Protein AF-A0A1E3QQV8-F1 (afdb_monomer_lite)

InterPro domains:
  IPR007701 Interferon-related developmental regulator, N-terminal [PF05004] (65-405)
  IPR016024 Armadillo-type fold [SSF48371] (73-330)
  IPR039777 Interferon-related developmental regulator [PTHR12354] (260-535)

pLDDT: mean 77.93, std 20.07, range [27.56, 98.0]

Radius of gyration: 29.54 Å; chains: 1; bounding box: 82×70×106 Å

Structure (mmCIF, N/CA/C/O backbone):
data_AF-A0A1E3QQV8-F1
#
_entry.id   AF-A0A1E3QQV8-F1
#
loop_
_atom_site.group_PDB
_atom_site.id
_atom_site.type_symbol
_atom_site.label_atom_id
_atom_site.label_alt_id
_atom_site.label_comp_id
_atom_site.label_asym_id
_atom_site.label_entity_id
_atom_site.label_seq_id
_atom_site.pdbx_PDB_ins_code
_atom_site.Cartn_x
_atom_site.Cartn_y
_atom_site.Cartn_z
_atom_site.occupancy
_atom_site.B_iso_or_equiv
_atom_site.auth_seq_id
_atom_site.auth_comp_id
_atom_site.auth_asym_id
_atom_site.auth_atom_id
_atom_site.pdbx_PDB_model_num
ATOM 1 N N . MET A 1 1 ? 40.491 -29.090 63.253 1.00 43.38 1 MET A N 1
ATOM 2 C CA . MET A 1 1 ? 41.900 -28.734 63.521 1.00 43.38 1 MET A CA 1
ATOM 3 C C . MET A 1 1 ? 42.532 -29.982 64.106 1.00 43.38 1 MET A C 1
ATOM 5 O O . MET A 1 1 ? 42.013 -30.448 65.101 1.00 43.38 1 MET A O 1
ATOM 9 N N . SER A 1 2 ? 43.496 -30.648 63.496 1.00 38.09 2 SER A N 1
ATOM 10 C CA . SER A 1 2 ? 44.584 -30.135 62.680 1.00 38.09 2 SER A CA 1
ATOM 11 C C . SER A 1 2 ? 45.211 -31.269 61.847 1.00 38.09 2 SER A C 1
ATOM 13 O O . SER A 1 2 ? 44.990 -32.450 62.103 1.00 38.09 2 SER A O 1
ATOM 15 N N . ASP A 1 3 ? 46.006 -30.847 60.866 1.00 36.66 3 ASP A N 1
ATOM 16 C CA . ASP A 1 3 ? 47.198 -31.550 60.370 1.00 36.66 3 ASP A CA 1
ATOM 17 C C . ASP A 1 3 ? 47.081 -32.494 59.172 1.00 36.66 3 ASP A C 1
ATOM 19 O O . ASP A 1 3 ? 47.610 -33.599 59.095 1.00 36.66 3 ASP A O 1
ATOM 23 N N . LEU A 1 4 ? 46.539 -31.887 58.121 1.00 37.53 4 LEU A N 1
ATOM 24 C CA . LEU A 1 4 ? 47.261 -31.565 56.880 1.00 37.53 4 LEU A CA 1
ATOM 25 C C . LEU A 1 4 ? 48.804 -31.421 57.042 1.00 37.53 4 LEU A C 1
ATOM 27 O O . LEU A 1 4 ? 49.329 -30.311 57.035 1.00 37.53 4 LEU A O 1
ATOM 31 N N . ARG A 1 5 ? 49.564 -32.523 57.171 1.00 38.88 5 ARG A N 1
ATOM 32 C CA . ARG A 1 5 ? 51.034 -32.497 56.966 1.00 38.88 5 ARG A CA 1
ATOM 33 C C . ARG A 1 5 ? 51.700 -33.866 56.765 1.00 38.88 5 ARG A C 1
ATOM 35 O O . ARG A 1 5 ? 52.631 -34.231 57.472 1.00 38.88 5 ARG A O 1
ATOM 42 N N . ARG A 1 6 ? 51.303 -34.603 55.727 1.00 38.12 6 ARG A N 1
ATOM 43 C CA . ARG A 1 6 ? 52.206 -35.581 55.087 1.00 38.12 6 ARG A CA 1
ATOM 44 C C . ARG A 1 6 ? 51.999 -35.607 53.579 1.00 38.12 6 ARG A C 1
ATOM 46 O O . ARG A 1 6 ? 51.443 -36.518 52.985 1.00 38.12 6 ARG A O 1
ATOM 53 N N . GLN A 1 7 ? 52.428 -34.495 53.001 1.00 39.28 7 GLN A N 1
ATOM 54 C CA . GLN A 1 7 ? 52.947 -34.417 51.647 1.00 39.28 7 GLN A CA 1
ATOM 55 C C . GLN A 1 7 ? 54.178 -35.333 51.499 1.00 39.28 7 GLN A C 1
ATOM 57 O O . GLN A 1 7 ? 54.950 -35.470 52.447 1.00 39.28 7 GLN A O 1
ATOM 62 N N . LEU A 1 8 ? 54.378 -35.791 50.259 1.00 35.47 8 LEU A N 1
ATOM 63 C CA . LEU A 1 8 ? 55.613 -36.304 49.644 1.00 35.47 8 LEU A CA 1
ATOM 64 C C . LEU A 1 8 ? 55.832 -37.823 49.710 1.00 35.47 8 LEU A C 1
ATOM 66 O O . LEU A 1 8 ? 55.602 -38.455 50.731 1.00 35.47 8 LEU A O 1
ATOM 70 N N . PHE A 1 9 ? 56.330 -38.340 48.578 1.00 39.44 9 PHE A N 1
ATOM 71 C CA . PHE A 1 9 ? 56.553 -39.739 48.169 1.00 39.44 9 PHE A CA 1
ATOM 72 C C . PHE A 1 9 ? 55.308 -40.419 47.559 1.00 39.44 9 PHE A C 1
ATOM 74 O O . PHE A 1 9 ? 54.465 -40.955 48.262 1.00 39.44 9 PHE A O 1
ATOM 81 N N . ALA A 1 10 ? 54.999 -40.172 46.281 1.00 37.22 10 ALA A N 1
ATOM 82 C CA . ALA A 1 10 ? 55.605 -40.760 45.071 1.00 37.22 10 ALA A CA 1
ATOM 83 C C . ALA A 1 10 ? 55.027 -42.145 44.739 1.00 37.22 10 ALA A C 1
ATOM 85 O O . ALA A 1 10 ? 55.268 -43.100 45.458 1.00 37.22 10 ALA A O 1
ATOM 86 N N . GLU A 1 11 ? 54.271 -42.226 43.640 1.00 34.00 11 GLU A N 1
ATOM 87 C CA . GLU A 1 11 ? 54.556 -43.074 42.470 1.00 34.00 11 GLU A CA 1
ATOM 88 C C . GLU A 1 11 ? 53.367 -43.031 41.499 1.00 34.00 11 GLU A C 1
ATOM 90 O O . GLU A 1 11 ? 52.203 -43.148 41.874 1.00 34.00 11 GLU A O 1
ATOM 95 N N . SER A 1 12 ? 53.672 -42.792 40.225 1.00 43.78 12 SER A N 1
ATOM 96 C CA . SER A 1 12 ? 52.705 -42.701 39.135 1.00 43.78 12 SER A CA 1
ATOM 97 C C . SER A 1 12 ? 52.626 -44.044 38.409 1.00 43.78 12 SER A C 1
ATOM 99 O O . SER A 1 12 ? 53.673 -44.584 38.044 1.00 43.78 12 SER A O 1
ATOM 101 N N . PRO A 1 13 ? 51.419 -44.549 38.101 1.00 38.38 13 PRO A N 1
ATOM 102 C CA . PRO A 1 13 ? 51.284 -45.381 36.914 1.00 38.38 13 PRO A CA 1
ATOM 103 C C . PRO A 1 13 ? 50.077 -45.002 36.039 1.00 38.38 13 PRO A C 1
ATOM 105 O O . PRO A 1 13 ? 48.921 -45.098 36.432 1.00 38.38 13 PRO A O 1
ATOM 108 N N . LYS A 1 14 ? 50.416 -44.623 34.800 1.00 38.66 14 LYS A N 1
ATOM 109 C CA . LYS A 1 14 ? 49.781 -44.984 33.517 1.00 38.66 14 LYS A CA 1
ATOM 110 C C . LYS A 1 14 ? 48.246 -45.071 33.500 1.00 38.66 14 LYS A C 1
ATOM 112 O O . LYS A 1 14 ? 47.652 -46.109 33.772 1.00 38.66 14 LYS A O 1
ATOM 117 N N . THR A 1 15 ? 47.628 -43.997 33.015 1.00 35.94 15 THR A N 1
ATOM 118 C CA . THR A 1 15 ? 46.217 -43.941 32.628 1.00 35.94 15 THR A CA 1
ATOM 119 C C . THR A 1 15 ? 45.980 -44.694 31.313 1.00 35.94 15 THR A C 1
ATOM 121 O O . THR A 1 15 ? 46.404 -44.282 30.233 1.00 35.94 15 THR A O 1
ATOM 124 N N . SER A 1 16 ? 45.278 -45.822 31.396 1.00 39.16 16 SER A N 1
ATOM 125 C CA . SER A 1 16 ? 44.629 -46.467 30.257 1.00 39.16 16 SER A CA 1
ATOM 126 C C . SER A 1 16 ? 43.339 -45.709 29.922 1.00 39.16 16 SER A C 1
ATOM 128 O O . SER A 1 16 ? 42.495 -45.459 30.778 1.00 39.16 16 SER A O 1
ATOM 130 N N . LYS A 1 17 ? 43.197 -45.299 28.658 1.00 44.59 17 LYS A N 1
ATOM 131 C CA . LYS A 1 17 ? 41.981 -44.674 28.120 1.00 44.59 17 LYS A CA 1
ATOM 132 C C . LYS A 1 17 ? 40.879 -45.733 27.958 1.00 44.59 17 LYS A C 1
ATOM 134 O O . LYS A 1 17 ? 41.122 -46.701 27.237 1.00 44.59 17 LYS A O 1
ATOM 139 N N . PRO A 1 18 ? 39.662 -45.546 28.497 1.00 38.88 18 PRO A N 1
ATOM 140 C CA . PRO A 1 18 ? 38.495 -46.263 28.009 1.00 38.88 18 PRO A CA 1
ATOM 141 C C . PRO A 1 18 ? 37.821 -45.478 26.875 1.00 38.88 18 PRO A C 1
ATOM 143 O O . PRO A 1 18 ? 37.609 -44.268 26.954 1.00 38.88 18 PRO A O 1
ATOM 146 N N . LEU A 1 19 ? 37.508 -46.206 25.802 1.00 39.03 19 LEU A N 1
ATOM 147 C CA . LEU A 1 19 ? 36.802 -45.744 24.614 1.00 39.03 19 LEU A CA 1
ATOM 148 C C . LEU A 1 19 ? 35.412 -45.187 24.963 1.00 39.03 19 LEU A C 1
ATOM 150 O O . LEU A 1 19 ? 34.517 -45.946 25.335 1.00 39.03 19 LEU A O 1
ATOM 154 N N . SER A 1 20 ? 35.191 -43.890 24.739 1.00 36.88 20 SER A N 1
ATOM 155 C CA . SER A 1 20 ? 33.845 -43.342 24.573 1.00 36.88 20 SER A CA 1
ATOM 156 C C . SER A 1 20 ? 33.437 -43.466 23.104 1.00 36.88 20 SER A C 1
ATOM 158 O O . SER A 1 20 ? 33.925 -42.788 22.202 1.00 36.88 20 SER A O 1
ATOM 160 N N . ARG A 1 21 ? 32.533 -44.411 22.861 1.00 35.09 21 ARG A N 1
ATOM 161 C CA . ARG A 1 21 ? 31.854 -44.640 21.588 1.00 35.09 21 ARG A CA 1
ATOM 162 C C . ARG A 1 21 ? 30.852 -43.493 21.392 1.00 35.09 21 ARG A C 1
ATOM 164 O O . ARG A 1 21 ? 29.715 -43.595 21.844 1.00 35.09 21 ARG A O 1
ATOM 171 N N . SER A 1 22 ? 31.271 -42.380 20.784 1.00 33.66 22 SER A N 1
ATOM 172 C CA . SER A 1 22 ? 30.330 -41.334 20.376 1.00 33.66 22 SER A CA 1
ATOM 173 C C . SER A 1 22 ? 29.509 -41.857 19.195 1.00 33.66 22 SER A C 1
ATOM 175 O O . SER A 1 22 ? 30.016 -42.171 18.119 1.00 33.66 22 SER A O 1
ATOM 177 N N . GLN A 1 23 ? 28.207 -42.023 19.417 1.00 32.22 23 GLN A N 1
ATOM 178 C CA . GLN A 1 23 ? 27.255 -42.187 18.332 1.00 32.22 23 GLN A CA 1
ATOM 179 C C . GLN A 1 23 ? 27.157 -40.848 17.601 1.00 32.22 23 GLN A C 1
ATOM 181 O O . GLN A 1 23 ? 26.418 -39.953 18.009 1.00 32.22 23 GLN A O 1
ATOM 186 N N . SER A 1 24 ? 27.905 -40.714 16.509 1.00 31.95 24 SER A N 1
ATOM 187 C CA . SER A 1 24 ? 27.689 -39.681 15.501 1.00 31.95 24 SER A CA 1
ATOM 188 C C . SER A 1 24 ? 26.331 -39.915 14.840 1.00 31.95 24 SER A C 1
ATOM 190 O O . SER A 1 24 ? 26.231 -40.540 13.788 1.00 31.95 24 SER A O 1
ATOM 192 N N . ARG A 1 25 ? 25.256 -39.424 15.464 1.00 29.81 25 ARG A N 1
ATOM 193 C CA . ARG A 1 25 ? 24.015 -39.145 14.742 1.00 29.81 25 ARG A CA 1
ATOM 194 C C . ARG A 1 25 ? 24.301 -37.955 13.835 1.00 29.81 25 ARG A C 1
ATOM 196 O O . ARG A 1 25 ? 24.270 -36.807 14.274 1.00 29.81 25 ARG A O 1
ATOM 203 N N . SER A 1 26 ? 24.593 -38.247 12.571 1.00 31.38 26 SER A N 1
ATOM 204 C CA . SER A 1 26 ? 24.489 -37.307 11.462 1.00 31.38 26 SER A CA 1
ATOM 205 C C . SER A 1 26 ? 23.040 -36.831 11.378 1.00 31.38 26 SER A C 1
ATOM 207 O O . SER A 1 26 ? 22.200 -37.372 10.664 1.00 31.38 26 SER A O 1
ATOM 209 N N . ARG A 1 27 ? 22.716 -35.805 12.167 1.00 28.05 27 ARG A N 1
ATOM 210 C CA . ARG A 1 27 ? 21.506 -35.018 11.974 1.00 28.05 27 ARG A CA 1
ATOM 211 C C . ARG A 1 27 ? 21.741 -34.237 10.685 1.00 28.05 27 ARG A C 1
ATOM 213 O O . ARG A 1 27 ? 22.320 -33.155 10.699 1.00 28.05 27 ARG A O 1
ATOM 220 N N . VAL A 1 28 ? 21.369 -34.851 9.563 1.00 28.08 28 VAL A N 1
ATOM 221 C CA . VAL A 1 28 ? 21.143 -34.151 8.303 1.00 28.08 28 VAL A CA 1
ATOM 222 C C . VAL A 1 28 ? 20.183 -33.024 8.651 1.00 28.08 28 VAL A C 1
ATOM 224 O O . VAL A 1 28 ? 19.017 -33.263 8.961 1.00 28.08 28 VAL A O 1
ATOM 227 N N . LYS A 1 29 ? 20.714 -31.801 8.717 1.00 29.77 29 LYS A N 1
ATOM 228 C CA . LYS A 1 29 ? 19.901 -30.596 8.735 1.00 29.77 29 LYS A CA 1
ATOM 229 C C . LYS A 1 29 ? 19.121 -30.631 7.428 1.00 29.77 29 LYS A C 1
ATOM 231 O O . LYS A 1 29 ? 19.676 -30.363 6.366 1.00 29.77 29 LYS A O 1
ATOM 236 N N . THR A 1 30 ? 17.852 -31.011 7.505 1.00 30.55 30 THR A N 1
ATOM 237 C CA . THR A 1 30 ? 16.861 -30.545 6.542 1.00 30.55 30 THR A CA 1
ATOM 238 C C . THR A 1 30 ? 17.060 -29.036 6.399 1.00 30.55 30 THR A C 1
ATOM 240 O O . THR A 1 30 ? 17.217 -28.371 7.431 1.00 30.55 30 THR A O 1
ATOM 243 N N . PRO A 1 31 ? 17.128 -28.489 5.174 1.00 27.56 31 PRO A N 1
ATOM 244 C CA . PRO A 1 31 ? 17.205 -27.050 4.995 1.00 27.56 31 PRO A CA 1
ATOM 245 C C . PRO A 1 31 ? 16.037 -26.441 5.762 1.00 27.56 31 PRO A C 1
ATOM 247 O O . PRO A 1 31 ? 14.897 -26.870 5.575 1.00 27.56 31 PRO A O 1
ATOM 250 N N . ALA A 1 32 ? 16.333 -25.511 6.668 1.00 27.73 32 ALA A N 1
ATOM 251 C CA . ALA A 1 32 ? 15.309 -24.623 7.177 1.00 27.73 32 ALA A CA 1
ATOM 252 C C . ALA A 1 32 ? 14.627 -24.022 5.943 1.00 27.73 32 ALA A C 1
ATOM 254 O O . ALA A 1 32 ? 15.310 -23.495 5.060 1.00 27.73 32 ALA A O 1
ATOM 255 N N . LEU A 1 33 ? 13.313 -24.223 5.841 1.00 29.34 33 LEU A N 1
ATOM 256 C CA . LEU A 1 33 ? 12.471 -23.418 4.973 1.00 29.34 33 LEU A CA 1
ATOM 257 C C . LEU A 1 33 ? 12.851 -21.972 5.269 1.00 29.34 33 LEU A C 1
ATOM 259 O O . LEU A 1 33 ? 12.761 -21.540 6.413 1.00 29.34 33 LEU A O 1
ATOM 263 N N . VAL A 1 34 ? 13.407 -21.311 4.260 1.00 33.44 34 VAL A N 1
ATOM 264 C CA . VAL A 1 34 ? 13.652 -19.874 4.262 1.00 33.44 34 VAL A CA 1
ATOM 265 C C . VAL A 1 34 ? 12.335 -19.231 4.684 1.00 33.44 34 VAL A C 1
ATOM 267 O O . VAL A 1 34 ? 11.312 -19.538 4.069 1.00 33.44 34 VAL A O 1
ATOM 270 N N . ASP A 1 35 ? 12.353 -18.448 5.764 1.00 35.31 35 ASP A N 1
ATOM 271 C CA . ASP A 1 35 ? 11.215 -17.633 6.187 1.00 35.31 35 ASP A CA 1
ATOM 272 C C . ASP A 1 35 ? 10.765 -16.828 4.962 1.00 35.31 35 ASP A C 1
ATOM 274 O O . ASP A 1 35 ? 11.515 -16.023 4.420 1.00 35.31 35 ASP A O 1
ATOM 278 N N . ALA A 1 36 ? 9.606 -17.198 4.419 1.00 42.03 36 ALA A N 1
ATOM 279 C CA . ALA A 1 36 ? 9.254 -16.979 3.017 1.00 42.03 36 ALA A CA 1
ATOM 280 C C . ALA A 1 36 ? 8.673 -15.586 2.736 1.00 42.03 36 ALA A C 1
ATOM 282 O O . ALA A 1 36 ? 7.959 -15.419 1.749 1.00 42.03 36 ALA A O 1
ATOM 283 N N . ASP A 1 37 ? 8.947 -14.611 3.597 1.00 51.03 37 ASP A N 1
ATOM 284 C CA . ASP A 1 37 ? 8.365 -13.281 3.490 1.00 51.03 37 ASP A CA 1
ATOM 285 C C . ASP A 1 37 ? 9.443 -12.200 3.638 1.00 51.03 37 ASP A C 1
ATOM 287 O O . ASP A 1 37 ? 9.521 -11.468 4.620 1.00 51.03 37 ASP A O 1
ATOM 291 N N . ASP A 1 38 ? 10.296 -12.095 2.613 1.00 54.38 38 ASP A N 1
ATOM 292 C CA . ASP A 1 38 ? 11.324 -11.048 2.491 1.00 54.38 38 ASP A CA 1
ATOM 293 C C . ASP A 1 38 ? 10.721 -9.617 2.432 1.00 54.38 38 ASP A C 1
ATOM 295 O O . ASP A 1 38 ? 11.465 -8.643 2.422 1.00 54.38 38 ASP A O 1
ATOM 299 N N . THR A 1 39 ? 9.386 -9.466 2.449 1.00 55.56 39 THR A N 1
ATOM 300 C CA . THR A 1 39 ? 8.684 -8.165 2.440 1.00 55.56 39 THR A CA 1
ATOM 301 C C . THR A 1 39 ? 8.337 -7.623 3.836 1.00 55.56 39 THR A C 1
ATOM 303 O O . THR A 1 39 ? 7.737 -6.556 3.958 1.00 55.56 39 THR A O 1
ATOM 306 N N . GLU A 1 40 ? 8.709 -8.319 4.920 1.00 51.41 40 GLU A N 1
ATOM 307 C CA . GLU A 1 40 ? 8.405 -7.909 6.306 1.00 51.41 40 GLU A CA 1
ATOM 308 C C . GLU A 1 40 ? 9.021 -6.560 6.735 1.00 51.41 40 GLU A C 1
ATOM 310 O O . GLU A 1 40 ? 8.603 -6.015 7.754 1.00 51.41 40 GLU A O 1
ATOM 315 N N . GLY A 1 41 ? 9.985 -6.007 5.989 1.00 49.84 41 GLY A N 1
ATOM 316 C CA . GLY A 1 41 ? 10.617 -4.715 6.291 1.00 49.84 41 GLY A CA 1
ATOM 317 C C . GLY A 1 41 ? 10.049 -3.498 5.546 1.00 49.84 41 GLY A C 1
ATOM 318 O O . GLY A 1 41 ? 10.487 -2.383 5.806 1.00 49.84 41 GLY A O 1
ATOM 319 N N . GLU A 1 42 ? 9.120 -3.672 4.601 1.00 62.09 42 GLU A N 1
ATOM 320 C CA . GLU A 1 42 ? 8.871 -2.646 3.566 1.00 62.09 42 GLU A CA 1
ATOM 321 C C . GLU A 1 42 ? 7.845 -1.574 3.940 1.00 62.09 42 GLU A C 1
ATOM 323 O O . GLU A 1 42 ? 7.937 -0.433 3.498 1.00 62.09 42 GLU A O 1
ATOM 328 N N . LEU A 1 43 ? 6.879 -1.925 4.776 1.00 62.12 43 LEU A N 1
ATOM 329 C CA . LEU A 1 43 ? 6.030 -0.994 5.507 1.00 62.12 43 LEU A CA 1
ATOM 330 C C . LEU A 1 43 ? 6.106 -1.447 6.959 1.00 62.12 43 LEU A C 1
ATOM 332 O O . LEU A 1 43 ? 6.057 -2.657 7.200 1.00 62.12 43 LEU A O 1
ATOM 336 N N . ASN A 1 44 ? 6.169 -0.524 7.924 1.00 63.19 44 ASN A N 1
ATOM 337 C CA . ASN A 1 44 ? 6.052 -0.841 9.355 1.00 63.19 44 ASN A CA 1
ATOM 338 C C . ASN A 1 44 ? 4.622 -1.304 9.730 1.00 63.19 44 ASN A C 1
ATOM 340 O O . ASN A 1 44 ? 3.966 -0.779 10.628 1.00 63.19 44 ASN A O 1
ATOM 344 N N . THR A 1 45 ? 4.130 -2.301 8.996 1.00 65.69 45 THR A N 1
ATOM 345 C CA . THR A 1 45 ? 3.013 -3.176 9.330 1.00 65.69 45 THR A CA 1
ATOM 346 C C . THR A 1 45 ? 3.295 -3.888 10.640 1.00 65.69 45 THR A C 1
ATOM 348 O O . THR A 1 45 ? 2.371 -4.024 11.427 1.00 65.69 45 THR A O 1
ATOM 351 N N . GLN A 1 46 ? 4.563 -4.216 10.931 1.00 70.25 46 GLN A N 1
ATOM 352 C CA . GLN A 1 46 ? 4.986 -4.872 12.170 1.00 70.25 46 GLN A CA 1
ATOM 353 C C . GLN A 1 46 ? 4.457 -4.165 13.416 1.00 70.25 46 GLN A C 1
ATOM 355 O O . GLN A 1 46 ? 3.807 -4.813 14.220 1.00 70.25 46 GLN A O 1
ATOM 360 N N . MET A 1 47 ? 4.635 -2.846 13.562 1.00 77.19 47 MET A N 1
ATOM 361 C CA . MET A 1 47 ? 4.149 -2.144 14.758 1.00 77.19 47 MET A CA 1
ATOM 362 C C . MET A 1 47 ? 2.628 -2.262 14.927 1.00 77.19 47 MET A C 1
ATOM 364 O O . MET A 1 47 ? 2.136 -2.502 16.029 1.00 77.19 47 MET A O 1
ATOM 368 N N . LEU A 1 48 ? 1.867 -2.083 13.845 1.00 79.56 48 LEU A N 1
ATOM 369 C CA . LEU A 1 48 ? 0.408 -2.130 13.917 1.00 79.56 48 LEU A CA 1
ATOM 370 C C . LEU A 1 48 ? -0.110 -3.569 14.033 1.00 79.56 48 LEU A C 1
ATOM 372 O O . LEU A 1 48 ? -1.104 -3.796 14.712 1.00 79.56 48 LEU A O 1
ATOM 376 N N . ASP A 1 49 ? 0.568 -4.535 13.422 1.00 83.31 49 ASP A N 1
ATOM 377 C CA . ASP A 1 49 ? 0.281 -5.965 13.534 1.00 83.31 49 ASP A CA 1
ATOM 378 C C . ASP A 1 49 ? 0.617 -6.482 14.937 1.00 83.31 49 ASP A C 1
ATOM 380 O O . ASP A 1 49 ? -0.172 -7.227 15.509 1.00 83.31 49 ASP A O 1
ATOM 384 N N . GLU A 1 50 ? 1.725 -6.042 15.534 1.00 85.06 50 GLU A N 1
ATOM 385 C CA . GLU A 1 50 ? 2.086 -6.306 16.929 1.00 85.06 50 GLU A CA 1
ATOM 386 C C . GLU A 1 50 ? 1.061 -5.699 17.882 1.00 85.06 50 GLU A C 1
ATOM 388 O O . GLU A 1 50 ? 0.611 -6.378 18.804 1.00 85.06 50 GLU A O 1
ATOM 393 N N . LEU A 1 51 ? 0.638 -4.453 17.642 1.00 83.12 51 LEU A N 1
ATOM 394 C CA . LEU A 1 51 ? -0.409 -3.799 18.425 1.00 83.12 51 LEU A CA 1
ATOM 395 C C . LEU A 1 51 ? -1.733 -4.564 18.306 1.00 83.12 51 LEU A C 1
ATOM 397 O O . LEU A 1 51 ? -2.350 -4.883 19.323 1.00 83.12 51 LEU A O 1
ATOM 401 N N . LEU A 1 52 ? -2.153 -4.918 17.090 1.00 84.19 52 LEU A N 1
ATOM 402 C CA . LEU A 1 52 ? -3.352 -5.723 16.846 1.00 84.19 52 LEU A CA 1
ATOM 403 C C . LEU A 1 52 ? -3.263 -7.081 17.546 1.00 84.19 52 LEU A C 1
ATOM 405 O O . LEU A 1 52 ? -4.193 -7.469 18.250 1.00 84.19 52 LEU A O 1
ATOM 409 N N . LEU A 1 53 ? -2.140 -7.787 17.407 1.00 86.12 53 LEU A N 1
ATOM 410 C CA . LEU A 1 53 ? -1.914 -9.094 18.017 1.00 86.12 53 LEU A CA 1
ATOM 411 C C . LEU A 1 53 ? -1.924 -9.003 19.547 1.00 86.12 53 LEU A C 1
ATOM 413 O O . LEU A 1 53 ? -2.585 -9.804 20.207 1.00 86.12 53 LEU A O 1
ATOM 417 N N . ALA A 1 54 ? -1.238 -8.013 20.121 1.00 85.38 54 ALA A N 1
ATOM 418 C CA . ALA A 1 54 ? -1.208 -7.774 21.559 1.00 85.38 54 ALA A CA 1
ATOM 419 C C . ALA A 1 54 ? -2.613 -7.490 22.105 1.00 85.38 54 ALA A C 1
ATOM 421 O O . ALA A 1 54 ? -3.005 -8.064 23.123 1.00 85.38 54 ALA A O 1
ATOM 422 N N . ARG A 1 55 ? -3.405 -6.665 21.407 1.00 85.00 55 ARG A N 1
ATOM 423 C CA . ARG A 1 55 ? -4.782 -6.342 21.807 1.00 85.00 55 ARG A CA 1
ATOM 424 C C . ARG A 1 55 ? -5.725 -7.534 21.660 1.00 85.00 55 ARG A C 1
ATOM 426 O O . ARG A 1 55 ? -6.492 -7.795 22.582 1.00 85.00 55 ARG A O 1
ATOM 433 N N . VAL A 1 56 ? -5.629 -8.303 20.576 1.00 82.50 56 VAL A N 1
ATOM 434 C CA . VAL A 1 56 ? -6.418 -9.533 20.382 1.00 82.50 56 VAL A CA 1
ATOM 435 C C . VAL A 1 56 ? -6.085 -10.581 21.448 1.00 82.50 56 VAL A C 1
ATOM 437 O O . VAL A 1 56 ? -6.992 -11.194 22.007 1.00 82.50 56 VAL A O 1
ATOM 440 N N . ASN A 1 57 ? -4.808 -10.766 21.785 1.00 84.88 57 ASN A N 1
ATOM 441 C CA . ASN A 1 57 ? -4.399 -11.708 22.830 1.00 84.88 57 ASN A CA 1
ATOM 442 C C . ASN A 1 57 ? -4.860 -11.246 24.218 1.00 84.88 57 ASN A C 1
ATOM 444 O O . ASN A 1 57 ? -5.364 -12.050 25.001 1.00 84.88 57 ASN A O 1
ATOM 448 N N . SER A 1 58 ? -4.736 -9.945 24.507 1.00 82.81 58 SER A N 1
ATOM 449 C CA . SER A 1 58 ? -5.275 -9.343 25.731 1.00 82.81 58 SER A CA 1
ATOM 450 C C . SER A 1 58 ? -6.784 -9.552 25.831 1.00 82.81 58 SER A C 1
ATOM 452 O O . SER A 1 58 ? -7.285 -9.836 26.916 1.00 82.81 58 SER A O 1
ATOM 454 N N . PHE A 1 59 ? -7.506 -9.444 24.715 1.00 76.88 59 PHE A N 1
ATOM 455 C CA . PHE A 1 59 ? -8.941 -9.692 24.689 1.00 76.88 59 PHE A CA 1
ATOM 456 C C . PHE A 1 59 ? -9.294 -11.129 25.004 1.00 76.88 59 PHE A C 1
ATOM 458 O O . PHE A 1 59 ? -10.172 -11.376 25.822 1.00 76.88 59 PHE A O 1
ATOM 465 N N . GLN A 1 60 ? -8.596 -12.076 24.386 1.00 78.75 60 GLN A N 1
ATOM 466 C CA . GLN A 1 60 ? -8.861 -13.486 24.615 1.00 78.75 60 GLN A CA 1
ATOM 467 C C . GLN A 1 60 ? -8.611 -13.864 26.082 1.00 78.75 60 GLN A C 1
ATOM 469 O O . GLN A 1 60 ? -9.442 -14.533 26.689 1.00 78.75 60 GLN A O 1
ATOM 474 N N . ALA A 1 61 ? -7.548 -13.326 26.688 1.00 81.31 61 ALA A N 1
ATOM 475 C CA . ALA A 1 61 ? -7.277 -13.498 28.113 1.00 81.31 61 ALA A CA 1
ATOM 476 C C . ALA A 1 61 ? -8.349 -12.853 29.015 1.00 81.31 61 ALA A C 1
ATOM 478 O O . ALA A 1 61 ? -8.730 -13.436 30.029 1.00 81.31 61 ALA A O 1
ATOM 479 N N . GLN A 1 62 ? -8.849 -11.663 28.661 1.00 76.06 62 GLN A N 1
ATOM 480 C CA . GLN A 1 62 ? -9.938 -11.007 29.396 1.00 76.06 62 GLN A CA 1
ATOM 481 C C . GLN A 1 62 ? -11.251 -11.782 29.280 1.00 76.06 62 GLN A C 1
ATOM 483 O O . GLN A 1 62 ? -11.928 -11.968 30.283 1.00 76.06 62 GLN A O 1
ATOM 488 N N . PHE A 1 63 ? -11.585 -12.284 28.092 1.00 71.00 63 PHE A N 1
ATOM 489 C CA . PHE A 1 63 ? -12.791 -13.074 27.863 1.00 71.00 63 PHE A CA 1
ATOM 490 C C . PHE A 1 63 ? -12.778 -14.378 28.674 1.00 71.00 63 PHE A C 1
ATOM 492 O O . PHE A 1 63 ? -13.759 -14.701 29.340 1.00 71.00 63 PHE A O 1
ATOM 499 N 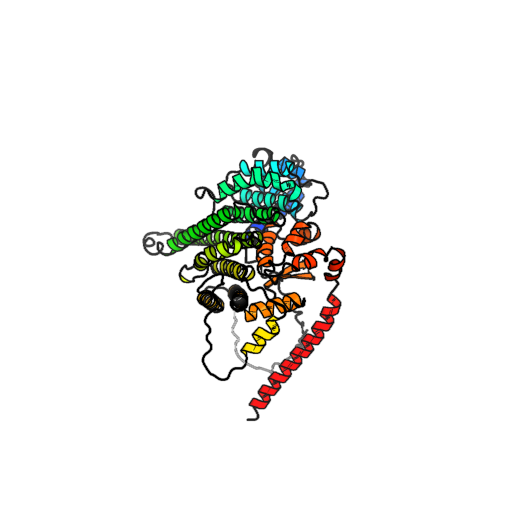N . GLU A 1 64 ? -11.644 -15.085 28.690 1.00 75.31 64 GLU A N 1
ATOM 500 C CA . GLU A 1 64 ? -11.449 -16.290 29.509 1.00 75.31 64 GLU A CA 1
ATOM 501 C C . GLU A 1 64 ? -11.543 -15.997 31.020 1.00 75.31 64 GLU A C 1
ATOM 503 O O . GLU A 1 64 ? -12.018 -16.832 31.790 1.00 75.31 64 GLU A O 1
ATOM 508 N N . ALA A 1 65 ? -11.127 -14.806 31.463 1.00 71.88 65 ALA A N 1
ATOM 509 C CA . ALA A 1 65 ? -11.240 -14.391 32.861 1.00 71.88 65 ALA A CA 1
ATOM 510 C C . ALA A 1 65 ? -12.672 -13.961 33.246 1.00 71.88 65 ALA A C 1
ATOM 512 O O . ALA A 1 65 ? -13.149 -14.304 34.334 1.00 71.88 65 ALA A O 1
ATOM 513 N N . ASP A 1 66 ? -13.369 -13.239 32.366 1.00 63.56 66 ASP A N 1
ATOM 514 C CA . ASP A 1 66 ? -14.686 -12.640 32.618 1.00 63.56 66 ASP A CA 1
ATOM 515 C C . ASP A 1 66 ? -15.872 -13.583 32.374 1.00 63.56 66 ASP A C 1
ATOM 517 O O . ASP A 1 66 ? -16.966 -13.292 32.859 1.00 63.56 66 ASP A O 1
ATOM 521 N N . GLU A 1 67 ? -15.686 -14.773 31.784 1.00 59.25 67 GLU A N 1
ATOM 522 C CA . GLU A 1 67 ? -16.700 -15.850 31.855 1.00 59.25 67 GLU A CA 1
ATOM 523 C C . GLU A 1 67 ? -17.153 -16.135 33.306 1.00 59.25 67 GLU A C 1
ATOM 525 O O . GLU A 1 67 ? -18.243 -16.662 33.540 1.00 59.25 67 GLU A O 1
ATOM 530 N N . THR A 1 68 ? -16.356 -15.729 34.301 1.00 54.78 68 THR A N 1
ATOM 531 C CA . THR A 1 68 ? -16.656 -15.886 35.727 1.00 54.78 68 THR A CA 1
ATOM 532 C C . THR A 1 68 ? -17.420 -14.714 36.365 1.00 54.78 68 THR A C 1
ATOM 534 O O . THR A 1 68 ? -17.910 -14.866 37.489 1.00 54.78 68 THR A O 1
ATOM 537 N N . LYS A 1 69 ? -17.568 -13.553 35.701 1.00 50.91 69 LYS A N 1
ATOM 538 C CA . LYS A 1 69 ? -18.205 -12.351 36.276 1.00 50.91 69 LYS A CA 1
ATOM 539 C C . LYS A 1 69 ? -19.165 -11.682 35.291 1.00 50.91 69 LYS A C 1
ATOM 541 O O . LYS A 1 69 ? -18.807 -11.245 34.210 1.00 50.91 69 LYS A O 1
ATOM 546 N N . ASN A 1 70 ? -20.421 -11.582 35.714 1.00 43.94 70 ASN A N 1
ATOM 547 C CA . ASN A 1 70 ? -21.573 -11.143 34.925 1.00 43.94 70 ASN A CA 1
ATOM 548 C C . ASN A 1 70 ? -21.628 -9.605 34.749 1.00 43.94 70 ASN A C 1
ATOM 550 O O . ASN A 1 70 ? -22.613 -8.967 35.117 1.00 43.94 70 ASN A O 1
ATOM 554 N N . THR A 1 71 ? -20.548 -8.993 34.262 1.00 49.88 71 THR A N 1
ATOM 555 C CA . THR A 1 71 ? -20.485 -7.565 33.914 1.00 49.88 71 THR A CA 1
ATOM 556 C C . THR A 1 71 ? -21.151 -7.340 32.555 1.00 49.88 71 THR A C 1
ATOM 558 O O . THR A 1 71 ? -21.046 -8.189 31.671 1.00 49.88 71 THR A O 1
ATOM 561 N N . GLU A 1 72 ? -21.903 -6.242 32.412 1.00 55.72 72 GLU A N 1
ATOM 562 C CA . GLU A 1 72 ? -22.714 -5.907 31.231 1.00 55.72 72 GLU A CA 1
ATOM 563 C C . GLU A 1 72 ? -21.963 -6.208 29.923 1.00 55.72 72 GLU A C 1
ATOM 565 O O . GLU A 1 72 ? -20.935 -5.608 29.617 1.00 55.72 72 GLU A O 1
ATOM 570 N N . ARG A 1 73 ? -22.452 -7.222 29.195 1.00 59.97 73 ARG A N 1
ATOM 571 C CA . ARG A 1 73 ? -21.730 -7.878 28.100 1.00 59.97 73 ARG A CA 1
ATOM 572 C C . ARG A 1 73 ? -21.501 -6.913 26.942 1.00 59.97 73 ARG A C 1
ATOM 574 O O . ARG A 1 73 ? -22.405 -6.698 26.134 1.00 59.97 73 ARG A O 1
ATOM 581 N N . ILE A 1 74 ? -20.275 -6.413 26.814 1.00 66.56 74 ILE A N 1
ATOM 582 C CA . ILE A 1 74 ? -19.758 -5.944 25.529 1.00 66.56 74 ILE A CA 1
ATOM 583 C C . ILE A 1 74 ? -19.842 -7.140 24.576 1.00 66.56 74 ILE A C 1
ATOM 585 O O . ILE A 1 74 ? -19.203 -8.169 24.795 1.00 66.56 74 ILE A O 1
ATOM 589 N N . LYS A 1 75 ? -20.704 -7.043 23.565 1.00 72.69 75 LYS A N 1
ATOM 590 C CA . LYS A 1 75 ? -20.913 -8.123 22.603 1.00 72.69 75 LYS A CA 1
ATOM 591 C C . LYS A 1 75 ? -19.873 -8.023 21.494 1.00 72.69 75 LYS A C 1
ATOM 593 O O . LYS A 1 75 ? -19.708 -6.967 20.892 1.00 72.69 75 LYS A O 1
ATOM 598 N N . THR A 1 76 ? -19.181 -9.126 21.234 1.00 78.50 76 THR A N 1
ATOM 599 C CA . THR A 1 76 ? -18.016 -9.175 20.332 1.00 78.50 76 THR A CA 1
ATOM 600 C C . THR A 1 76 ? -18.120 -10.264 19.267 1.00 78.50 76 THR A C 1
ATOM 602 O O . THR A 1 76 ? -17.140 -10.577 18.591 1.00 78.50 76 THR A O 1
ATOM 605 N N . SER A 1 77 ? -19.303 -10.866 19.138 1.00 83.69 77 SER A N 1
ATOM 606 C CA . SER A 1 77 ? -19.560 -12.025 18.282 1.00 83.69 77 SER A CA 1
ATOM 607 C C . SER A 1 77 ? -19.754 -11.684 16.809 1.00 83.69 77 SER A C 1
ATOM 609 O O . SER A 1 77 ? -19.434 -12.516 15.967 1.00 83.69 77 SER A O 1
ATOM 611 N N . SER A 1 78 ? -20.274 -10.495 16.501 1.00 91.50 78 SER A N 1
ATOM 612 C CA . SER A 1 78 ? -20.581 -10.053 15.135 1.00 91.50 78 SER A CA 1
ATOM 613 C C . SER A 1 78 ? -20.037 -8.654 14.872 1.00 91.50 78 SER A C 1
ATOM 615 O O . SER A 1 78 ? -19.837 -7.867 15.806 1.00 91.50 78 SER A O 1
ATOM 617 N N . VAL A 1 79 ? -19.826 -8.323 13.598 1.00 93.50 79 VAL A N 1
ATOM 618 C CA . VAL A 1 79 ? -19.314 -7.012 13.188 1.00 93.50 79 VAL A CA 1
ATOM 619 C C . VAL A 1 79 ? -20.286 -5.907 13.603 1.00 93.50 79 VAL A C 1
ATOM 621 O O . VAL A 1 79 ? -19.880 -4.915 14.209 1.00 93.50 79 VAL A O 1
ATOM 624 N N . SER A 1 80 ? -21.586 -6.117 13.389 1.00 94.00 80 SER A N 1
ATOM 625 C CA . SER A 1 80 ? -22.624 -5.130 13.723 1.00 94.00 80 SER A CA 1
ATOM 626 C C . SER A 1 80 ? -22.728 -4.855 15.230 1.00 94.00 80 SER A C 1
ATOM 628 O O . SER A 1 80 ? -22.897 -3.706 15.650 1.00 94.00 80 SER A O 1
ATOM 630 N N . GLU A 1 81 ? -22.589 -5.882 16.076 1.00 93.19 81 GLU A N 1
ATOM 631 C CA . GLU A 1 81 ? -22.596 -5.708 17.536 1.00 93.19 81 GLU A CA 1
ATOM 632 C C . GLU A 1 81 ? -21.380 -4.916 18.030 1.00 93.19 81 GLU A C 1
ATOM 634 O O . GLU A 1 81 ? -21.519 -4.054 18.907 1.00 93.19 81 GLU A O 1
ATOM 639 N N . ILE A 1 82 ? -20.205 -5.164 17.444 1.00 95.19 82 ILE A N 1
ATOM 640 C CA . ILE A 1 82 ? -18.983 -4.422 17.764 1.00 95.19 82 ILE A CA 1
ATOM 641 C C . ILE A 1 82 ? -19.134 -2.951 17.372 1.00 95.19 82 ILE A C 1
ATOM 643 O O . ILE A 1 82 ? -18.878 -2.072 18.197 1.00 95.19 82 ILE A O 1
ATOM 647 N N . ILE A 1 83 ? -19.602 -2.672 16.152 1.00 95.94 83 ILE A N 1
ATOM 648 C CA . ILE A 1 83 ? -19.809 -1.303 15.658 1.00 95.94 83 ILE A CA 1
ATOM 649 C C . ILE A 1 83 ? -20.807 -0.557 16.545 1.00 95.94 83 ILE A C 1
ATOM 651 O O . ILE A 1 83 ? -20.534 0.566 16.967 1.00 95.94 83 ILE A O 1
ATOM 655 N N . THR A 1 84 ? -21.914 -1.205 16.915 1.00 94.50 84 THR A N 1
ATOM 656 C CA . THR A 1 84 ? -22.902 -0.636 17.844 1.00 94.50 84 THR A CA 1
ATOM 657 C C . THR A 1 84 ? -22.285 -0.337 19.214 1.00 94.50 84 THR A C 1
ATOM 659 O O . THR A 1 84 ? -22.538 0.719 19.792 1.00 94.50 84 THR A O 1
ATOM 662 N N . SER A 1 85 ? -21.432 -1.228 19.726 1.00 93.88 85 SER A N 1
ATOM 663 C CA . SER A 1 85 ? -20.732 -1.029 21.002 1.00 93.88 85 SER A CA 1
ATOM 664 C C . SER A 1 85 ? -19.752 0.149 20.949 1.00 93.88 85 SER A C 1
ATOM 666 O O . SER A 1 85 ? -19.626 0.884 21.927 1.00 93.88 85 SER A O 1
ATOM 668 N N . LEU A 1 86 ? -19.102 0.389 19.804 1.00 94.69 86 LEU A N 1
ATOM 669 C CA . LEU A 1 86 ? -18.203 1.533 19.608 1.00 94.69 86 LEU A CA 1
ATOM 670 C C . LEU A 1 86 ? -18.930 2.888 19.642 1.00 94.69 86 LEU A C 1
ATOM 672 O O . LEU A 1 86 ? -18.301 3.894 19.978 1.00 94.69 86 LEU A O 1
ATOM 676 N N . GLN A 1 87 ? -20.239 2.917 19.357 1.00 94.88 87 GLN A N 1
ATOM 677 C CA . GLN A 1 87 ? -21.063 4.131 19.450 1.00 94.88 87 GLN A CA 1
ATOM 678 C C . GLN A 1 87 ? -21.396 4.530 20.894 1.00 94.88 87 GLN A C 1
ATOM 680 O O . GLN A 1 87 ? -21.890 5.635 21.137 1.00 94.88 87 GLN A O 1
ATOM 685 N N . LEU A 1 88 ? -21.164 3.647 21.870 1.00 92.69 88 LEU A N 1
ATOM 686 C CA . LEU A 1 88 ? -21.458 3.947 23.264 1.00 92.69 88 LEU A CA 1
ATOM 687 C C . LEU A 1 88 ? -20.489 5.014 23.815 1.00 92.69 88 LEU A C 1
ATOM 689 O O . LEU A 1 88 ? -19.316 5.067 23.426 1.00 92.69 88 LEU A O 1
ATOM 693 N N . PRO A 1 89 ? -20.942 5.870 24.752 1.00 91.25 89 PRO A N 1
ATOM 694 C CA . PRO A 1 89 ? -20.090 6.894 25.347 1.00 91.25 89 PRO A CA 1
ATOM 695 C C . PRO A 1 89 ? -18.862 6.301 26.049 1.00 91.25 89 PRO A C 1
ATOM 697 O O . PRO A 1 89 ? -18.929 5.215 26.621 1.00 91.25 89 PRO A O 1
ATOM 700 N N . LEU A 1 90 ? -17.779 7.083 26.144 1.00 88.19 90 LEU A N 1
ATOM 701 C CA . LEU A 1 90 ? -16.540 6.692 26.844 1.00 88.19 90 LEU A CA 1
ATOM 702 C C . LEU A 1 90 ? -16.739 6.297 28.319 1.00 88.19 90 LEU A C 1
ATOM 704 O O . LEU A 1 90 ? -15.914 5.595 28.895 1.00 88.19 90 LEU A O 1
ATOM 708 N N . LYS A 1 91 ? -17.834 6.756 28.942 1.00 89.50 91 LYS A N 1
ATOM 709 C CA . LYS A 1 91 ? -18.219 6.371 30.310 1.00 89.50 91 LYS A CA 1
ATOM 710 C C . LYS A 1 91 ? -18.680 4.914 30.405 1.00 89.50 91 LYS A C 1
ATOM 712 O O . LYS A 1 91 ? -18.590 4.331 31.477 1.00 89.50 91 LYS A O 1
ATOM 717 N N . THR A 1 92 ? -19.209 4.376 29.311 1.00 90.62 92 THR A N 1
ATOM 718 C CA . THR A 1 92 ? -19.730 3.011 29.210 1.00 90.62 92 THR A CA 1
ATOM 719 C C . THR A 1 92 ? -18.678 2.078 28.627 1.00 90.62 92 THR A C 1
ATOM 721 O O . THR A 1 92 ? -18.487 0.983 29.139 1.00 90.62 92 THR A O 1
ATOM 724 N N . VAL A 1 93 ? -17.965 2.522 27.588 1.00 89.62 93 VAL A N 1
ATOM 725 C CA . VAL A 1 93 ? -16.910 1.738 26.937 1.00 89.62 93 VAL A CA 1
ATOM 726 C C . VAL A 1 93 ? -15.609 2.525 27.008 1.00 89.62 93 VAL A C 1
ATOM 728 O O . VAL A 1 93 ? -15.459 3.557 26.353 1.00 89.62 93 VAL A O 1
ATOM 731 N N . SER A 1 94 ? -14.672 2.046 27.830 1.00 91.06 94 SER A N 1
ATOM 732 C CA . SER A 1 94 ? -13.369 2.691 28.019 1.00 91.06 94 SER A CA 1
ATOM 733 C C . SER A 1 94 ? -12.563 2.736 26.717 1.00 91.06 94 SER A C 1
ATOM 735 O O . SER A 1 94 ? -12.780 1.930 25.815 1.00 91.06 94 SER A O 1
ATOM 737 N N . VAL A 1 95 ? -11.585 3.643 26.631 1.00 91.44 95 VAL A N 1
ATOM 738 C CA . VAL A 1 95 ? -10.669 3.738 25.476 1.00 91.44 95 VAL A CA 1
ATOM 739 C C . VAL A 1 95 ? -9.986 2.397 25.186 1.00 91.44 95 VAL A C 1
ATOM 741 O O . VAL A 1 95 ? -9.950 1.958 24.043 1.00 91.44 95 VAL A O 1
ATOM 744 N N . GLU A 1 96 ? -9.519 1.703 26.223 1.00 90.56 96 GLU A N 1
ATOM 745 C CA . GLU A 1 96 ? -8.890 0.379 26.107 1.00 90.56 96 GLU A CA 1
ATOM 746 C C . GLU A 1 96 ? -9.855 -0.665 25.530 1.00 90.56 96 GLU A C 1
ATOM 748 O O . GLU A 1 96 ? -9.485 -1.442 24.651 1.00 90.56 96 GLU A O 1
ATOM 753 N N . SER A 1 97 ? -11.119 -0.645 25.970 1.00 90.94 97 SER A N 1
ATOM 754 C CA . SER A 1 97 ? -12.160 -1.532 25.439 1.00 90.94 97 SER A CA 1
ATOM 755 C C . SER A 1 97 ? -12.477 -1.210 23.976 1.00 90.94 97 SER A C 1
ATOM 757 O O . SER A 1 97 ? -12.705 -2.115 23.181 1.00 90.94 97 SER A O 1
ATOM 759 N N . ARG A 1 98 ? -12.452 0.071 23.584 1.00 93.00 98 ARG A N 1
ATOM 760 C CA . ARG A 1 98 ? -12.668 0.507 22.192 1.00 93.00 98 ARG A CA 1
ATOM 761 C C . ARG A 1 98 ? -11.529 0.066 21.281 1.00 93.00 98 ARG A C 1
ATOM 763 O O . ARG A 1 98 ? -11.792 -0.481 20.217 1.00 93.00 98 ARG A O 1
ATOM 770 N N . GLN A 1 99 ? -10.278 0.229 21.712 1.00 93.44 99 GLN A N 1
ATOM 771 C CA . GLN A 1 99 ? -9.103 -0.283 20.994 1.00 93.44 99 GLN A CA 1
ATOM 772 C C . GLN A 1 99 ? -9.222 -1.789 20.743 1.00 93.44 99 GLN A C 1
ATOM 774 O O . GLN A 1 99 ? -8.989 -2.288 19.645 1.00 93.44 99 GLN A O 1
ATOM 779 N N . LEU A 1 100 ? -9.637 -2.516 21.769 1.00 91.50 100 LEU A N 1
ATOM 780 C CA . LEU A 1 100 ? -9.826 -3.950 21.713 1.00 91.50 100 LEU A CA 1
ATOM 781 C C . LEU A 1 100 ? -10.967 -4.361 20.769 1.00 91.50 100 LEU A C 1
ATOM 783 O O . LEU A 1 100 ? -10.801 -5.278 19.964 1.00 91.50 100 LEU A O 1
ATOM 787 N N . LEU A 1 101 ? -12.086 -3.637 20.808 1.00 94.38 101 LEU A N 1
ATOM 788 C CA . LEU A 1 101 ? -13.203 -3.813 19.884 1.00 94.38 101 LEU A CA 1
ATOM 789 C C . LEU A 1 101 ? -12.783 -3.549 18.436 1.00 94.38 101 LEU A C 1
ATOM 791 O O . LEU A 1 101 ? -13.122 -4.336 17.560 1.00 94.38 101 LEU A O 1
ATOM 795 N N . LEU A 1 102 ? -12.003 -2.498 18.179 1.00 96.38 102 LEU A N 1
ATOM 796 C CA . LEU A 1 102 ? -11.484 -2.183 16.846 1.00 96.38 102 LEU A CA 1
ATOM 797 C C . LEU A 1 102 ? -10.518 -3.258 16.330 1.00 96.38 102 LEU A C 1
ATOM 799 O O . LEU A 1 102 ? -10.590 -3.637 15.163 1.00 96.38 102 LEU A O 1
ATOM 803 N N . ALA A 1 103 ? -9.647 -3.790 17.190 1.00 94.12 103 ALA A N 1
ATOM 804 C CA . ALA A 1 103 ? -8.750 -4.885 16.826 1.00 94.12 103 ALA A CA 1
ATOM 805 C C . ALA A 1 103 ? -9.524 -6.174 16.495 1.00 94.12 103 ALA A C 1
ATOM 807 O O . ALA A 1 103 ? -9.208 -6.866 15.525 1.00 94.12 103 ALA A O 1
ATOM 808 N N . GLN A 1 104 ? -10.567 -6.478 17.271 1.00 93.94 104 GLN A N 1
ATOM 809 C CA . GLN A 1 104 ? -11.446 -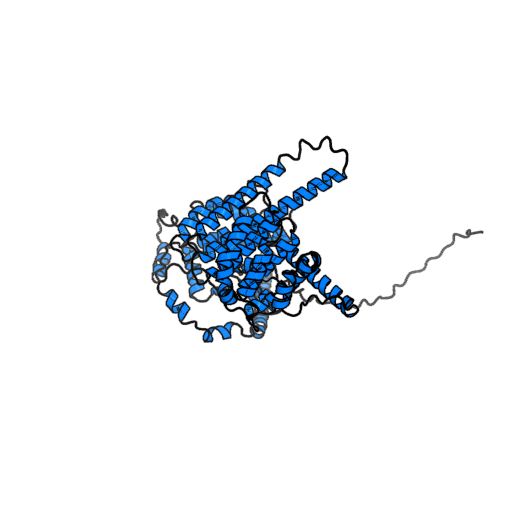7.615 17.012 1.00 93.94 104 GLN A CA 1
ATOM 810 C C . GLN A 1 104 ? -12.282 -7.418 15.740 1.00 93.94 104 GLN A C 1
ATOM 812 O O . GLN A 1 104 ? -12.417 -8.362 14.965 1.00 93.94 104 GLN A O 1
ATOM 817 N N . LEU A 1 105 ? -12.791 -6.207 15.494 1.00 95.88 105 LEU A N 1
ATOM 818 C CA . LEU A 1 105 ? -13.488 -5.844 14.260 1.00 95.88 105 LEU A CA 1
ATOM 819 C C . LEU A 1 105 ? -12.593 -6.091 13.046 1.00 95.88 105 LEU A C 1
ATOM 821 O O . LEU A 1 105 ? -12.973 -6.845 12.160 1.00 95.88 105 LEU A O 1
ATOM 825 N N . TYR A 1 106 ? -11.380 -5.529 13.056 1.00 96.00 106 TYR A N 1
ATOM 826 C CA . TYR A 1 106 ? -10.385 -5.752 12.009 1.00 96.00 106 TYR A CA 1
ATOM 827 C C . TYR A 1 106 ? -10.166 -7.248 11.758 1.00 96.00 106 TYR A C 1
ATOM 829 O O . TYR A 1 106 ? -10.257 -7.710 10.624 1.00 96.00 106 TYR A O 1
ATOM 837 N N . LYS A 1 107 ? -9.941 -8.031 12.821 1.00 94.31 107 LYS A N 1
ATOM 838 C CA . LYS A 1 107 ? -9.747 -9.481 12.720 1.00 94.31 107 LYS A CA 1
ATOM 839 C C . LYS A 1 107 ? -10.943 -10.174 12.059 1.00 94.31 107 LYS A C 1
ATOM 841 O O . LYS A 1 107 ? -10.738 -10.988 11.164 1.00 94.31 107 LYS A O 1
ATOM 846 N N . LEU A 1 108 ? -12.171 -9.889 12.490 1.00 93.50 108 LEU A N 1
ATOM 847 C CA . LEU A 1 108 ? -13.362 -10.512 11.904 1.00 93.50 108 LEU A CA 1
ATOM 848 C C . LEU A 1 108 ? -13.475 -10.180 10.416 1.00 93.50 108 LEU A C 1
ATOM 850 O O . LEU A 1 108 ? -13.596 -11.098 9.611 1.00 93.50 108 LEU A O 1
ATOM 854 N N . THR A 1 109 ? -13.313 -8.908 10.059 1.00 94.50 109 THR A N 1
ATOM 855 C CA . THR A 1 109 ? -13.349 -8.434 8.675 1.00 94.50 109 THR A CA 1
ATOM 856 C C . THR A 1 109 ? -12.326 -9.153 7.795 1.00 94.50 109 THR A C 1
ATOM 858 O O . THR A 1 109 ? -12.685 -9.749 6.783 1.00 94.50 109 THR A O 1
ATOM 861 N N . VAL A 1 110 ? -11.044 -9.167 8.180 1.00 94.44 110 VAL A N 1
ATOM 862 C CA . VAL A 1 110 ? -9.992 -9.710 7.304 1.00 94.44 110 VAL A CA 1
ATOM 863 C C . VAL A 1 110 ? -10.012 -11.240 7.210 1.00 94.44 110 VAL A C 1
ATOM 865 O O . VAL A 1 110 ? -9.538 -11.786 6.217 1.00 94.44 110 VAL A O 1
ATOM 868 N N . PHE A 1 111 ? -10.576 -11.949 8.193 1.00 93.12 111 PHE A N 1
ATOM 869 C CA . PHE A 1 111 ? -10.657 -13.417 8.187 1.00 93.12 111 PHE A CA 1
ATOM 870 C C . PHE A 1 111 ? -12.015 -13.983 7.735 1.00 93.12 111 PHE A C 1
ATOM 872 O O . PHE A 1 111 ? -12.129 -15.202 7.605 1.00 93.12 111 PHE A O 1
ATOM 879 N N . GLN A 1 112 ? -13.021 -13.147 7.465 1.00 89.50 112 GLN A N 1
ATOM 880 C CA . GLN A 1 112 ? -14.337 -13.565 6.962 1.00 89.50 112 GLN A CA 1
ATOM 881 C C . GLN A 1 112 ? -14.640 -12.900 5.608 1.00 89.50 112 GLN A C 1
ATOM 883 O O . GLN A 1 112 ? -15.389 -11.927 5.546 1.00 89.50 112 GLN A O 1
ATOM 888 N N . PRO A 1 113 ? -14.046 -13.392 4.509 1.00 82.25 113 PRO A N 1
ATOM 889 C CA . PRO A 1 113 ? -14.207 -12.772 3.201 1.00 82.25 113 PRO A CA 1
ATOM 890 C C . PRO A 1 113 ? -15.613 -13.010 2.626 1.00 82.25 113 PRO A C 1
ATOM 892 O O . PRO A 1 113 ? -16.259 -14.012 2.944 1.00 82.25 113 PRO A O 1
ATOM 895 N N . GLY A 1 114 ? -16.052 -12.120 1.732 1.00 73.31 114 GLY A N 1
ATOM 896 C CA . GLY A 1 114 ? -17.270 -12.300 0.931 1.00 73.31 114 GLY A CA 1
ATOM 897 C C . GLY A 1 114 ? -18.582 -11.955 1.638 1.00 73.31 114 GLY A C 1
ATOM 898 O O . GLY A 1 114 ? -19.627 -12.450 1.227 1.00 73.31 114 GLY A O 1
ATOM 899 N N . ASN A 1 115 ? -18.524 -11.159 2.713 1.00 82.81 115 ASN A N 1
ATOM 900 C CA . ASN A 1 115 ? -19.687 -10.572 3.387 1.00 82.81 115 ASN A CA 1
ATOM 901 C C . ASN A 1 115 ? -20.894 -11.534 3.566 1.00 82.81 115 ASN A C 1
ATOM 903 O O . ASN A 1 115 ? -22.028 -11.205 3.212 1.00 82.81 115 ASN A O 1
ATOM 907 N N . PRO A 1 116 ? -20.701 -12.747 4.123 1.00 73.25 116 PRO A N 1
ATOM 908 C CA . PRO A 1 116 ? -21.701 -13.823 4.059 1.00 73.25 116 PRO A CA 1
ATOM 909 C C . PRO A 1 116 ? -23.018 -13.514 4.790 1.00 73.25 116 PRO A C 1
ATOM 911 O O . PRO A 1 116 ? -24.020 -14.203 4.593 1.00 73.25 116 PRO A O 1
ATOM 914 N N . HIS A 1 117 ? -23.018 -12.502 5.657 1.00 81.94 117 HIS A N 1
ATOM 915 C CA . HIS A 1 117 ? -24.166 -12.081 6.456 1.00 81.94 117 HIS A CA 1
ATOM 916 C C . HIS A 1 117 ? -24.657 -10.668 6.111 1.00 81.94 117 HIS A C 1
ATOM 918 O O . HIS A 1 117 ? -25.549 -10.168 6.793 1.00 81.94 117 HIS A O 1
ATOM 924 N N . GLY A 1 118 ? -24.097 -10.023 5.078 1.00 87.12 118 GLY A N 1
ATOM 925 C CA . GLY A 1 118 ? -24.417 -8.630 4.746 1.00 87.12 118 GLY A CA 1
ATOM 926 C C . GLY A 1 118 ? -24.044 -7.649 5.863 1.00 87.12 118 GLY A C 1
ATOM 927 O O . GLY A 1 118 ? -24.667 -6.599 6.000 1.00 87.12 118 GLY A O 1
ATOM 928 N N . GLU A 1 119 ? -23.085 -8.010 6.720 1.00 90.62 119 GLU A N 1
ATOM 929 C CA . GLU A 1 119 ? -22.634 -7.172 7.835 1.00 90.62 119 GLU A CA 1
ATOM 930 C C . GLU A 1 119 ? -21.711 -6.039 7.370 1.00 90.62 119 GLU A C 1
ATOM 932 O O . GLU A 1 119 ? -21.602 -5.024 8.060 1.00 90.62 119 GLU A O 1
ATOM 937 N N . ILE A 1 120 ? -21.073 -6.194 6.209 1.00 93.50 120 ILE A N 1
ATOM 938 C CA . ILE A 1 120 ? -20.323 -5.133 5.542 1.00 93.50 120 ILE A CA 1
ATOM 939 C C . ILE A 1 120 ? -21.304 -4.376 4.654 1.00 93.50 120 ILE A C 1
ATOM 941 O O . ILE A 1 120 ? -21.809 -4.917 3.680 1.00 93.50 120 ILE A O 1
ATOM 945 N N . ASN A 1 121 ? -21.677 -3.171 5.063 1.00 95.12 121 ASN A N 1
ATOM 946 C CA . ASN A 1 121 ? -22.664 -2.353 4.368 1.00 95.12 121 ASN A CA 1
ATOM 947 C C . ASN A 1 121 ? -22.461 -0.875 4.718 1.00 95.12 121 ASN A C 1
ATOM 949 O O . ASN A 1 121 ? -21.807 -0.550 5.718 1.00 95.12 121 ASN A O 1
ATOM 953 N N . ASP A 1 122 ? -23.069 -0.001 3.921 1.00 95.44 122 ASP A N 1
ATOM 954 C CA . ASP A 1 122 ? -22.943 1.453 4.047 1.00 95.44 122 ASP A CA 1
ATOM 955 C C . ASP A 1 122 ? -23.405 1.985 5.418 1.00 95.44 122 ASP A C 1
ATOM 957 O O . ASP A 1 122 ? -22.762 2.846 6.008 1.00 95.44 122 ASP A O 1
ATOM 961 N N . VAL A 1 123 ? -24.453 1.401 6.015 1.00 96.25 123 VAL A N 1
ATOM 962 C CA . VAL A 1 123 ? -24.961 1.818 7.341 1.00 96.25 123 VAL A CA 1
ATOM 963 C C . VAL A 1 123 ? -23.918 1.585 8.437 1.00 96.25 123 VAL A C 1
ATOM 965 O O . VAL A 1 123 ? -23.669 2.440 9.289 1.00 96.25 123 VAL A O 1
ATOM 968 N N . ASN A 1 124 ? -23.293 0.410 8.436 1.00 96.81 124 ASN A N 1
ATOM 969 C CA . ASN A 1 124 ? -22.245 0.073 9.391 1.00 96.81 124 ASN A CA 1
ATOM 970 C C . ASN A 1 124 ? -20.970 0.889 9.139 1.00 96.81 124 ASN A C 1
ATOM 972 O O . ASN A 1 124 ? -20.305 1.294 10.100 1.00 96.81 124 ASN A O 1
ATOM 976 N N . LEU A 1 125 ? -20.659 1.180 7.872 1.00 97.38 125 LEU A N 1
ATOM 977 C CA . LEU A 1 125 ? -19.581 2.091 7.507 1.00 97.38 125 LEU A CA 1
ATOM 978 C C . LEU A 1 125 ? -19.836 3.503 8.052 1.00 97.38 125 LEU A C 1
ATOM 980 O O . LEU A 1 125 ? -18.951 4.059 8.702 1.00 97.38 125 LEU A O 1
ATOM 984 N N . GLU A 1 126 ? -21.033 4.059 7.860 1.00 97.00 126 GLU A N 1
ATOM 985 C CA . GLU A 1 126 ? -21.416 5.393 8.337 1.00 97.00 126 GLU A CA 1
ATOM 986 C C . GLU A 1 126 ? -21.190 5.514 9.853 1.00 97.00 126 GLU A C 1
ATOM 988 O O . GLU A 1 126 ? -20.590 6.478 10.338 1.00 97.00 126 GLU A O 1
ATOM 993 N N . LEU A 1 127 ? -21.586 4.494 10.623 1.00 97.31 127 LEU A N 1
ATOM 994 C CA . LEU A 1 127 ? -21.354 4.447 12.068 1.00 97.31 127 LEU A CA 1
ATOM 995 C C . LEU A 1 127 ? -19.856 4.444 12.421 1.00 97.31 127 LEU A C 1
ATOM 997 O O . LEU A 1 127 ? -19.438 5.138 13.358 1.00 97.31 127 LEU A O 1
ATOM 1001 N N . LEU A 1 128 ? -19.027 3.699 11.686 1.00 97.12 128 LEU A N 1
ATOM 1002 C CA . LEU A 1 128 ? -17.574 3.694 11.882 1.00 97.12 128 LEU A CA 1
ATOM 1003 C C . LEU A 1 128 ? -16.937 5.041 11.526 1.00 97.12 128 LEU A C 1
ATOM 1005 O O . LEU A 1 128 ? -16.122 5.560 12.293 1.00 97.12 128 LEU A O 1
ATOM 1009 N N . VAL A 1 129 ? -17.332 5.640 10.404 1.00 96.88 129 VAL A N 1
ATOM 1010 C CA . VAL A 1 129 ? -16.837 6.948 9.959 1.00 96.88 129 VAL A CA 1
ATOM 1011 C C . VAL A 1 129 ? -17.248 8.036 10.946 1.00 96.88 129 VAL A C 1
ATOM 1013 O O . VAL A 1 129 ? -16.414 8.847 11.357 1.00 96.88 129 VAL A O 1
ATOM 1016 N N . ARG A 1 130 ? -18.491 8.013 11.434 1.00 96.06 130 ARG A N 1
ATOM 1017 C CA . ARG A 1 130 ? -18.952 8.901 12.506 1.00 96.06 130 ARG A CA 1
ATOM 1018 C C . ARG A 1 130 ? -18.064 8.781 13.738 1.00 96.06 130 ARG A C 1
ATOM 1020 O O . ARG A 1 130 ? -17.662 9.795 14.313 1.00 96.06 130 ARG A O 1
ATOM 1027 N N . GLN A 1 131 ? -17.715 7.558 14.127 1.00 95.00 131 GLN A N 1
ATOM 1028 C CA . GLN A 1 131 ? -16.827 7.346 15.259 1.00 95.00 131 GLN A CA 1
ATOM 1029 C C . GLN A 1 131 ? -15.431 7.933 15.007 1.00 95.00 131 GLN A C 1
ATOM 1031 O O . GLN A 1 131 ? -14.900 8.632 15.874 1.00 95.00 131 GLN A O 1
ATOM 1036 N N . PHE A 1 132 ? -14.867 7.724 13.819 1.00 95.12 132 PHE A N 1
ATOM 1037 C CA . PHE A 1 132 ? -13.595 8.320 13.411 1.00 95.12 132 PHE A CA 1
ATOM 1038 C C . PHE A 1 132 ? -13.621 9.853 13.465 1.00 95.12 132 PHE A C 1
ATOM 1040 O O . PHE A 1 132 ? -12.691 10.473 13.976 1.00 95.12 132 PHE A O 1
ATOM 1047 N N . VAL A 1 133 ? -14.710 10.483 13.018 1.00 92.50 133 VAL A N 1
ATOM 1048 C CA . VAL A 1 133 ? -14.868 11.946 13.046 1.00 92.50 133 VAL A CA 1
ATOM 1049 C C . VAL A 1 133 ? -14.877 12.496 14.475 1.00 92.50 133 VAL A C 1
ATOM 1051 O O . VAL A 1 133 ? -14.311 13.565 14.720 1.00 92.50 133 VAL A O 1
ATOM 1054 N N . THR A 1 134 ? -15.504 11.784 15.418 1.00 91.31 134 THR A N 1
ATOM 1055 C CA . THR A 1 134 ? -15.567 12.199 16.833 1.00 91.31 134 THR A CA 1
ATOM 1056 C C . THR A 1 134 ? -14.266 11.975 17.600 1.00 91.31 134 THR A C 1
ATOM 1058 O O . THR A 1 134 ? -14.107 12.495 18.707 1.00 91.31 134 THR A O 1
ATOM 1061 N N . LEU A 1 135 ? -13.340 11.204 17.033 1.00 88.69 135 LEU A N 1
ATOM 1062 C CA . LEU A 1 135 ? -12.104 10.830 17.692 1.00 88.69 135 LEU A CA 1
ATOM 1063 C C . LEU A 1 135 ? -11.121 12.007 17.742 1.00 88.69 135 LEU A C 1
ATOM 1065 O O . LEU A 1 135 ? -10.928 12.734 16.764 1.00 88.69 135 LEU A O 1
ATOM 1069 N N . SER A 1 136 ? -10.483 12.190 18.899 1.00 85.25 136 SER A N 1
ATOM 1070 C CA . SER A 1 136 ? -9.401 13.165 19.037 1.00 85.25 136 SER A CA 1
ATOM 1071 C C . SER A 1 136 ? -8.144 12.624 18.352 1.00 85.25 136 SER A C 1
ATOM 1073 O O . SER A 1 136 ? -7.717 11.529 18.723 1.00 85.25 136 SER A O 1
ATOM 1075 N N . PRO A 1 137 ? -7.490 13.379 17.448 1.00 76.88 137 PRO A N 1
ATOM 1076 C CA . PRO A 1 137 ? -6.243 12.948 16.808 1.00 76.88 137 PRO A CA 1
ATOM 1077 C C . PRO A 1 137 ? -5.105 12.647 17.793 1.00 76.88 137 PRO A C 1
ATOM 1079 O O . PRO A 1 137 ? -4.152 11.962 17.442 1.00 76.88 137 PRO A O 1
ATOM 1082 N N . SER A 1 138 ? -5.205 13.143 19.032 1.00 81.12 138 SER A N 1
ATOM 1083 C CA . SER A 1 138 ? -4.250 12.850 20.103 1.00 81.12 138 SER A CA 1
ATOM 1084 C C . SER A 1 138 ? -4.349 11.423 20.652 1.00 81.12 138 SER A C 1
ATOM 1086 O O . SER A 1 138 ? -3.432 10.978 21.337 1.00 81.12 138 SER A O 1
ATOM 1088 N N . ASN A 1 139 ? -5.434 10.688 20.377 1.00 90.31 139 ASN A N 1
ATOM 1089 C CA . ASN A 1 139 ? -5.517 9.268 20.709 1.00 90.31 139 ASN A CA 1
ATOM 1090 C C . ASN A 1 139 ? -4.929 8.430 19.571 1.00 90.31 139 ASN A C 1
ATOM 1092 O O . ASN A 1 139 ? -5.658 7.885 18.739 1.00 90.31 139 ASN A O 1
ATOM 1096 N N . VAL A 1 140 ? -3.599 8.364 19.537 1.00 90.94 140 VAL A N 1
ATOM 1097 C CA . VAL A 1 140 ? -2.819 7.725 18.471 1.00 90.94 140 VAL A CA 1
ATOM 1098 C C . VAL A 1 140 ? -3.301 6.299 18.219 1.00 90.94 140 VAL A C 1
ATOM 1100 O O . VAL A 1 140 ? -3.810 6.027 17.139 1.00 90.94 140 VAL A O 1
ATOM 1103 N N . GLU A 1 141 ? -3.238 5.408 19.212 1.00 92.62 141 GLU A N 1
ATOM 1104 C CA . GLU A 1 141 ? -3.565 3.984 19.029 1.00 92.62 141 GLU A CA 1
ATOM 1105 C C . GLU A 1 141 ? -4.991 3.753 18.518 1.00 92.62 141 GLU A C 1
ATOM 1107 O O . GLU A 1 141 ? -5.196 2.963 17.596 1.00 92.62 141 GLU A O 1
ATOM 1112 N N . GLU A 1 142 ? -5.982 4.449 19.086 1.00 93.38 142 GLU A N 1
ATOM 1113 C CA . GLU A 1 142 ? -7.370 4.300 18.641 1.00 93.38 142 GLU A CA 1
ATOM 1114 C C . GLU A 1 142 ? -7.545 4.836 17.212 1.00 93.38 142 GLU A C 1
ATOM 1116 O O . GLU A 1 142 ? -8.240 4.205 16.417 1.00 93.38 142 GLU A O 1
ATOM 1121 N N . THR A 1 143 ? -6.849 5.926 16.850 1.00 93.50 143 THR A N 1
ATOM 1122 C CA . THR A 1 143 ? -6.824 6.462 15.477 1.00 93.50 143 THR A CA 1
ATOM 1123 C C . THR A 1 143 ? -6.214 5.466 14.493 1.00 93.50 143 THR A C 1
ATOM 1125 O O . THR A 1 143 ? -6.777 5.252 13.419 1.00 93.50 143 THR A O 1
ATOM 1128 N N . LEU A 1 144 ? -5.082 4.840 14.841 1.00 93.75 144 LEU A N 1
ATOM 1129 C CA . LEU A 1 144 ? -4.425 3.845 13.984 1.00 93.75 144 LEU A CA 1
ATOM 1130 C C . LEU A 1 144 ? -5.359 2.648 13.742 1.00 93.75 144 LEU A C 1
ATOM 1132 O O . LEU A 1 144 ? -5.558 2.227 12.602 1.00 93.75 144 LEU A O 1
ATOM 1136 N N . LEU A 1 145 ? -5.975 2.136 14.812 1.00 95.50 145 LEU A N 1
ATOM 1137 C CA . LEU A 1 145 ? -6.861 0.976 14.763 1.00 95.50 145 LEU A CA 1
ATOM 1138 C C . LEU A 1 145 ? -8.141 1.245 13.971 1.00 95.50 145 LEU A C 1
ATOM 1140 O O . LEU A 1 145 ? -8.499 0.436 13.118 1.00 95.50 145 LEU A O 1
ATOM 1144 N N . ILE A 1 146 ? -8.821 2.370 14.213 1.00 96.94 146 ILE A N 1
ATOM 1145 C CA . ILE A 1 146 ? -10.061 2.687 13.493 1.00 96.94 146 ILE A CA 1
ATOM 1146 C C . ILE A 1 146 ? -9.803 2.971 12.015 1.00 96.94 146 ILE A C 1
ATOM 1148 O O . ILE A 1 146 ? -10.587 2.552 11.171 1.00 96.94 146 ILE A O 1
ATOM 1152 N N . THR A 1 147 ? -8.678 3.610 11.689 1.00 96.62 147 THR A N 1
ATOM 1153 C CA . THR A 1 147 ? -8.273 3.870 10.303 1.00 96.62 147 THR A CA 1
ATOM 1154 C C . THR A 1 147 ? -8.088 2.555 9.547 1.00 96.62 147 THR A C 1
ATOM 1156 O O . THR A 1 147 ? -8.639 2.385 8.457 1.00 96.62 147 THR A O 1
ATOM 1159 N N . ARG A 1 148 ? -7.385 1.584 10.146 1.00 95.69 148 ARG A N 1
ATOM 1160 C CA . ARG A 1 148 ? -7.192 0.263 9.533 1.00 95.69 148 ARG A CA 1
ATOM 1161 C C . ARG A 1 148 ? -8.484 -0.556 9.484 1.00 95.69 148 ARG A C 1
ATOM 1163 O O . ARG A 1 148 ? -8.738 -1.236 8.491 1.00 95.69 148 ARG A O 1
ATOM 1170 N N . ALA A 1 149 ? -9.315 -0.478 10.524 1.00 97.06 149 ALA A N 1
ATOM 1171 C CA . ALA A 1 149 ? -10.608 -1.155 10.564 1.00 97.06 149 ALA A CA 1
ATOM 1172 C C . ALA A 1 149 ? -11.546 -0.643 9.460 1.00 97.06 149 ALA A C 1
ATOM 1174 O O . ALA A 1 149 ? -12.085 -1.460 8.728 1.00 97.06 149 ALA A O 1
ATOM 1175 N N . ILE A 1 150 ? -11.671 0.678 9.271 1.00 98.00 150 ILE A N 1
ATOM 1176 C CA . ILE A 1 150 ? -12.462 1.268 8.175 1.00 98.00 150 ILE A CA 1
ATOM 1177 C C . ILE A 1 150 ? -11.911 0.834 6.814 1.00 98.00 150 ILE A C 1
ATOM 1179 O O . ILE A 1 150 ? -12.674 0.379 5.967 1.00 98.00 150 ILE A O 1
ATOM 1183 N N . SER A 1 151 ? -10.588 0.921 6.624 1.00 97.75 151 SER A N 1
ATOM 1184 C CA . SER A 1 151 ? -9.944 0.568 5.349 1.00 97.75 151 SER A CA 1
ATOM 1185 C C . SER A 1 151 ? -10.217 -0.881 4.956 1.00 97.75 151 SER A C 1
ATOM 1187 O O . SER A 1 151 ? -10.658 -1.150 3.846 1.00 97.75 151 SER A O 1
ATOM 1189 N N . SER A 1 152 ? -9.974 -1.815 5.879 1.00 97.00 152 SER A N 1
ATOM 1190 C CA . SER A 1 152 ? -10.195 -3.246 5.642 1.00 97.00 152 SER A CA 1
ATOM 1191 C C . SER A 1 152 ? -11.675 -3.604 5.526 1.00 97.00 152 SER A C 1
ATOM 1193 O O . SER A 1 152 ? -12.010 -4.489 4.745 1.00 97.00 152 SER A O 1
ATOM 1195 N N . PHE A 1 153 ? -12.558 -2.921 6.264 1.00 97.25 153 PHE A N 1
ATOM 1196 C CA . PHE A 1 153 ? -14.008 -3.104 6.180 1.00 97.25 153 PHE A CA 1
ATOM 1197 C C . PHE A 1 153 ? -14.517 -2.734 4.792 1.00 97.25 153 PHE A C 1
ATOM 1199 O O . PHE A 1 153 ? -15.080 -3.588 4.118 1.00 97.25 153 PHE A O 1
ATOM 1206 N N . ALA A 1 154 ? -14.219 -1.521 4.326 1.00 97.00 154 ALA A N 1
ATOM 1207 C CA . ALA A 1 154 ? -14.638 -1.078 3.003 1.00 97.00 154 ALA A CA 1
ATOM 1208 C C . ALA A 1 154 ? -13.951 -1.866 1.878 1.00 97.00 154 ALA A C 1
ATOM 1210 O O . ALA A 1 154 ? -14.610 -2.271 0.933 1.00 97.00 154 ALA A O 1
ATOM 1211 N N . ALA A 1 155 ? -12.653 -2.168 1.983 1.00 96.50 155 ALA A N 1
ATOM 1212 C CA . ALA A 1 155 ? -11.954 -2.949 0.956 1.00 96.50 155 ALA A CA 1
ATOM 1213 C C . ALA A 1 155 ? -12.425 -4.416 0.864 1.00 96.50 155 ALA A C 1
ATOM 1215 O O . ALA A 1 155 ? -12.146 -5.091 -0.126 1.00 96.50 155 ALA A O 1
ATOM 1216 N N . SER A 1 156 ? -13.111 -4.934 1.888 1.00 95.44 156 SER A N 1
ATOM 1217 C CA . SER A 1 156 ? -13.671 -6.292 1.857 1.00 95.44 156 SER A CA 1
ATOM 1218 C C . SER A 1 156 ? -14.936 -6.399 1.002 1.00 95.44 156 SER A C 1
ATOM 1220 O O . SER A 1 156 ? -15.231 -7.496 0.533 1.00 95.44 156 SER A O 1
ATOM 1222 N N . ASP A 1 157 ? -15.656 -5.291 0.813 1.00 94.69 157 ASP A N 1
ATOM 1223 C CA . ASP A 1 157 ? -16.855 -5.190 -0.024 1.00 94.69 157 ASP A CA 1
ATOM 1224 C C . ASP A 1 157 ? -17.000 -3.734 -0.503 1.00 94.69 157 ASP A C 1
ATOM 1226 O O . ASP A 1 157 ? -17.711 -2.918 0.095 1.00 94.69 157 ASP A O 1
ATOM 1230 N N . ILE A 1 158 ? -16.197 -3.367 -1.511 1.00 94.62 158 ILE A N 1
ATOM 1231 C CA . ILE A 1 158 ? -16.052 -1.958 -1.895 1.00 94.62 158 ILE A CA 1
ATOM 1232 C C . ILE A 1 158 ? -17.302 -1.419 -2.582 1.00 94.62 158 ILE A C 1
ATOM 1234 O O . ILE A 1 158 ? -17.623 -0.249 -2.394 1.00 94.62 158 ILE A O 1
ATOM 1238 N N . ASP A 1 159 ? -18.035 -2.264 -3.301 1.00 93.19 159 ASP A N 1
ATOM 1239 C CA . ASP A 1 159 ? -19.251 -1.876 -4.016 1.00 93.19 159 ASP A CA 1
ATOM 1240 C C . ASP A 1 159 ? -20.323 -1.341 -3.055 1.00 93.19 159 ASP A C 1
ATOM 1242 O O . ASP A 1 159 ? -20.960 -0.326 -3.336 1.00 93.19 159 ASP A O 1
ATOM 1246 N N . GLU A 1 160 ? -20.459 -1.958 -1.878 1.00 94.38 160 GLU A N 1
ATOM 1247 C CA . GLU A 1 160 ? -21.400 -1.533 -0.832 1.00 94.38 160 GLU A CA 1
ATOM 1248 C C . GLU A 1 160 ? -20.918 -0.309 -0.034 1.00 94.38 160 GLU A C 1
ATOM 1250 O O . GLU A 1 160 ? -21.705 0.329 0.662 1.00 94.38 160 GLU A O 1
ATOM 1255 N N . CYS A 1 161 ? -19.623 0.014 -0.090 1.00 96.06 161 CYS A N 1
ATOM 1256 C CA . CYS A 1 161 ? -18.992 1.015 0.777 1.00 96.06 161 CYS A CA 1
ATOM 1257 C C . CYS A 1 161 ? -18.477 2.258 0.031 1.00 96.06 161 CYS A C 1
ATOM 1259 O O . CYS A 1 161 ? -18.159 3.266 0.667 1.00 96.06 161 CYS A O 1
ATOM 1261 N N . ALA A 1 162 ? -18.347 2.213 -1.297 1.00 95.44 162 ALA A N 1
ATOM 1262 C CA . ALA A 1 162 ? -17.651 3.239 -2.074 1.00 95.44 162 ALA A CA 1
ATOM 1263 C C . ALA A 1 162 ? -18.251 4.639 -1.880 1.00 95.44 162 ALA A C 1
ATOM 1265 O O . ALA A 1 162 ? -17.503 5.602 -1.696 1.00 95.44 162 ALA A O 1
ATOM 1266 N N . THR A 1 163 ? -19.582 4.757 -1.867 1.00 95.50 163 THR A N 1
ATOM 1267 C CA . THR A 1 163 ? -20.272 6.043 -1.692 1.00 95.50 163 THR A CA 1
ATOM 1268 C C . THR A 1 163 ? -19.964 6.669 -0.333 1.00 95.50 163 THR A C 1
ATOM 1270 O O . THR A 1 163 ? -19.442 7.784 -0.303 1.00 95.50 163 THR A O 1
ATOM 1273 N N . GLY A 1 164 ? -20.169 5.950 0.777 1.00 95.75 164 GLY A N 1
ATOM 1274 C CA . GLY A 1 164 ? -19.841 6.457 2.113 1.00 95.75 164 GLY A CA 1
ATOM 1275 C C . GLY A 1 164 ? -18.351 6.783 2.285 1.00 95.75 164 GLY A C 1
ATOM 1276 O O . GLY A 1 164 ? -17.982 7.764 2.940 1.00 95.75 164 GLY A O 1
ATOM 1277 N N . ILE A 1 165 ? -17.455 6.030 1.634 1.00 97.25 165 ILE A N 1
ATOM 1278 C CA . ILE A 1 165 ? -16.025 6.365 1.629 1.00 97.25 165 ILE A CA 1
ATOM 1279 C C . ILE A 1 165 ? -15.761 7.702 0.924 1.00 97.25 165 ILE A C 1
ATOM 1281 O O . ILE A 1 165 ? -15.035 8.541 1.467 1.00 97.25 165 ILE A O 1
ATOM 1285 N N . LEU A 1 166 ? -16.325 7.908 -0.266 1.00 95.38 166 LEU A N 1
ATOM 1286 C CA . LEU A 1 166 ? -16.098 9.111 -1.067 1.00 95.38 166 LEU A CA 1
ATOM 1287 C C . LEU A 1 166 ? -16.739 10.359 -0.447 1.00 95.38 166 LEU A C 1
ATOM 1289 O O . LEU A 1 166 ? -16.121 11.427 -0.466 1.00 95.38 166 LEU A O 1
ATOM 1293 N N . GLU A 1 167 ? -17.951 10.234 0.093 1.00 95.56 167 GLU A N 1
ATOM 1294 C CA . GLU A 1 167 ? -18.740 11.363 0.595 1.00 95.56 167 GLU A CA 1
ATOM 1295 C C . GLU A 1 167 ? -18.375 11.752 2.033 1.00 95.56 167 GLU A C 1
ATOM 1297 O O . GLU A 1 167 ? -18.255 12.944 2.324 1.00 95.56 167 GLU A O 1
ATOM 1302 N N . ASP A 1 168 ? -18.104 10.779 2.910 1.00 95.56 168 ASP A N 1
ATOM 1303 C CA . ASP A 1 168 ? -17.921 11.045 4.341 1.00 95.56 168 ASP A CA 1
ATOM 1304 C C . ASP A 1 168 ? -16.482 10.834 4.815 1.00 95.56 168 ASP A C 1
ATOM 1306 O O . ASP A 1 168 ? -15.906 11.679 5.518 1.00 95.56 168 ASP A O 1
ATOM 1310 N N . TYR A 1 169 ? -15.862 9.712 4.439 1.00 96.44 169 TYR A N 1
ATOM 1311 C CA . TYR A 1 169 ? -14.556 9.342 4.984 1.00 96.44 169 TYR A CA 1
ATOM 1312 C C . TYR A 1 169 ? -13.406 10.138 4.356 1.00 96.44 169 TYR A C 1
ATOM 1314 O O . TYR A 1 169 ? -12.589 10.723 5.076 1.00 96.44 169 TYR A O 1
ATOM 1322 N N . PHE A 1 170 ? -13.346 10.214 3.025 1.00 95.81 170 PHE A N 1
ATOM 1323 C CA . PHE A 1 170 ? -12.272 10.890 2.293 1.00 95.81 170 PHE A CA 1
ATOM 1324 C C . PHE A 1 170 ? -12.141 12.375 2.629 1.00 95.81 170 PHE A C 1
ATOM 1326 O O . PHE A 1 170 ? -11.017 12.798 2.915 1.00 95.81 170 PHE A O 1
ATOM 1333 N N . PRO A 1 171 ? -13.213 13.190 2.682 1.00 94.75 171 PRO A N 1
ATOM 1334 C CA . PRO A 1 171 ? -13.078 14.597 3.050 1.00 94.75 171 PRO A CA 1
ATOM 1335 C C . PRO A 1 171 ? -12.459 14.782 4.437 1.00 94.75 171 PRO A C 1
ATOM 1337 O O . PRO A 1 171 ? -11.626 15.672 4.639 1.00 94.75 171 PRO A O 1
ATOM 1340 N N . ARG A 1 172 ? -12.814 13.917 5.398 1.00 92.62 172 ARG A N 1
ATOM 1341 C CA . ARG A 1 172 ? -12.228 13.957 6.740 1.00 92.62 172 ARG A CA 1
ATOM 1342 C C . ARG A 1 172 ? -10.778 13.493 6.740 1.00 92.62 172 ARG A C 1
ATOM 1344 O O . ARG A 1 172 ? -9.947 14.140 7.379 1.00 92.62 172 ARG A O 1
ATOM 1351 N N . LEU A 1 173 ? -10.485 12.395 6.052 1.00 93.81 173 LEU A N 1
ATOM 1352 C CA . LEU A 1 173 ? -9.142 11.842 5.958 1.00 93.81 173 LEU A CA 1
ATOM 1353 C C . LEU A 1 173 ? -8.194 12.855 5.317 1.00 93.81 173 LEU A C 1
ATOM 1355 O O . LEU A 1 173 ? -7.167 13.172 5.908 1.00 93.81 173 LEU A O 1
ATOM 1359 N N . LEU A 1 174 ? -8.557 13.418 4.163 1.00 93.38 174 LEU A N 1
ATOM 1360 C CA . LEU A 1 174 ? -7.742 14.397 3.439 1.00 93.38 174 LEU A CA 1
ATOM 1361 C C . LEU A 1 174 ? -7.514 15.664 4.263 1.00 93.38 174 LEU A C 1
ATOM 1363 O O . LEU A 1 174 ? -6.413 16.213 4.261 1.00 93.38 174 LEU A O 1
ATOM 1367 N N . LYS A 1 175 ? -8.526 16.106 5.021 1.00 91.88 175 LYS A N 1
ATOM 1368 C CA . LYS A 1 175 ? -8.363 17.216 5.963 1.00 91.88 175 LYS A CA 1
ATOM 1369 C C . LYS A 1 175 ? -7.309 16.899 7.024 1.00 91.88 175 LYS A C 1
ATOM 1371 O O . LYS A 1 175 ? -6.472 17.745 7.293 1.00 91.88 175 LYS A O 1
ATOM 1376 N N . LEU A 1 176 ? -7.338 15.709 7.625 1.00 90.44 176 LEU A N 1
ATOM 1377 C CA . LEU A 1 176 ? -6.345 15.310 8.630 1.00 90.44 176 LEU A CA 1
ATOM 1378 C C . LEU A 1 176 ? -4.954 15.095 8.025 1.00 90.44 176 LEU A C 1
ATOM 1380 O O . LEU A 1 176 ? -3.954 15.419 8.658 1.00 90.44 176 LEU A O 1
ATOM 1384 N N . LEU A 1 177 ? -4.893 14.559 6.807 1.00 90.44 177 LEU A N 1
ATOM 1385 C CA . LEU A 1 177 ? -3.648 14.281 6.106 1.00 90.44 177 LEU A CA 1
ATOM 1386 C C . LEU A 1 177 ? -2.887 15.568 5.763 1.00 90.44 177 LEU A C 1
ATOM 1388 O O . LEU A 1 177 ? -1.675 15.628 5.956 1.00 90.44 177 LEU A O 1
ATOM 1392 N N . PHE A 1 178 ? -3.602 16.595 5.297 1.00 88.62 178 PHE A N 1
ATOM 1393 C CA . PHE A 1 178 ? -3.007 17.840 4.808 1.00 88.62 178 PHE A CA 1
ATOM 1394 C C . PHE A 1 178 ? -3.123 19.036 5.775 1.00 88.62 178 PHE A C 1
ATOM 1396 O O . PHE A 1 178 ? -2.692 20.134 5.434 1.00 88.62 178 PHE A O 1
ATOM 1403 N N . ASP A 1 179 ? -3.684 18.871 6.977 1.00 84.62 179 ASP A N 1
ATOM 1404 C CA . ASP A 1 179 ? -3.652 19.884 8.049 1.00 84.62 179 ASP A CA 1
ATOM 1405 C C . ASP A 1 179 ? -2.534 19.541 9.057 1.00 84.62 179 ASP A C 1
ATOM 1407 O O . ASP A 1 179 ? -2.739 18.921 10.103 1.00 84.62 179 ASP A O 1
ATOM 1411 N N . TYR A 1 180 ? -1.302 19.908 8.684 1.00 64.12 180 TYR A N 1
ATOM 1412 C CA . TYR A 1 180 ? -0.023 19.425 9.233 1.00 64.12 180 TYR A CA 1
ATOM 1413 C C . TYR A 1 180 ? 0.205 19.647 10.736 1.00 64.12 180 TYR A C 1
ATOM 1415 O O . TYR A 1 180 ? 1.093 19.028 11.322 1.00 64.12 180 TYR A O 1
ATOM 1423 N N . ARG A 1 181 ? -0.537 20.552 11.381 1.00 69.56 181 ARG A N 1
ATOM 1424 C CA . ARG A 1 181 ? -0.128 21.097 12.688 1.00 69.56 181 ARG A CA 1
ATOM 1425 C C . ARG A 1 181 ? -0.483 20.220 13.887 1.00 69.56 181 ARG A C 1
ATOM 1427 O O . ARG A 1 181 ? 0.086 20.428 14.952 1.00 69.56 181 ARG A O 1
ATOM 1434 N N . ASN A 1 182 ? -1.401 19.264 13.731 1.00 73.06 182 ASN A N 1
ATOM 1435 C CA . ASN A 1 182 ? -2.032 18.595 14.878 1.00 73.06 182 ASN A CA 1
ATOM 1436 C C . ASN A 1 182 ? -2.045 17.060 14.813 1.00 73.06 182 ASN A C 1
ATOM 1438 O O . ASN A 1 182 ? -2.634 16.428 15.688 1.00 73.06 182 ASN A O 1
ATOM 1442 N N . VAL A 1 183 ? -1.439 16.454 13.790 1.00 84.56 183 VAL A N 1
ATOM 1443 C CA . VAL A 1 183 ? -1.453 14.996 13.595 1.00 84.56 183 VAL A CA 1
ATOM 1444 C C . VAL A 1 183 ? -0.038 14.453 13.718 1.00 84.56 183 VAL A C 1
ATOM 1446 O O . VAL A 1 183 ? 0.862 14.909 13.008 1.00 84.56 183 VAL A O 1
ATOM 1449 N N . GLU A 1 184 ? 0.150 13.476 14.606 1.00 87.75 184 GLU A N 1
ATOM 1450 C CA . GLU A 1 184 ? 1.429 12.784 14.753 1.00 87.75 184 GLU A CA 1
ATOM 1451 C C . GLU A 1 184 ? 1.844 12.082 13.455 1.00 87.75 184 GLU A C 1
ATOM 1453 O O . GLU A 1 184 ? 1.014 11.568 12.702 1.00 87.75 184 GLU A O 1
ATOM 1458 N N . VAL A 1 185 ? 3.151 12.033 13.199 1.00 87.06 185 VAL A N 1
ATOM 1459 C CA . VAL A 1 185 ? 3.718 11.497 11.951 1.00 87.06 185 VAL A CA 1
ATOM 1460 C C . VAL A 1 185 ? 3.317 10.034 11.725 1.00 87.06 185 VAL A C 1
ATOM 1462 O O . VAL A 1 185 ? 2.953 9.654 10.611 1.00 87.06 185 VAL A O 1
ATOM 1465 N N . VAL A 1 186 ? 3.287 9.232 12.793 1.00 86.81 186 VAL A N 1
ATOM 1466 C CA . VAL A 1 186 ? 2.868 7.826 12.735 1.00 86.81 186 VAL A CA 1
ATOM 1467 C C . VAL A 1 186 ? 1.412 7.668 12.287 1.00 86.81 186 VAL A C 1
ATOM 1469 O O . VAL A 1 186 ? 1.109 6.819 11.448 1.00 86.81 186 VAL A O 1
ATOM 1472 N N . VAL A 1 187 ? 0.513 8.529 12.778 1.00 89.94 187 VAL A N 1
ATOM 1473 C CA . VAL A 1 187 ? -0.897 8.557 12.364 1.00 89.94 187 VAL A CA 1
ATOM 1474 C C . VAL A 1 187 ? -0.993 8.960 10.901 1.00 89.94 187 VAL A C 1
ATOM 1476 O O . VAL A 1 187 ? -1.717 8.329 10.136 1.00 89.94 187 VAL A O 1
ATOM 1479 N N . ARG A 1 188 ? -0.214 9.962 10.488 1.00 88.38 188 ARG A N 1
ATOM 1480 C CA . ARG A 1 188 ? -0.187 10.443 9.105 1.00 88.38 188 ARG A CA 1
ATOM 1481 C C . ARG A 1 188 ? 0.174 9.336 8.117 1.00 88.38 188 ARG A C 1
ATOM 1483 O O . ARG A 1 188 ? -0.527 9.182 7.124 1.00 88.38 188 ARG A O 1
ATOM 1490 N N . SER A 1 189 ? 1.197 8.534 8.418 1.00 88.44 189 SER A N 1
ATOM 1491 C CA . SER A 1 189 ? 1.573 7.377 7.591 1.00 88.44 189 SER A CA 1
ATOM 1492 C C . SER A 1 189 ? 0.389 6.417 7.385 1.00 88.44 189 SER A C 1
ATOM 1494 O O . SER A 1 189 ? 0.101 6.022 6.257 1.00 88.44 189 SER A O 1
ATOM 1496 N N . GLN A 1 190 ? -0.378 6.113 8.441 1.00 90.94 190 GLN A N 1
ATOM 1497 C CA . GLN A 1 190 ? -1.558 5.244 8.326 1.00 90.94 190 GLN A CA 1
ATOM 1498 C C . GLN A 1 190 ? -2.717 5.888 7.560 1.00 90.94 190 GLN A C 1
ATOM 1500 O O . GLN A 1 190 ? -3.428 5.194 6.838 1.00 90.94 190 GLN A O 1
ATOM 1505 N N . LEU A 1 191 ? -2.916 7.203 7.696 1.00 93.50 191 LEU A N 1
ATOM 1506 C CA . LEU A 1 191 ? -3.926 7.927 6.920 1.00 93.50 191 LEU A CA 1
ATOM 1507 C C . LEU A 1 191 ? -3.598 7.893 5.423 1.00 93.50 191 LEU A C 1
ATOM 1509 O O . LEU A 1 191 ? -4.499 7.665 4.622 1.00 93.50 191 LEU A O 1
ATOM 1513 N N . VAL A 1 192 ? -2.321 8.050 5.050 1.00 94.12 192 VAL A N 1
ATOM 1514 C CA . VAL A 1 192 ? -1.872 7.875 3.658 1.00 94.12 192 VAL A CA 1
ATOM 1515 C C . VAL A 1 192 ? -2.202 6.469 3.174 1.00 94.12 192 VAL A C 1
ATOM 1517 O O . VAL A 1 192 ? -2.863 6.323 2.154 1.00 94.12 192 VAL A O 1
ATOM 1520 N N . GLN A 1 193 ? -1.808 5.431 3.913 1.00 94.56 193 GLN A N 1
ATOM 1521 C CA . GLN A 1 193 ? -2.068 4.047 3.503 1.00 94.56 193 GLN A CA 1
ATOM 1522 C C . GLN A 1 193 ? -3.566 3.743 3.346 1.00 94.56 193 GLN A C 1
ATOM 1524 O O . GLN A 1 193 ? -3.967 3.128 2.360 1.00 94.56 193 GLN A O 1
ATOM 1529 N N . SER A 1 194 ? -4.393 4.231 4.275 1.00 96.56 194 SER A N 1
ATOM 1530 C CA . SER A 1 194 ? -5.856 4.128 4.213 1.00 96.56 194 SER A CA 1
ATOM 1531 C C . SER A 1 194 ? -6.421 4.784 2.956 1.00 96.56 194 SER A C 1
ATOM 1533 O O . SER A 1 194 ? -7.167 4.158 2.204 1.00 96.56 194 SER A O 1
ATOM 1535 N N . PHE A 1 195 ? -6.006 6.021 2.677 1.00 96.94 195 PHE A N 1
ATOM 1536 C CA . PHE A 1 195 ? -6.415 6.728 1.470 1.00 96.94 195 PHE A CA 1
ATOM 1537 C C . PHE A 1 195 ? -6.044 5.957 0.209 1.00 96.94 195 PHE A C 1
ATOM 1539 O O . PHE A 1 195 ? -6.893 5.724 -0.641 1.00 96.94 195 PHE A O 1
ATOM 1546 N N . ILE A 1 196 ? -4.786 5.536 0.109 1.00 96.56 196 ILE A N 1
ATOM 1547 C CA . ILE A 1 196 ? -4.247 4.879 -1.077 1.00 96.56 196 ILE A CA 1
ATOM 1548 C C . ILE A 1 196 ? -4.921 3.537 -1.330 1.00 96.56 196 ILE A C 1
ATOM 1550 O O . ILE A 1 196 ? -5.277 3.253 -2.472 1.00 96.56 196 ILE A O 1
ATOM 1554 N N . VAL A 1 197 ? -5.106 2.701 -0.302 1.00 96.81 197 VAL A N 1
ATOM 1555 C CA . VAL A 1 197 ? -5.737 1.400 -0.530 1.00 96.81 197 VAL A CA 1
ATOM 1556 C C . VAL A 1 197 ? -7.187 1.572 -0.966 1.00 96.81 197 VAL A C 1
ATOM 1558 O O . VAL A 1 197 ? -7.622 0.901 -1.892 1.00 96.81 197 VAL A O 1
ATOM 1561 N N . LEU A 1 198 ? -7.923 2.513 -0.378 1.00 97.19 198 LEU A N 1
ATOM 1562 C CA . LEU A 1 198 ? -9.304 2.762 -0.778 1.00 97.19 198 LEU A CA 1
ATOM 1563 C C . LEU A 1 198 ? -9.384 3.371 -2.181 1.00 97.19 198 LEU A C 1
ATOM 1565 O O . LEU A 1 198 ? -10.250 2.978 -2.953 1.00 97.19 198 LEU A O 1
ATOM 1569 N N . GLN A 1 199 ? -8.453 4.255 -2.550 1.00 95.88 199 GLN A N 1
ATOM 1570 C CA . GLN A 1 199 ? -8.322 4.737 -3.929 1.00 95.88 199 GLN A CA 1
ATOM 1571 C C . GLN A 1 199 ? -8.092 3.574 -4.900 1.00 95.88 199 GLN A C 1
ATOM 1573 O O . GLN A 1 199 ? -8.777 3.492 -5.914 1.00 95.88 199 GLN A O 1
ATOM 1578 N N . LEU A 1 200 ? -7.195 2.639 -4.569 1.00 96.12 200 LEU A N 1
ATOM 1579 C CA . LEU A 1 200 ? -6.951 1.452 -5.387 1.00 96.12 200 LEU A CA 1
ATOM 1580 C C . LEU A 1 200 ? -8.219 0.618 -5.571 1.00 96.12 200 LEU A C 1
ATOM 1582 O O . LEU A 1 200 ? -8.538 0.264 -6.695 1.00 96.12 200 LEU A O 1
ATOM 1586 N N . PHE A 1 201 ? -8.949 0.317 -4.498 1.00 95.88 201 PHE A N 1
ATOM 1587 C CA . PHE A 1 201 ? -10.159 -0.501 -4.596 1.00 95.88 201 PHE A CA 1
ATOM 1588 C C . PHE A 1 201 ? -11.292 0.194 -5.359 1.00 95.88 201 PHE A C 1
ATOM 1590 O O . PHE A 1 201 ? -11.941 -0.447 -6.176 1.00 95.88 201 PHE A O 1
ATOM 1597 N N . ILE A 1 202 ? -11.507 1.493 -5.133 1.00 95.06 202 ILE A N 1
ATOM 1598 C CA . ILE A 1 202 ? -12.595 2.249 -5.775 1.00 95.06 202 ILE A CA 1
ATOM 1599 C C . ILE A 1 202 ? -12.323 2.457 -7.268 1.00 95.06 202 ILE A C 1
ATOM 1601 O O . ILE A 1 202 ? -13.233 2.348 -8.086 1.00 95.06 202 ILE A O 1
ATOM 1605 N N . TYR A 1 203 ? -11.079 2.773 -7.630 1.00 93.06 203 TYR A N 1
ATOM 1606 C CA . TYR A 1 203 ? -10.735 3.230 -8.978 1.00 93.06 203 TYR A CA 1
ATOM 1607 C C . TYR A 1 203 ? -10.040 2.176 -9.842 1.00 93.06 203 TYR A C 1
ATOM 1609 O O . TYR A 1 203 ? -9.709 2.465 -10.987 1.00 93.06 203 TYR A O 1
ATOM 1617 N N . TYR A 1 204 ? -9.851 0.947 -9.346 1.00 86.38 204 TYR A N 1
ATOM 1618 C CA . TYR A 1 204 ? -9.218 -0.116 -10.132 1.00 86.38 204 TYR A CA 1
ATOM 1619 C C . TYR A 1 204 ? -9.957 -0.411 -11.451 1.00 86.38 204 TYR A C 1
ATOM 1621 O O . TYR A 1 204 ? -9.299 -0.472 -12.485 1.00 86.38 204 TYR A O 1
ATOM 1629 N N . ASP A 1 205 ? -11.291 -0.539 -11.422 1.00 80.56 205 ASP A N 1
ATOM 1630 C CA . ASP A 1 205 ? -12.119 -0.792 -12.620 1.00 80.56 205 ASP A CA 1
ATOM 1631 C C . ASP A 1 205 ? -12.861 0.472 -13.115 1.00 80.56 205 ASP A C 1
ATOM 1633 O O . ASP A 1 205 ? -13.350 0.508 -14.244 1.00 80.56 205 ASP A O 1
ATOM 1637 N N . ALA A 1 206 ? -12.955 1.523 -12.290 1.00 80.69 206 ALA A N 1
ATOM 1638 C CA . ALA A 1 206 ? -13.685 2.753 -12.622 1.00 80.69 206 ALA A CA 1
ATOM 1639 C C . ALA A 1 206 ? -12.847 3.792 -13.397 1.00 80.69 206 ALA A C 1
ATOM 1641 O O . ALA A 1 206 ? -13.395 4.797 -13.856 1.00 80.69 206 ALA A O 1
ATOM 1642 N N . GLY A 1 207 ? -11.539 3.561 -13.550 1.00 73.00 207 GLY A N 1
ATOM 1643 C CA . GLY A 1 207 ? -10.609 4.508 -14.165 1.00 73.00 207 GLY A CA 1
ATOM 1644 C C . GLY A 1 207 ? -10.202 5.637 -13.216 1.00 73.00 207 GLY A C 1
ATOM 1645 O O . GLY A 1 207 ? -10.325 5.528 -11.999 1.00 73.00 207 GLY A O 1
ATOM 1646 N N . THR A 1 208 ? -9.677 6.736 -13.753 1.00 71.75 208 THR A N 1
ATOM 1647 C CA . THR A 1 208 ? -9.057 7.791 -12.941 1.00 71.75 208 THR A CA 1
ATOM 1648 C C . THR A 1 208 ? -10.084 8.784 -12.388 1.00 71.75 208 THR A C 1
ATOM 1650 O O . THR A 1 208 ? -11.055 9.168 -13.041 1.00 71.75 208 THR A O 1
ATOM 1653 N N . ASN A 1 209 ? -9.870 9.254 -11.155 1.00 74.06 209 ASN A N 1
ATOM 1654 C CA . ASN A 1 209 ? -10.547 10.450 -10.666 1.00 74.06 209 ASN A CA 1
ATOM 1655 C C . ASN A 1 209 ? -9.859 11.686 -11.263 1.00 74.06 209 ASN A C 1
ATOM 1657 O O . ASN A 1 209 ? -8.637 11.798 -11.224 1.00 74.06 209 ASN A O 1
ATOM 1661 N N . THR A 1 210 ? -10.641 12.681 -11.687 1.00 77.62 210 THR A N 1
ATOM 1662 C CA . THR A 1 210 ? -10.157 14.019 -12.090 1.00 77.62 210 THR A CA 1
ATOM 1663 C C . THR A 1 210 ? -9.172 14.680 -11.109 1.00 77.62 210 THR A C 1
ATOM 1665 O O . THR A 1 210 ? -8.412 15.560 -11.499 1.00 77.62 210 THR A O 1
ATOM 1668 N N . LYS A 1 211 ? -9.170 14.270 -9.833 1.00 89.12 211 LYS A N 1
ATOM 1669 C CA . LYS A 1 211 ? -8.287 14.787 -8.777 1.00 89.12 211 LYS A CA 1
ATOM 1670 C C . LYS A 1 211 ? -7.056 13.924 -8.498 1.00 89.12 211 LYS A C 1
ATOM 1672 O O . LYS A 1 211 ? -6.256 14.305 -7.647 1.00 89.12 211 LYS A O 1
ATOM 1677 N N . THR A 1 212 ? -6.872 12.784 -9.169 1.00 90.88 212 THR A N 1
ATOM 1678 C CA . THR A 1 212 ? -5.751 11.875 -8.876 1.00 90.88 212 THR A CA 1
ATOM 1679 C C . THR A 1 212 ? -4.404 12.582 -9.016 1.00 90.88 212 THR A C 1
ATOM 1681 O O . THR A 1 212 ? -3.604 12.519 -8.085 1.00 90.88 212 THR A O 1
ATOM 1684 N N . LYS A 1 213 ? -4.195 13.359 -10.092 1.00 93.12 213 LYS A N 1
ATOM 1685 C CA . LYS A 1 213 ? -2.977 14.170 -10.267 1.00 93.12 213 LYS A CA 1
ATOM 1686 C C . LYS A 1 213 ? -2.767 15.161 -9.114 1.00 93.12 213 LYS A C 1
ATOM 1688 O O . LYS A 1 213 ? -1.674 15.226 -8.566 1.00 93.12 213 LYS A O 1
ATOM 1693 N N . GLU A 1 214 ? -3.814 15.880 -8.693 1.00 94.75 214 GLU A N 1
ATOM 1694 C CA . GLU A 1 214 ? -3.738 16.815 -7.555 1.00 94.75 214 GLU A CA 1
ATOM 1695 C C . GLU A 1 214 ? -3.287 16.096 -6.275 1.00 94.75 214 GLU A C 1
ATOM 1697 O O . GLU A 1 214 ? -2.408 16.577 -5.559 1.00 94.75 214 GLU A O 1
ATOM 1702 N N . TYR A 1 215 ? -3.855 14.920 -5.991 1.00 94.75 215 TYR A N 1
ATOM 1703 C CA . TYR A 1 215 ? -3.466 14.131 -4.825 1.00 94.75 215 TYR A CA 1
ATOM 1704 C C . TYR A 1 215 ? -2.021 13.645 -4.910 1.00 94.75 215 TYR A C 1
ATOM 1706 O O . TYR A 1 215 ? -1.315 13.717 -3.907 1.00 94.75 215 TYR A O 1
ATOM 1714 N N . MET A 1 216 ? -1.565 13.204 -6.084 1.00 96.31 216 MET A N 1
ATOM 1715 C CA . MET A 1 216 ? -0.174 12.800 -6.298 1.00 96.31 216 MET A CA 1
ATOM 1716 C C . MET A 1 216 ? 0.787 13.962 -6.038 1.00 96.31 216 MET A C 1
ATOM 1718 O O . MET A 1 216 ? 1.741 13.801 -5.281 1.00 96.31 216 MET A O 1
ATOM 1722 N N . THR A 1 217 ? 0.505 15.148 -6.584 1.00 96.62 217 THR A N 1
ATOM 1723 C CA . THR A 1 217 ? 1.340 16.339 -6.375 1.00 96.62 217 THR A CA 1
ATOM 1724 C C . THR A 1 217 ? 1.415 16.707 -4.894 1.00 96.62 217 THR A C 1
ATOM 1726 O O . THR A 1 217 ? 2.509 16.854 -4.359 1.00 96.62 217 THR A O 1
ATOM 1729 N N . ARG A 1 218 ? 0.273 16.766 -4.197 1.00 95.94 218 ARG A N 1
ATOM 1730 C CA . ARG A 1 218 ? 0.222 17.117 -2.766 1.00 95.94 218 ARG A CA 1
ATOM 1731 C C . ARG A 1 218 ? 0.891 16.084 -1.863 1.00 95.94 218 ARG A C 1
ATOM 1733 O O . ARG A 1 218 ? 1.441 16.431 -0.821 1.00 95.94 218 ARG A O 1
ATOM 1740 N N . LEU A 1 219 ? 0.805 14.805 -2.224 1.00 96.19 219 LEU A N 1
ATOM 1741 C CA . LEU A 1 219 ? 1.500 13.732 -1.519 1.00 96.19 219 LEU A CA 1
ATOM 1742 C C . LEU A 1 219 ? 3.014 13.856 -1.701 1.00 96.19 219 LEU A C 1
ATOM 1744 O O . LEU A 1 219 ? 3.743 13.767 -0.718 1.00 96.19 219 LEU A O 1
ATOM 1748 N N . LEU A 1 220 ? 3.482 14.110 -2.924 1.00 96.44 220 LEU A N 1
ATOM 1749 C CA . LEU A 1 220 ? 4.902 14.306 -3.200 1.00 96.44 220 LEU A CA 1
ATOM 1750 C C . LEU A 1 220 ? 5.461 15.538 -2.473 1.00 96.44 220 LEU A C 1
ATOM 1752 O O . LEU A 1 220 ? 6.488 15.421 -1.815 1.00 96.44 220 LEU A O 1
ATOM 1756 N N . GLU A 1 221 ? 4.741 16.664 -2.487 1.00 95.00 221 GLU A N 1
ATOM 1757 C CA . GLU A 1 221 ? 5.081 17.862 -1.699 1.00 95.00 221 GLU A CA 1
ATOM 1758 C C . GLU A 1 221 ? 5.183 17.543 -0.199 1.00 95.00 221 GLU A C 1
ATOM 1760 O O . GLU A 1 221 ? 6.150 17.914 0.460 1.00 95.00 221 GLU A O 1
ATOM 1765 N N . LEU A 1 222 ? 4.228 16.777 0.346 1.00 92.81 222 LEU A N 1
ATOM 1766 C CA . LEU A 1 222 ? 4.281 16.325 1.738 1.00 92.81 222 LEU A CA 1
ATOM 1767 C C . LEU A 1 222 ? 5.521 15.453 2.018 1.00 92.81 222 LEU A C 1
ATOM 1769 O O . LEU A 1 222 ? 6.089 15.547 3.105 1.00 92.81 222 LEU A O 1
ATOM 1773 N N . ALA A 1 223 ? 5.939 14.593 1.086 1.00 93.62 223 ALA A N 1
ATOM 1774 C CA . ALA A 1 223 ? 7.153 13.794 1.250 1.00 93.62 223 ALA A CA 1
ATOM 1775 C C . ALA A 1 223 ? 8.424 14.658 1.191 1.00 93.62 223 ALA A C 1
ATOM 1777 O O . ALA A 1 223 ? 9.318 14.465 2.014 1.00 93.62 223 ALA A O 1
ATOM 1778 N N . GLU A 1 224 ? 8.488 15.622 0.272 1.00 92.25 224 GLU A N 1
ATOM 1779 C CA . GLU A 1 224 ? 9.596 16.578 0.146 1.00 92.25 224 GLU A CA 1
ATOM 1780 C C . GLU A 1 224 ? 9.738 17.433 1.421 1.00 92.25 224 GLU A C 1
ATOM 1782 O O . GLU A 1 224 ? 10.835 17.548 1.973 1.00 92.25 224 GLU A O 1
ATOM 1787 N N . ASP A 1 225 ? 8.626 17.939 1.965 1.00 89.06 225 ASP A N 1
ATOM 1788 C CA . ASP A 1 225 ? 8.599 18.695 3.225 1.00 89.06 225 ASP A CA 1
ATOM 1789 C C . ASP A 1 225 ? 9.146 17.875 4.407 1.00 89.06 225 ASP A C 1
ATOM 1791 O O . ASP A 1 225 ? 9.890 18.387 5.253 1.00 89.06 225 ASP A O 1
ATOM 1795 N N . LEU A 1 226 ? 8.804 16.582 4.469 1.00 88.19 226 LEU A N 1
ATOM 1796 C CA . LEU A 1 226 ? 9.308 15.673 5.502 1.00 88.19 226 LEU A CA 1
ATOM 1797 C C . LEU A 1 226 ? 10.819 15.436 5.366 1.00 88.19 226 LEU A C 1
ATOM 1799 O O . LEU A 1 226 ? 11.510 15.372 6.382 1.00 88.19 226 LEU A O 1
ATOM 1803 N N . VAL A 1 227 ? 11.352 15.372 4.141 1.00 87.25 227 VAL A N 1
ATOM 1804 C CA . VAL A 1 227 ? 12.802 15.257 3.904 1.00 87.25 227 VAL A CA 1
ATOM 1805 C C . VAL A 1 227 ? 13.539 16.495 4.411 1.00 87.25 227 VAL A C 1
ATOM 1807 O O . VAL A 1 227 ? 14.508 16.361 5.162 1.00 87.25 227 VAL A O 1
ATOM 1810 N N . VAL A 1 228 ? 13.063 17.700 4.081 1.00 80.88 228 VAL A N 1
ATOM 1811 C CA . VAL A 1 228 ? 13.690 18.953 4.543 1.00 80.88 228 VAL A CA 1
ATOM 1812 C C . VAL A 1 228 ? 13.740 19.009 6.071 1.00 80.88 228 VAL A C 1
ATOM 1814 O O . VAL A 1 228 ? 14.758 19.400 6.654 1.00 80.88 228 VAL A O 1
ATOM 1817 N N . TYR A 1 229 ? 12.669 18.571 6.736 1.00 69.75 229 TYR A N 1
ATOM 1818 C CA . TYR A 1 229 ? 12.621 18.520 8.193 1.00 69.75 229 TYR A CA 1
ATOM 1819 C C . TYR A 1 229 ? 13.629 17.515 8.773 1.00 69.75 229 TYR A C 1
ATOM 1821 O O . TYR A 1 229 ? 14.369 17.872 9.693 1.00 69.75 229 TYR A O 1
ATOM 1829 N N . THR A 1 230 ? 13.739 16.310 8.192 1.00 67.69 230 THR A N 1
ATOM 1830 C CA . THR A 1 230 ? 14.716 15.296 8.635 1.00 67.69 230 THR A CA 1
ATOM 1831 C C . THR A 1 230 ? 16.161 15.803 8.532 1.00 67.69 230 THR A C 1
ATOM 1833 O O . THR A 1 230 ? 16.892 15.757 9.524 1.00 67.69 230 THR A O 1
ATOM 1836 N N . GLY A 1 231 ? 16.557 16.386 7.392 1.00 59.44 231 GLY A N 1
ATOM 1837 C CA . GLY A 1 231 ? 17.930 16.852 7.148 1.00 59.44 231 GLY A CA 1
ATOM 1838 C C . GLY A 1 231 ? 18.353 18.070 7.982 1.00 59.44 231 GLY A C 1
ATOM 1839 O O . GLY A 1 231 ? 19.527 18.227 8.312 1.00 59.44 231 GLY A O 1
ATOM 1840 N N . SER A 1 232 ? 17.400 18.913 8.393 1.00 55.94 232 SER A N 1
ATOM 1841 C CA . SER A 1 232 ? 17.674 20.101 9.219 1.00 55.94 232 SER A CA 1
ATOM 1842 C C . SER A 1 232 ? 18.083 19.757 10.658 1.00 55.94 232 SER A C 1
ATOM 1844 O O . SER A 1 232 ? 18.750 20.549 11.326 1.00 55.94 232 SER A O 1
ATOM 1846 N N . THR A 1 233 ? 17.684 18.584 11.162 1.00 51.00 233 THR A N 1
ATOM 1847 C CA . THR A 1 233 ? 17.914 18.198 12.566 1.00 51.00 233 THR A CA 1
ATOM 1848 C C . THR A 1 233 ? 19.300 17.607 12.839 1.00 51.00 233 THR A C 1
ATOM 1850 O O . THR A 1 233 ? 19.742 17.623 13.990 1.00 51.00 233 THR A O 1
ATOM 1853 N N . ASP A 1 234 ? 20.027 17.169 11.807 1.00 47.09 234 ASP A N 1
ATOM 1854 C CA . ASP A 1 234 ? 21.370 16.586 11.951 1.00 47.09 234 ASP A CA 1
ATOM 1855 C C . ASP A 1 234 ? 22.485 17.640 12.108 1.00 47.09 234 ASP A C 1
ATOM 1857 O O . ASP A 1 234 ? 23.572 17.325 12.594 1.00 47.09 234 ASP A O 1
ATOM 1861 N N . ILE A 1 235 ? 22.227 18.907 11.763 1.00 46.06 235 ILE A N 1
ATOM 1862 C CA . ILE A 1 235 ? 23.252 19.970 11.755 1.00 46.06 235 ILE A CA 1
ATOM 1863 C C . ILE A 1 235 ? 23.292 20.759 13.082 1.00 46.06 235 ILE A C 1
ATOM 1865 O O . ILE A 1 235 ? 24.338 21.277 13.463 1.00 46.06 235 ILE A O 1
ATOM 1869 N N . GLY A 1 236 ? 22.192 20.813 13.843 1.00 38.53 236 GLY A N 1
ATOM 1870 C CA . GLY A 1 236 ? 22.087 21.639 15.062 1.00 38.53 236 GLY A CA 1
ATOM 1871 C C . GLY A 1 236 ? 22.504 20.968 16.379 1.00 38.53 236 GLY A C 1
ATOM 1872 O O . GLY A 1 236 ? 22.568 21.629 17.412 1.00 38.53 236 GLY A O 1
ATOM 1873 N N . GLY A 1 237 ? 22.775 19.660 16.382 1.00 39.09 237 GLY A N 1
ATOM 1874 C CA . GLY A 1 237 ? 22.973 18.887 17.617 1.00 39.09 237 GLY A CA 1
ATOM 1875 C C . GLY A 1 237 ? 24.374 18.948 18.235 1.00 39.09 237 GLY A C 1
ATOM 1876 O O . GLY A 1 237 ? 24.572 18.397 19.315 1.00 39.09 237 GLY A O 1
ATOM 1877 N N . ALA A 1 238 ? 25.353 19.569 17.572 1.00 40.75 238 ALA A N 1
ATOM 1878 C CA . ALA A 1 238 ? 26.748 19.539 18.018 1.00 40.75 238 ALA A CA 1
ATOM 1879 C C . ALA A 1 238 ? 27.168 20.742 18.884 1.00 40.75 238 ALA A C 1
ATOM 1881 O O . ALA A 1 238 ? 28.108 20.604 19.662 1.00 40.75 238 ALA A O 1
ATOM 1882 N N . GLU A 1 239 ? 26.488 21.891 18.799 1.00 41.97 239 GLU A N 1
ATOM 1883 C CA . GLU A 1 239 ? 26.964 23.133 19.442 1.00 41.97 239 GLU A CA 1
ATOM 1884 C C . GLU A 1 239 ? 26.269 23.489 20.772 1.00 41.97 239 GLU A C 1
ATOM 1886 O O . GLU A 1 239 ? 26.835 24.240 21.560 1.00 41.97 239 GLU A O 1
ATOM 1891 N N . GLU A 1 240 ? 25.106 22.913 21.108 1.00 42.56 240 GLU A N 1
ATOM 1892 C CA . GLU A 1 240 ? 24.399 23.223 22.375 1.00 42.56 240 GLU A CA 1
ATOM 1893 C C . GLU A 1 240 ? 24.587 22.180 23.501 1.00 42.56 240 GLU A C 1
ATOM 1895 O O . GLU A 1 240 ? 24.003 22.296 24.582 1.00 42.56 240 GLU A O 1
ATOM 1900 N N . VAL A 1 241 ? 25.416 21.151 23.298 1.00 47.97 241 VAL A N 1
ATOM 1901 C CA . VAL A 1 241 ? 25.547 20.017 24.243 1.00 47.97 241 VAL A CA 1
ATOM 1902 C C . VAL A 1 241 ? 26.486 20.309 25.429 1.00 47.97 241 VAL A C 1
ATOM 1904 O O . VAL A 1 241 ? 26.571 19.514 26.363 1.00 47.97 241 VAL A O 1
ATOM 1907 N N . GLU A 1 242 ? 27.140 21.471 25.492 1.00 48.44 242 GLU A N 1
ATOM 1908 C CA . GLU A 1 242 ? 28.144 21.744 26.537 1.00 48.44 242 GLU A CA 1
ATOM 1909 C C . GLU A 1 242 ? 27.577 22.023 27.948 1.00 48.44 242 GLU A C 1
ATOM 1911 O O . GLU A 1 242 ? 28.347 22.148 28.905 1.00 48.44 242 GLU A O 1
ATOM 1916 N N . HIS A 1 243 ? 26.250 22.078 28.138 1.00 45.78 243 HIS A N 1
ATOM 1917 C CA . HIS A 1 243 ? 25.648 22.443 29.436 1.00 45.78 243 HIS A CA 1
ATOM 1918 C C . HIS A 1 243 ? 24.588 21.482 30.006 1.00 45.78 243 HIS A C 1
ATOM 1920 O O . HIS A 1 243 ? 23.974 21.798 31.027 1.00 45.78 243 HIS A O 1
ATOM 1926 N N . SER A 1 244 ? 24.386 20.286 29.438 1.00 45.06 244 SER A N 1
ATOM 1927 C CA . SER A 1 244 ? 23.481 19.289 30.041 1.00 45.06 244 SER A CA 1
ATOM 1928 C C . SER A 1 244 ? 24.238 18.370 31.009 1.00 45.06 244 SER A C 1
ATOM 1930 O O . SER A 1 244 ? 24.911 17.425 30.615 1.00 45.06 244 SER A O 1
ATOM 1932 N N . THR A 1 245 ? 24.150 18.658 32.308 1.00 47.62 245 THR A N 1
ATOM 1933 C CA . THR A 1 245 ? 24.858 17.955 33.397 1.00 47.62 245 THR A CA 1
ATOM 1934 C C . THR A 1 245 ? 24.254 16.602 33.806 1.00 47.62 245 THR A C 1
ATOM 1936 O O . THR A 1 245 ? 24.681 16.027 34.807 1.00 47.62 245 THR A O 1
ATOM 1939 N N . PHE A 1 246 ? 23.314 16.045 33.037 1.00 49.62 246 PHE A N 1
ATOM 1940 C CA . PHE A 1 246 ? 22.749 14.715 33.282 1.00 49.62 246 PHE A CA 1
ATOM 1941 C C . PHE A 1 246 ? 22.884 13.829 32.041 1.00 49.62 246 PHE A C 1
ATOM 1943 O O . PHE A 1 246 ? 22.200 14.021 31.040 1.00 49.62 246 PHE A O 1
ATOM 1950 N N . ILE A 1 247 ? 23.745 12.811 32.141 1.00 55.88 247 ILE A N 1
ATOM 1951 C CA . ILE A 1 247 ? 23.990 11.790 31.103 1.00 55.88 247 ILE A CA 1
ATOM 1952 C C . ILE A 1 247 ? 22.673 11.131 30.636 1.00 55.88 247 ILE A C 1
ATOM 1954 O O . ILE A 1 247 ? 22.528 10.795 29.469 1.00 55.88 247 ILE A O 1
ATOM 1958 N N . THR A 1 248 ? 21.664 11.038 31.507 1.00 57.72 248 THR A N 1
ATOM 1959 C CA . THR A 1 248 ? 20.348 10.455 31.197 1.00 57.72 248 THR A CA 1
ATOM 1960 C C . THR A 1 248 ? 19.455 11.322 30.302 1.00 57.72 248 THR A C 1
ATOM 1962 O O . THR A 1 248 ? 18.575 10.788 29.630 1.00 57.72 248 THR A O 1
ATOM 1965 N N . ASP A 1 249 ? 19.645 12.643 30.280 1.00 60.19 249 ASP A N 1
ATOM 1966 C CA . ASP A 1 249 ? 18.778 13.553 29.516 1.00 60.19 249 ASP A CA 1
ATOM 1967 C C . ASP A 1 249 ? 19.231 13.684 28.058 1.00 60.19 249 ASP A C 1
ATOM 1969 O O . ASP A 1 249 ? 18.400 13.847 27.162 1.00 60.19 249 ASP A O 1
ATOM 1973 N N . VAL A 1 250 ? 20.537 13.557 27.807 1.00 64.19 250 VAL A N 1
ATOM 1974 C CA . VAL A 1 250 ? 21.111 13.525 26.453 1.00 64.19 250 VAL A CA 1
ATOM 1975 C C . VAL A 1 250 ? 20.696 12.242 25.731 1.00 64.19 250 VAL A C 1
ATOM 1977 O O . VAL A 1 250 ? 20.190 12.315 24.611 1.00 64.19 250 VAL A O 1
ATOM 1980 N N . ASP A 1 251 ? 20.804 11.091 26.400 1.00 68.56 251 ASP A N 1
ATOM 1981 C CA . ASP A 1 251 ? 20.425 9.791 25.832 1.00 68.56 251 ASP A CA 1
ATOM 1982 C C . ASP A 1 251 ? 18.924 9.731 25.490 1.00 68.56 251 ASP A C 1
ATOM 1984 O O . ASP A 1 251 ? 18.537 9.250 24.423 1.00 68.56 251 ASP A O 1
ATOM 1988 N N . ASN A 1 252 ? 18.061 10.290 26.349 1.00 70.94 252 ASN A N 1
ATOM 1989 C CA . ASN A 1 252 ? 16.617 10.350 26.096 1.00 70.94 252 ASN A CA 1
ATOM 1990 C C . ASN A 1 252 ? 16.254 11.269 24.921 1.00 70.94 252 ASN A C 1
ATOM 1992 O O . ASN A 1 252 ? 15.383 10.920 24.123 1.00 70.94 252 ASN A O 1
ATOM 1996 N N . LYS A 1 253 ? 16.912 12.428 24.783 1.00 74.88 253 LYS A N 1
ATOM 1997 C CA . LYS A 1 253 ? 16.688 13.333 23.643 1.00 74.88 253 LYS A CA 1
ATOM 1998 C C . LYS A 1 253 ? 17.144 12.706 22.327 1.00 74.88 253 LYS A C 1
ATOM 2000 O O . LYS A 1 253 ? 16.408 12.774 21.345 1.00 74.88 253 LYS A O 1
ATOM 2005 N N . GLN A 1 254 ? 18.304 12.045 22.319 1.00 73.56 254 GLN A N 1
ATOM 2006 C CA . GLN A 1 254 ? 18.798 11.322 21.145 1.00 73.56 254 GLN A CA 1
ATOM 2007 C C . GLN A 1 254 ? 17.857 10.181 20.746 1.00 73.56 254 GLN A C 1
ATOM 2009 O O . GLN A 1 254 ? 17.540 10.036 19.567 1.00 73.56 254 GLN A O 1
ATOM 2014 N N . LEU A 1 255 ? 17.348 9.412 21.714 1.00 74.06 255 LEU A N 1
ATOM 2015 C CA . LEU A 1 255 ? 16.379 8.349 21.446 1.00 74.06 255 LEU A CA 1
ATOM 2016 C C . LEU A 1 255 ? 15.069 8.902 20.864 1.00 74.06 255 LEU A C 1
ATOM 2018 O O . LEU A 1 255 ? 14.549 8.361 19.892 1.00 74.06 255 LEU A O 1
ATOM 2022 N N . GLN A 1 256 ? 14.541 9.997 21.418 1.00 74.44 256 GLN A N 1
ATOM 2023 C CA . GLN A 1 256 ? 13.335 10.645 20.892 1.00 74.44 256 GLN A CA 1
ATOM 2024 C C . GLN A 1 256 ? 13.537 11.185 19.472 1.00 74.44 256 GLN A C 1
ATOM 2026 O O . GLN A 1 256 ? 12.637 11.058 18.643 1.00 74.44 256 GLN A O 1
ATOM 2031 N N . GLN A 1 257 ? 14.709 11.747 19.174 1.00 77.81 257 GLN A N 1
ATOM 2032 C CA . GLN A 1 257 ? 15.052 12.204 17.828 1.00 77.81 257 GLN A CA 1
ATOM 2033 C C . GLN A 1 257 ? 15.140 11.032 16.840 1.00 77.81 257 GLN A C 1
ATOM 2035 O O . GLN A 1 257 ? 14.571 11.113 15.756 1.00 77.81 257 GLN A O 1
ATOM 2040 N N . GLN A 1 258 ? 15.766 9.918 17.234 1.00 76.69 258 GLN A N 1
ATOM 2041 C CA . GLN A 1 258 ? 15.832 8.701 16.415 1.00 76.69 258 GLN A CA 1
ATOM 2042 C C . GLN A 1 258 ? 14.452 8.084 16.154 1.00 76.69 258 GLN A C 1
ATOM 2044 O O . GLN A 1 258 ? 14.193 7.586 15.061 1.00 76.69 258 GLN A O 1
ATOM 2049 N N . LEU A 1 259 ? 13.554 8.106 17.142 1.00 76.88 259 LEU A N 1
ATOM 2050 C CA . LEU A 1 259 ? 12.182 7.624 16.962 1.00 76.88 259 LEU A CA 1
ATOM 2051 C C . LEU A 1 259 ? 11.403 8.512 15.986 1.00 76.88 259 LEU A C 1
ATOM 2053 O O . LEU A 1 259 ? 10.741 7.990 15.094 1.00 76.88 259 LEU A O 1
ATOM 2057 N N . ARG A 1 260 ? 11.538 9.838 16.101 1.00 81.12 260 ARG A N 1
ATOM 2058 C CA . ARG A 1 260 ? 10.897 10.784 15.178 1.00 81.12 260 ARG A CA 1
ATOM 2059 C C . ARG A 1 260 ? 11.395 10.627 13.746 1.00 81.12 260 ARG A C 1
ATOM 2061 O O . ARG A 1 260 ? 10.569 10.493 12.851 1.00 81.12 260 ARG A O 1
ATOM 2068 N N . SER A 1 261 ? 12.710 10.560 13.533 1.00 82.62 261 SER A N 1
ATOM 2069 C CA . SER A 1 261 ? 13.273 10.386 12.187 1.00 82.62 261 SER A CA 1
ATOM 2070 C C . SER A 1 261 ? 12.870 9.047 11.561 1.00 82.62 261 SER A C 1
ATOM 2072 O O . SER A 1 261 ? 12.635 8.956 10.352 1.00 82.62 261 SER A O 1
ATOM 2074 N N . ARG A 1 262 ? 12.718 7.999 12.384 1.00 84.38 262 ARG A N 1
ATOM 2075 C CA . ARG A 1 262 ? 12.162 6.715 11.948 1.00 84.38 262 ARG A CA 1
ATOM 2076 C C . ARG A 1 262 ? 10.709 6.860 11.501 1.00 84.38 262 ARG A C 1
ATOM 2078 O O . ARG A 1 262 ? 10.372 6.372 10.427 1.00 84.38 262 ARG A O 1
ATOM 2085 N N . ASP A 1 263 ? 9.863 7.512 12.291 1.00 86.00 263 ASP A N 1
ATOM 2086 C CA . ASP A 1 263 ? 8.446 7.684 11.959 1.00 86.00 263 ASP A CA 1
ATOM 2087 C C . ASP A 1 263 ? 8.261 8.569 10.713 1.00 86.00 263 ASP A C 1
ATOM 2089 O O . ASP A 1 263 ? 7.420 8.271 9.865 1.00 86.00 263 ASP A O 1
ATOM 2093 N N . GLU A 1 264 ? 9.097 9.597 10.541 1.00 88.31 264 GLU A N 1
ATOM 2094 C CA . GLU A 1 264 ? 9.163 10.435 9.333 1.00 88.31 264 GLU A CA 1
ATOM 2095 C C . GLU A 1 264 ? 9.564 9.620 8.105 1.00 88.31 264 GLU A C 1
ATOM 2097 O O . GLU A 1 264 ? 8.873 9.669 7.087 1.00 88.31 264 GLU A O 1
ATOM 2102 N N . SER A 1 265 ? 10.595 8.779 8.226 1.00 89.81 265 SER A N 1
ATOM 2103 C CA . SER A 1 265 ? 10.982 7.848 7.160 1.00 89.81 265 SER A CA 1
ATOM 2104 C C . SER A 1 265 ? 9.822 6.922 6.776 1.00 89.81 265 SER A C 1
ATOM 2106 O O . SER A 1 265 ? 9.574 6.701 5.596 1.00 89.81 265 SER A O 1
ATOM 2108 N N . GLN A 1 266 ? 9.066 6.411 7.753 1.00 88.25 266 GLN A N 1
ATOM 2109 C CA . GLN A 1 266 ? 7.903 5.550 7.500 1.00 88.25 266 GLN A CA 1
ATOM 2110 C C . GLN A 1 266 ? 6.732 6.295 6.850 1.00 88.25 266 GLN A C 1
ATOM 2112 O O . GLN A 1 266 ? 6.001 5.717 6.043 1.00 88.25 266 GLN A O 1
ATOM 2117 N N . ALA A 1 267 ? 6.536 7.574 7.173 1.00 91.06 267 ALA A N 1
ATOM 2118 C CA . ALA A 1 267 ? 5.571 8.409 6.469 1.00 91.06 267 ALA A CA 1
ATOM 2119 C C . ALA A 1 267 ? 5.985 8.612 5.005 1.00 91.06 267 ALA A C 1
ATOM 2121 O O . ALA A 1 267 ? 5.160 8.391 4.121 1.00 91.06 267 ALA A O 1
ATOM 2122 N N . ILE A 1 268 ? 7.258 8.929 4.743 1.00 93.94 268 ILE A N 1
ATOM 2123 C CA . ILE A 1 268 ? 7.793 9.095 3.383 1.00 93.94 268 ILE A CA 1
ATOM 2124 C C . ILE A 1 268 ? 7.660 7.795 2.580 1.00 93.94 268 ILE A C 1
ATOM 2126 O O . ILE A 1 268 ? 7.107 7.813 1.486 1.00 93.94 268 ILE A O 1
ATOM 2130 N N . ILE A 1 269 ? 8.086 6.652 3.128 1.00 93.50 269 ILE A N 1
ATOM 2131 C CA . ILE A 1 269 ? 7.946 5.337 2.475 1.00 93.50 269 ILE A CA 1
ATOM 2132 C C . ILE A 1 269 ? 6.483 5.066 2.121 1.00 93.50 269 ILE A C 1
ATOM 2134 O O . ILE A 1 269 ? 6.174 4.631 1.011 1.00 93.50 269 ILE A O 1
ATOM 2138 N N . GLY A 1 270 ? 5.575 5.346 3.059 1.00 92.94 270 GLY A N 1
ATOM 2139 C CA . GLY A 1 270 ? 4.156 5.139 2.837 1.00 92.94 270 GLY A CA 1
ATOM 2140 C C . GLY A 1 270 ? 3.593 6.009 1.714 1.00 92.94 270 GLY A C 1
ATOM 2141 O O . GLY A 1 270 ? 2.800 5.524 0.909 1.00 92.94 270 GLY A O 1
ATOM 2142 N N . ILE A 1 271 ? 4.047 7.260 1.627 1.00 96.00 271 ILE A N 1
ATOM 2143 C CA . ILE A 1 271 ? 3.710 8.178 0.540 1.00 96.00 271 ILE A CA 1
ATOM 2144 C C . ILE A 1 271 ? 4.268 7.686 -0.793 1.00 96.00 271 ILE A C 1
ATOM 2146 O O . ILE A 1 271 ? 3.520 7.638 -1.761 1.00 96.00 271 ILE A O 1
ATOM 2150 N N . LEU A 1 272 ? 5.537 7.279 -0.850 1.00 97.06 272 LEU A N 1
ATOM 2151 C CA . LEU A 1 272 ? 6.177 6.810 -2.081 1.00 97.06 272 LEU A CA 1
ATOM 2152 C C . LEU A 1 272 ? 5.476 5.565 -2.636 1.00 97.06 272 LEU A C 1
ATOM 2154 O O . LEU A 1 272 ? 5.078 5.549 -3.798 1.00 97.06 272 LEU A O 1
ATOM 2158 N N . HIS A 1 273 ? 5.229 4.551 -1.803 1.00 94.94 273 HIS A N 1
ATOM 2159 C CA . HIS A 1 273 ? 4.426 3.396 -2.219 1.00 94.94 273 HIS A CA 1
ATOM 2160 C C . HIS A 1 273 ? 3.009 3.810 -2.640 1.00 94.94 273 HIS A C 1
ATOM 2162 O O . HIS A 1 273 ? 2.469 3.266 -3.602 1.00 94.94 273 HIS A O 1
ATOM 2168 N N . GLY A 1 274 ? 2.438 4.811 -1.964 1.00 95.44 274 GLY A N 1
ATOM 2169 C CA . GLY A 1 274 ? 1.178 5.438 -2.337 1.00 95.44 274 GLY A CA 1
ATOM 2170 C C . GLY A 1 274 ? 1.172 6.023 -3.742 1.00 95.44 274 GLY A C 1
ATOM 2171 O O . GLY A 1 274 ? 0.295 5.694 -4.535 1.00 95.44 274 GLY A O 1
ATOM 2172 N N . LEU A 1 275 ? 2.180 6.830 -4.070 1.00 97.62 275 LEU A N 1
ATOM 2173 C CA . LEU A 1 275 ? 2.374 7.380 -5.408 1.00 97.62 275 LEU A CA 1
ATOM 2174 C C . LEU A 1 275 ? 2.480 6.262 -6.440 1.00 97.62 275 LEU A C 1
ATOM 2176 O O . LEU A 1 275 ? 1.767 6.307 -7.436 1.00 97.62 275 LEU A O 1
ATOM 2180 N N . GLY A 1 276 ? 3.285 5.229 -6.170 1.00 97.19 276 GLY A N 1
ATOM 2181 C CA . GLY A 1 276 ? 3.391 4.065 -7.050 1.00 97.19 276 GLY A CA 1
ATOM 2182 C C . GLY A 1 276 ? 2.030 3.425 -7.337 1.00 97.19 276 GLY A C 1
ATOM 2183 O O . GLY A 1 276 ? 1.692 3.174 -8.487 1.00 97.19 276 GLY A O 1
ATOM 2184 N N . VAL A 1 277 ? 1.194 3.232 -6.316 1.00 96.50 277 VAL A N 1
ATOM 2185 C CA . VAL A 1 277 ? -0.163 2.699 -6.502 1.00 96.50 277 VAL A CA 1
ATOM 2186 C C . VAL A 1 277 ? -1.047 3.637 -7.323 1.00 96.50 277 VAL A C 1
ATOM 2188 O O . VAL A 1 277 ? -1.736 3.152 -8.218 1.00 96.50 277 VAL A O 1
ATOM 2191 N N . LEU A 1 278 ? -1.009 4.951 -7.084 1.00 96.44 278 LEU A N 1
ATOM 2192 C CA . LEU A 1 278 ? -1.768 5.917 -7.890 1.00 96.44 278 LEU A CA 1
ATOM 2193 C C . LEU A 1 278 ? -1.333 5.890 -9.360 1.00 96.44 278 LEU A C 1
ATOM 2195 O O . LEU A 1 278 ? -2.194 5.893 -10.236 1.00 96.44 278 LEU A O 1
ATOM 2199 N N . PHE A 1 279 ? -0.034 5.746 -9.634 1.00 96.38 279 PHE A N 1
ATOM 2200 C CA . PHE A 1 279 ? 0.475 5.513 -10.987 1.00 96.38 279 PHE A CA 1
ATOM 2201 C C . PHE A 1 279 ? -0.110 4.247 -11.615 1.00 96.38 279 PHE A C 1
ATOM 2203 O O . PHE A 1 279 ? -0.512 4.276 -12.770 1.00 96.38 279 PHE A O 1
ATOM 2210 N N . THR A 1 280 ? -0.275 3.160 -10.853 1.00 95.62 280 THR A N 1
ATOM 2211 C CA . THR A 1 280 ? -0.944 1.959 -11.384 1.00 95.62 280 THR A CA 1
ATOM 2212 C C . THR A 1 280 ? -2.437 2.137 -11.672 1.00 95.62 280 THR A C 1
ATOM 2214 O O . THR A 1 280 ? -3.006 1.281 -12.343 1.00 95.62 280 THR A O 1
ATOM 2217 N N . ILE A 1 281 ? -3.092 3.168 -11.129 1.00 93.81 281 ILE A N 1
ATOM 2218 C CA . ILE A 1 281 ? -4.503 3.488 -11.414 1.00 93.81 281 ILE A CA 1
ATOM 2219 C C . ILE A 1 281 ? -4.597 4.327 -12.691 1.00 93.81 281 ILE A C 1
ATOM 2221 O O . ILE A 1 281 ? -5.504 4.122 -13.489 1.00 93.81 281 ILE A O 1
ATOM 2225 N N . ILE A 1 282 ? -3.654 5.254 -12.893 1.00 93.50 282 ILE A N 1
ATOM 2226 C CA . ILE A 1 282 ? -3.623 6.145 -14.062 1.00 93.50 282 ILE A CA 1
ATOM 2227 C C . ILE A 1 282 ? -2.832 5.584 -15.246 1.00 93.50 282 ILE A C 1
ATOM 2229 O O . ILE A 1 282 ? -2.645 6.293 -16.222 1.00 93.50 282 ILE A O 1
ATOM 2233 N N . ALA A 1 283 ? -2.343 4.345 -15.168 1.00 91.69 283 ALA A N 1
ATOM 2234 C CA . ALA A 1 283 ? -1.407 3.802 -16.152 1.00 91.69 283 ALA A CA 1
ATOM 2235 C C . ALA A 1 283 ? -1.989 3.741 -17.580 1.00 91.69 283 ALA A C 1
ATOM 2237 O O . ALA A 1 283 ? -1.248 3.872 -18.544 1.00 91.69 283 ALA A O 1
ATOM 2238 N N . ASP A 1 284 ? -3.310 3.589 -17.712 1.00 87.25 284 ASP A N 1
ATOM 2239 C CA . ASP A 1 284 ? -4.019 3.614 -19.001 1.00 87.25 284 ASP A CA 1
ATOM 2240 C C . ASP A 1 284 ? -4.482 5.031 -19.422 1.00 87.25 284 ASP A C 1
ATOM 2242 O O . ASP A 1 284 ? -5.151 5.188 -20.444 1.00 87.25 284 ASP A O 1
ATOM 2246 N N . ASP A 1 285 ? -4.187 6.068 -18.631 1.00 88.44 285 ASP A N 1
ATOM 2247 C CA . ASP A 1 285 ? -4.562 7.455 -18.925 1.00 88.44 285 ASP A CA 1
ATOM 2248 C C . ASP A 1 285 ? -3.595 8.077 -19.947 1.00 88.44 285 ASP A C 1
ATOM 2250 O O . ASP A 1 285 ? -2.379 7.899 -19.865 1.00 88.44 285 ASP A O 1
ATOM 2254 N N . ASN A 1 286 ? -4.119 8.869 -20.884 1.00 86.12 286 ASN A N 1
ATOM 2255 C CA . ASN A 1 286 ? -3.317 9.507 -21.935 1.00 86.12 286 ASN A CA 1
ATOM 2256 C C . ASN A 1 286 ? -2.288 10.494 -21.361 1.00 86.12 286 ASN A C 1
ATOM 2258 O O . ASN A 1 286 ? -1.236 10.713 -21.957 1.00 86.12 286 ASN A O 1
ATOM 2262 N N . ASP A 1 287 ? -2.588 11.081 -20.201 1.00 90.00 287 ASP A N 1
ATOM 2263 C CA . ASP A 1 287 ? -1.701 12.030 -19.528 1.00 90.00 287 ASP A CA 1
ATOM 2264 C C . ASP A 1 287 ? -0.629 11.334 -18.663 1.00 90.00 287 ASP A C 1
ATOM 2266 O O . ASP A 1 287 ? 0.207 12.016 -18.062 1.00 90.00 287 ASP A O 1
ATOM 2270 N N . CYS A 1 288 ? -0.622 9.994 -18.577 1.00 92.56 288 CYS A N 1
ATOM 2271 C CA . CYS A 1 288 ? 0.274 9.253 -17.687 1.00 92.56 288 CYS A CA 1
ATOM 2272 C C . CYS A 1 288 ? 1.752 9.559 -17.966 1.00 92.56 288 CYS A C 1
ATOM 2274 O O . CYS A 1 288 ? 2.475 9.910 -17.035 1.00 92.56 288 CYS A O 1
ATOM 2276 N N . ASN A 1 289 ? 2.190 9.527 -19.228 1.00 94.44 289 ASN A N 1
ATOM 2277 C CA . ASN A 1 289 ? 3.576 9.842 -19.595 1.00 94.44 289 ASN A CA 1
ATOM 2278 C C . ASN A 1 289 ? 3.995 11.251 -19.168 1.00 94.44 289 ASN A C 1
ATOM 2280 O O . ASN A 1 289 ? 5.035 11.415 -18.536 1.00 94.44 289 ASN A O 1
ATOM 2284 N N . ALA A 1 290 ? 3.154 12.256 -19.426 1.00 94.88 290 ALA A N 1
ATOM 2285 C CA . ALA A 1 290 ? 3.442 13.637 -19.042 1.00 94.88 290 ALA A CA 1
ATOM 2286 C C . ALA A 1 290 ? 3.559 13.793 -17.515 1.00 94.88 290 ALA A C 1
ATOM 2288 O O . ALA A 1 290 ? 4.375 14.567 -17.017 1.00 94.88 290 ALA A O 1
ATOM 2289 N N . ILE A 1 291 ? 2.752 13.048 -16.751 1.00 96.12 291 ILE A N 1
ATOM 2290 C CA . ILE A 1 291 ? 2.855 13.012 -15.287 1.00 96.12 291 ILE A CA 1
ATOM 2291 C C . ILE A 1 291 ? 4.137 12.284 -14.858 1.00 96.12 291 ILE A C 1
ATOM 2293 O O . ILE A 1 291 ? 4.802 12.735 -13.930 1.00 96.12 291 ILE A O 1
ATOM 2297 N N . ILE A 1 292 ? 4.512 11.186 -15.516 1.00 97.06 292 ILE A N 1
ATOM 2298 C CA . ILE A 1 292 ? 5.755 10.459 -15.233 1.00 97.06 292 ILE A CA 1
ATOM 2299 C C . ILE A 1 292 ? 6.973 11.367 -15.438 1.00 97.06 292 ILE A C 1
ATOM 2301 O O . ILE A 1 292 ? 7.789 11.487 -14.524 1.00 97.06 292 ILE A O 1
ATOM 2305 N N . GLU A 1 293 ? 7.057 12.053 -16.576 1.00 95.94 293 GLU A N 1
ATOM 2306 C CA . GLU A 1 293 ? 8.143 12.986 -16.909 1.00 95.94 293 GLU A CA 1
ATOM 2307 C C . GLU A 1 293 ? 8.258 14.136 -15.893 1.00 95.94 293 GLU A C 1
ATOM 2309 O O . GLU A 1 293 ? 9.358 14.570 -15.551 1.00 95.94 293 GLU A O 1
ATOM 2314 N N . GLU A 1 294 ? 7.130 14.607 -15.351 1.00 96.62 294 GLU A N 1
ATOM 2315 C CA . GLU A 1 294 ? 7.096 15.618 -14.286 1.00 96.62 294 GLU A CA 1
ATOM 2316 C C . GLU A 1 294 ? 7.591 15.058 -12.935 1.00 96.62 294 GLU A C 1
ATOM 2318 O O . GLU A 1 294 ? 8.252 15.758 -12.160 1.00 96.62 294 GLU A O 1
ATOM 2323 N N . PHE A 1 295 ? 7.272 13.799 -12.624 1.00 97.50 295 PHE A N 1
ATOM 2324 C CA . PHE A 1 295 ? 7.498 13.207 -11.303 1.00 97.50 295 PHE A CA 1
ATOM 2325 C C . PHE A 1 295 ? 8.865 12.540 -11.148 1.00 97.50 295 PHE A C 1
ATOM 2327 O O . PHE A 1 295 ? 9.439 12.626 -10.061 1.00 97.50 295 PHE A O 1
ATOM 2334 N N . VAL A 1 296 ? 9.408 11.889 -12.184 1.00 96.81 296 VAL A N 1
ATOM 2335 C CA . VAL A 1 296 ? 10.701 11.184 -12.092 1.00 96.81 296 VAL A CA 1
ATOM 2336 C C . VAL A 1 296 ? 11.816 12.099 -11.566 1.00 96.81 296 VAL A C 1
ATOM 2338 O O . VAL A 1 296 ? 12.443 11.705 -10.580 1.00 96.81 296 VAL A O 1
ATOM 2341 N N . PRO A 1 297 ? 12.029 13.328 -12.088 1.00 95.44 297 PRO A N 1
ATOM 2342 C CA . PRO A 1 297 ? 13.078 14.219 -11.588 1.00 95.44 297 PRO A CA 1
ATOM 2343 C C . PRO A 1 297 ? 12.931 14.544 -10.098 1.00 95.44 297 PRO A C 1
ATOM 2345 O O . PRO A 1 297 ? 13.916 14.602 -9.366 1.00 95.44 297 PRO A O 1
ATOM 2348 N N . ARG A 1 298 ? 11.693 14.725 -9.625 1.00 95.81 298 ARG A N 1
ATOM 2349 C CA . ARG A 1 298 ? 11.401 15.025 -8.215 1.00 95.81 298 ARG A CA 1
ATOM 2350 C C . ARG A 1 298 ? 11.646 13.819 -7.309 1.00 95.81 298 ARG A C 1
ATOM 2352 O O . ARG A 1 298 ? 12.100 13.973 -6.177 1.00 95.81 298 ARG A O 1
ATOM 2359 N N . LEU A 1 299 ? 11.394 12.610 -7.811 1.00 96.12 299 LEU A N 1
ATOM 2360 C CA . LEU A 1 299 ? 11.640 11.370 -7.075 1.00 96.12 299 LEU A CA 1
ATOM 2361 C C . LEU A 1 299 ? 13.138 11.082 -6.864 1.00 96.12 299 LEU A C 1
ATOM 2363 O O . LEU A 1 299 ? 13.485 10.375 -5.915 1.00 96.12 299 LEU A O 1
ATOM 2367 N N . LEU A 1 300 ? 14.031 11.652 -7.683 1.00 93.81 300 LEU A N 1
ATOM 2368 C CA . LEU A 1 300 ? 15.483 11.457 -7.548 1.00 93.81 300 LEU A CA 1
ATOM 2369 C C . LEU A 1 300 ? 16.039 11.975 -6.219 1.00 93.81 300 LEU A C 1
ATOM 2371 O O . LEU A 1 300 ? 16.937 11.350 -5.656 1.00 93.81 300 LEU A O 1
ATOM 2375 N N . VAL A 1 301 ? 15.441 13.025 -5.648 1.00 92.06 301 VA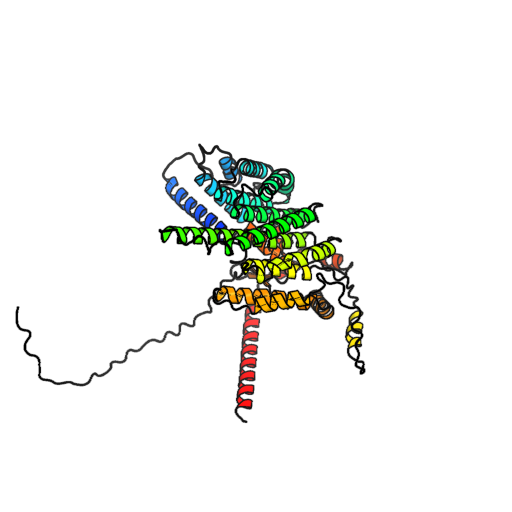L A N 1
ATOM 2376 C CA . VAL A 1 301 ? 15.830 13.580 -4.335 1.00 92.06 301 VAL A CA 1
ATOM 2377 C C . VAL A 1 301 ? 15.785 12.518 -3.226 1.00 92.06 301 VAL A C 1
ATOM 2379 O O . VAL A 1 301 ? 16.563 12.571 -2.272 1.00 92.06 301 VAL A O 1
ATOM 2382 N N . PHE A 1 302 ? 14.901 11.524 -3.356 1.00 93.94 302 PHE A N 1
ATOM 2383 C CA . PHE A 1 302 ? 14.763 10.428 -2.396 1.00 93.94 302 PHE A CA 1
ATOM 2384 C C . PHE A 1 302 ? 15.731 9.266 -2.647 1.00 93.94 302 PHE A C 1
ATOM 2386 O O . PHE A 1 302 ? 15.872 8.414 -1.771 1.00 93.94 302 PHE A O 1
ATOM 2393 N N . LEU A 1 303 ? 16.378 9.204 -3.816 1.00 91.25 303 LEU A N 1
ATOM 2394 C CA . LEU A 1 303 ? 17.424 8.229 -4.131 1.00 91.25 303 LEU A CA 1
ATOM 2395 C C . LEU A 1 303 ? 18.821 8.738 -3.774 1.00 91.25 303 LEU A C 1
ATOM 2397 O O . LEU A 1 303 ? 19.672 7.948 -3.364 1.00 91.25 303 LEU A O 1
ATOM 2401 N N . GLU A 1 304 ? 19.072 10.037 -3.920 1.00 87.38 304 GLU A N 1
ATOM 2402 C CA . GLU A 1 304 ? 20.398 10.607 -3.709 1.00 87.38 304 GLU A CA 1
ATOM 2403 C C . GLU A 1 304 ? 20.929 10.371 -2.283 1.00 87.38 304 GLU A C 1
ATOM 2405 O O . GLU A 1 304 ? 20.264 10.601 -1.271 1.00 87.38 304 GLU A O 1
ATOM 2410 N N . ASN A 1 305 ? 22.188 9.928 -2.190 1.00 69.12 305 ASN A N 1
ATOM 2411 C CA . ASN A 1 305 ? 22.870 9.683 -0.911 1.00 69.12 305 ASN A CA 1
ATOM 2412 C C . ASN A 1 305 ? 23.245 10.971 -0.155 1.00 69.12 305 ASN A C 1
ATOM 2414 O O . ASN A 1 305 ? 23.626 10.907 1.016 1.00 69.12 305 ASN A O 1
ATOM 2418 N N . SER A 1 306 ? 23.165 12.128 -0.816 1.00 62.38 306 SER A N 1
ATOM 2419 C CA . SER A 1 306 ? 23.502 13.453 -0.279 1.00 62.38 306 SER A CA 1
ATOM 2420 C C . SER A 1 306 ? 22.648 13.832 0.939 1.00 62.38 306 SER A C 1
ATOM 2422 O O . SER A 1 306 ? 23.124 14.536 1.828 1.00 62.38 306 SER A O 1
ATOM 2424 N N . SER A 1 307 ? 21.428 13.302 1.019 1.00 59.97 307 SER A N 1
ATOM 2425 C CA . SER A 1 307 ? 20.406 13.690 1.996 1.00 59.97 307 SER A CA 1
ATOM 2426 C C . SER A 1 307 ? 20.481 12.951 3.340 1.00 59.97 307 SER A C 1
ATOM 2428 O O . SER A 1 307 ? 19.679 13.228 4.227 1.00 59.97 307 SER A O 1
ATOM 2430 N N . GLY A 1 308 ? 21.391 11.980 3.513 1.00 70.06 308 GLY A N 1
ATOM 2431 C CA . GLY A 1 308 ? 21.472 11.178 4.748 1.00 70.06 308 GLY A CA 1
ATOM 2432 C C . GLY A 1 308 ? 20.218 10.336 5.033 1.00 70.06 308 GLY A C 1
ATOM 2433 O O . GLY A 1 308 ? 20.016 9.885 6.161 1.00 70.06 308 GLY A O 1
ATOM 2434 N N . LEU A 1 309 ? 19.374 10.133 4.017 1.00 82.00 309 LEU A N 1
ATOM 2435 C CA . LEU A 1 309 ? 18.085 9.467 4.144 1.00 82.00 309 LEU A CA 1
ATOM 2436 C C . LEU A 1 309 ? 18.225 7.998 4.539 1.00 82.00 309 LEU A C 1
ATOM 2438 O O . LEU A 1 309 ? 19.228 7.326 4.287 1.00 82.00 309 LEU A O 1
ATOM 2442 N N . ASN A 1 310 ? 17.162 7.484 5.153 1.00 87.31 310 ASN A N 1
ATOM 2443 C CA . ASN A 1 310 ? 17.046 6.069 5.451 1.00 87.31 310 ASN A CA 1
ATOM 2444 C C . ASN A 1 310 ? 17.067 5.248 4.144 1.00 87.31 310 ASN A C 1
ATOM 2446 O O . ASN A 1 310 ? 16.341 5.551 3.199 1.00 87.31 310 ASN A O 1
ATOM 2450 N N . ILE A 1 311 ? 17.854 4.169 4.113 1.00 89.12 311 ILE A N 1
ATOM 2451 C CA . ILE A 1 311 ? 17.952 3.254 2.966 1.00 89.12 311 ILE A CA 1
ATOM 2452 C C . ILE A 1 311 ? 16.592 2.678 2.542 1.00 89.12 311 ILE A C 1
ATOM 2454 O O . ILE A 1 311 ? 16.387 2.365 1.373 1.00 89.12 311 ILE A O 1
ATOM 2458 N N . ASP A 1 312 ? 15.642 2.552 3.469 1.00 90.81 312 ASP A N 1
ATOM 2459 C CA . ASP A 1 312 ? 14.288 2.091 3.174 1.00 90.81 312 ASP A CA 1
ATOM 2460 C C . ASP A 1 312 ? 13.492 3.115 2.349 1.00 90.81 312 ASP A C 1
ATOM 2462 O O . ASP A 1 312 ? 12.727 2.716 1.470 1.00 90.81 312 ASP A O 1
ATOM 2466 N N . VAL A 1 313 ? 13.730 4.417 2.559 1.00 93.19 313 VAL A N 1
ATOM 2467 C CA . VAL A 1 313 ? 13.176 5.499 1.724 1.00 93.19 313 VAL A CA 1
ATOM 2468 C C . VAL A 1 313 ? 13.748 5.403 0.312 1.00 93.19 313 VAL A C 1
ATOM 2470 O O . VAL A 1 313 ? 12.986 5.405 -0.653 1.00 93.19 313 VAL A O 1
ATOM 2473 N N . GLN A 1 314 ? 15.066 5.220 0.190 1.00 94.12 314 GLN A N 1
ATOM 2474 C CA . GLN A 1 314 ? 15.729 5.052 -1.108 1.00 94.12 314 GLN A CA 1
ATOM 2475 C C . GLN A 1 314 ? 15.206 3.810 -1.844 1.00 94.12 314 GLN A C 1
ATOM 2477 O O . GLN A 1 314 ? 14.895 3.878 -3.031 1.00 94.12 314 GLN A O 1
ATOM 2482 N N . LYS A 1 315 ? 15.041 2.673 -1.147 1.00 94.62 315 LYS A N 1
ATOM 2483 C CA . LYS A 1 315 ? 14.421 1.472 -1.730 1.00 94.62 315 LYS A CA 1
ATOM 2484 C C . LYS A 1 315 ? 13.008 1.784 -2.230 1.00 94.62 315 LYS A C 1
ATOM 2486 O O . LYS A 1 315 ? 12.686 1.433 -3.357 1.00 94.62 315 LYS A O 1
ATOM 2491 N N . ALA A 1 316 ? 12.169 2.438 -1.423 1.00 95.75 316 ALA A N 1
ATOM 2492 C CA . ALA A 1 316 ? 10.806 2.793 -1.820 1.00 95.75 316 ALA A CA 1
ATOM 2493 C C . ALA A 1 316 ? 10.783 3.686 -3.073 1.00 95.75 316 ALA A C 1
ATOM 2495 O O . ALA A 1 316 ? 10.061 3.377 -4.018 1.00 95.75 316 ALA A O 1
ATOM 2496 N N . ALA A 1 317 ? 11.622 4.725 -3.123 1.00 96.94 317 ALA A N 1
ATOM 2497 C CA . ALA A 1 317 ? 11.740 5.613 -4.279 1.00 96.94 317 ALA A CA 1
ATOM 2498 C C . ALA A 1 317 ? 12.199 4.864 -5.538 1.00 96.94 317 ALA A C 1
ATOM 2500 O O . ALA A 1 317 ? 11.580 4.987 -6.593 1.00 96.94 317 ALA A O 1
ATOM 2501 N N . GLY A 1 318 ? 13.226 4.019 -5.416 1.00 96.81 318 GLY A N 1
ATOM 2502 C CA . GLY A 1 318 ? 13.744 3.232 -6.532 1.00 96.81 318 GLY A CA 1
ATOM 2503 C C . GLY A 1 318 ? 12.723 2.248 -7.104 1.00 96.81 318 GLY A C 1
ATOM 2504 O O . GLY A 1 318 ? 12.645 2.092 -8.318 1.00 96.81 318 GLY A O 1
ATOM 2505 N N . ARG A 1 319 ? 11.883 1.633 -6.258 1.00 96.69 319 ARG A N 1
ATOM 2506 C CA . ARG A 1 319 ? 10.774 0.777 -6.717 1.00 96.69 319 ARG A CA 1
ATOM 2507 C C . ARG A 1 319 ? 9.722 1.564 -7.494 1.00 96.69 319 ARG A C 1
ATOM 2509 O O . ARG A 1 319 ? 9.213 1.064 -8.491 1.00 96.69 319 ARG A O 1
ATOM 2516 N N . VAL A 1 320 ? 9.394 2.778 -7.042 1.00 98.00 320 VAL A N 1
ATOM 2517 C CA . VAL A 1 320 ? 8.454 3.655 -7.757 1.00 98.00 320 VAL A CA 1
ATOM 2518 C C . VAL A 1 320 ? 9.046 4.058 -9.100 1.00 98.00 320 VAL A C 1
ATOM 2520 O O . VAL A 1 320 ? 8.371 3.911 -10.104 1.00 98.00 320 VAL A O 1
ATOM 2523 N N . ILE A 1 321 ? 10.312 4.472 -9.157 1.00 97.94 321 ILE A N 1
ATOM 2524 C CA . ILE A 1 321 ? 10.966 4.826 -10.425 1.00 97.94 321 ILE A CA 1
ATOM 2525 C C . ILE A 1 321 ? 11.014 3.622 -11.377 1.00 97.94 321 ILE A C 1
ATOM 2527 O O . ILE A 1 321 ? 10.657 3.759 -12.542 1.00 97.94 321 ILE A O 1
ATOM 2531 N N . ALA A 1 322 ? 11.362 2.428 -10.887 1.00 97.06 322 ALA A N 1
ATOM 2532 C CA . ALA A 1 322 ? 11.329 1.208 -11.695 1.00 97.06 322 ALA A CA 1
ATOM 2533 C C . ALA A 1 322 ? 9.925 0.910 -12.247 1.00 97.06 322 ALA A C 1
ATOM 2535 O O . ALA A 1 322 ? 9.795 0.533 -13.409 1.00 97.06 322 ALA A O 1
ATOM 2536 N N . LEU A 1 323 ? 8.880 1.125 -11.439 1.00 97.44 323 LEU A N 1
ATOM 2537 C CA . LEU A 1 323 ? 7.493 1.060 -11.893 1.00 97.44 323 LEU A CA 1
ATOM 2538 C C . LEU A 1 323 ? 7.206 2.089 -12.991 1.00 97.44 323 LEU A C 1
ATOM 2540 O O . LEU A 1 323 ? 6.557 1.734 -13.966 1.00 97.44 323 LEU A O 1
ATOM 2544 N N . LEU A 1 324 ? 7.662 3.337 -12.847 1.00 97.50 324 LEU A N 1
ATOM 2545 C CA . LEU A 1 324 ? 7.406 4.385 -13.841 1.00 97.50 324 LEU A CA 1
ATOM 2546 C C . LEU A 1 324 ? 8.012 4.031 -15.199 1.00 97.50 324 LEU A C 1
ATOM 2548 O O . LEU A 1 324 ? 7.334 4.169 -16.206 1.00 97.50 324 LEU A O 1
ATOM 2552 N N . TYR A 1 325 ? 9.232 3.490 -15.220 1.00 95.44 325 TYR A N 1
ATOM 2553 C CA . TYR A 1 325 ? 9.837 2.944 -16.442 1.00 95.44 325 TYR A CA 1
ATOM 2554 C C . TYR A 1 325 ? 9.099 1.704 -16.965 1.00 95.44 325 TYR A C 1
ATOM 2556 O O . TYR A 1 325 ? 9.087 1.448 -18.161 1.00 95.44 325 TYR A O 1
ATOM 2564 N N . GLU A 1 326 ? 8.486 0.903 -16.091 1.00 93.81 326 GLU A N 1
ATOM 2565 C CA . GLU A 1 326 ? 7.713 -0.267 -16.516 1.00 93.81 326 GLU A CA 1
ATOM 2566 C C . GLU A 1 326 ? 6.391 0.105 -17.205 1.00 93.81 326 GLU A C 1
ATOM 2568 O O . GLU A 1 326 ? 5.989 -0.599 -18.129 1.00 93.81 326 GLU A O 1
ATOM 2573 N N . ILE A 1 327 ? 5.715 1.169 -16.758 1.00 94.00 327 ILE A N 1
ATOM 2574 C CA . ILE A 1 327 ? 4.390 1.573 -17.266 1.00 94.00 327 ILE A CA 1
ATOM 2575 C C . I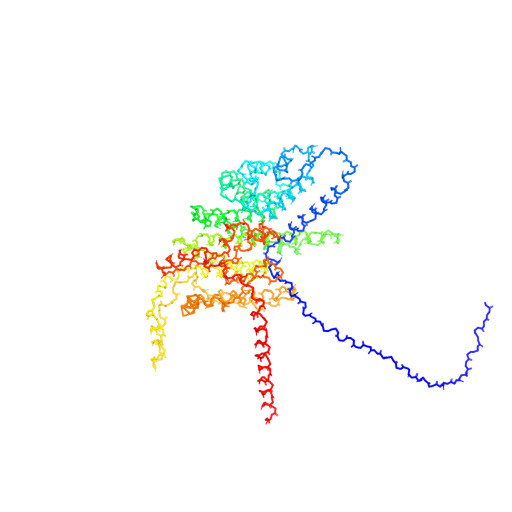LE A 1 327 ? 4.435 2.704 -18.296 1.00 94.00 327 ILE A C 1
ATOM 2577 O O . ILE A 1 327 ? 3.386 3.098 -18.789 1.00 94.00 327 ILE A O 1
ATOM 2581 N N . PHE A 1 328 ? 5.608 3.268 -18.580 1.00 93.31 328 PHE A N 1
ATOM 2582 C CA . PHE A 1 328 ? 5.737 4.362 -19.537 1.00 93.31 328 PHE A CA 1
ATOM 2583 C C . PHE A 1 328 ? 5.387 3.896 -20.954 1.00 93.31 328 PHE A C 1
ATOM 2585 O O . PHE A 1 328 ? 5.862 2.854 -21.416 1.00 93.31 328 PHE A O 1
ATOM 2592 N N . ASP A 1 329 ? 4.579 4.680 -21.666 1.00 90.94 329 ASP A N 1
ATOM 2593 C CA . ASP A 1 329 ? 4.278 4.416 -23.067 1.00 90.94 329 ASP A CA 1
ATOM 2594 C C . ASP A 1 329 ? 5.408 4.942 -23.955 1.00 90.94 329 ASP A C 1
ATOM 2596 O O . ASP A 1 329 ? 5.502 6.125 -24.279 1.00 90.94 329 ASP A O 1
ATOM 2600 N N . TYR A 1 330 ? 6.278 4.045 -24.392 1.00 86.94 330 TYR A N 1
ATOM 2601 C CA . TYR A 1 330 ? 7.396 4.408 -25.252 1.00 86.94 330 TYR A CA 1
ATOM 2602 C C . TYR A 1 330 ? 6.992 4.747 -26.696 1.00 86.94 330 TYR A C 1
ATOM 2604 O O . TYR A 1 330 ? 7.865 5.078 -27.498 1.00 86.94 330 TYR A O 1
ATOM 2612 N N . GLY A 1 331 ? 5.710 4.657 -27.071 1.00 77.50 331 GLY A N 1
ATOM 2613 C CA . GLY A 1 331 ? 5.241 4.974 -28.426 1.00 77.50 331 GLY A CA 1
ATOM 2614 C C . GLY A 1 331 ? 5.773 4.028 -29.511 1.00 77.50 331 GLY A C 1
ATOM 2615 O O . GLY A 1 331 ? 5.488 4.206 -30.696 1.00 77.50 331 GLY A O 1
ATOM 2616 N N . ASP A 1 332 ? 6.530 3.000 -29.122 1.00 66.06 332 ASP A N 1
ATOM 2617 C CA . ASP A 1 332 ? 7.060 1.985 -30.015 1.00 66.06 332 ASP A CA 1
ATOM 2618 C C . ASP A 1 332 ? 5.929 1.028 -30.392 1.00 66.06 332 ASP A C 1
ATOM 2620 O O . ASP A 1 332 ? 5.676 0.016 -29.734 1.00 66.06 332 ASP A O 1
ATOM 2624 N N . SER A 1 333 ? 5.225 1.338 -31.479 1.00 57.31 333 SER A N 1
ATOM 2625 C CA . SER A 1 333 ? 4.329 0.382 -32.116 1.00 57.31 333 SER A CA 1
ATOM 2626 C C . SER A 1 333 ? 5.174 -0.739 -32.722 1.00 57.31 333 SER A C 1
ATOM 2628 O O . SER A 1 333 ? 5.591 -0.652 -33.875 1.00 57.31 333 SER A O 1
ATOM 2630 N N . PHE A 1 334 ? 5.471 -1.772 -31.934 1.00 62.25 334 PHE A N 1
ATOM 2631 C CA . PHE A 1 334 ? 6.224 -2.932 -32.398 1.00 62.25 334 PHE A CA 1
ATOM 2632 C C . PHE A 1 334 ? 5.415 -3.666 -33.473 1.00 62.25 334 PHE A C 1
ATOM 2634 O O . PHE A 1 334 ? 4.461 -4.392 -33.178 1.00 62.25 334 PHE A O 1
ATOM 2641 N N . SER A 1 335 ? 5.785 -3.484 -34.738 1.00 57.56 335 SER A N 1
ATOM 2642 C CA . SER A 1 335 ? 5.197 -4.234 -35.836 1.00 57.56 335 SER A CA 1
ATOM 2643 C C . SER A 1 335 ? 5.775 -5.652 -35.832 1.00 57.56 335 SER A C 1
ATOM 2645 O O . SER A 1 335 ? 6.984 -5.829 -35.681 1.00 57.56 335 SER A O 1
ATOM 2647 N N . PRO A 1 336 ? 4.968 -6.705 -36.059 1.00 54.78 336 PRO A N 1
ATOM 2648 C CA . PRO A 1 336 ? 5.474 -8.072 -36.215 1.00 54.78 336 PRO A CA 1
ATOM 2649 C C . PRO A 1 336 ? 6.546 -8.226 -37.311 1.00 54.78 336 PRO A C 1
ATOM 2651 O O . PRO A 1 336 ? 7.297 -9.198 -37.289 1.00 54.78 336 PRO A O 1
ATOM 2654 N N . ASN A 1 337 ? 6.632 -7.273 -38.248 1.00 56.25 337 ASN A N 1
ATOM 2655 C CA . ASN A 1 337 ? 7.653 -7.236 -39.298 1.00 56.25 337 ASN A CA 1
ATOM 2656 C C . ASN A 1 337 ? 8.979 -6.578 -38.858 1.00 56.25 337 ASN A C 1
ATOM 2658 O O . ASN A 1 337 ? 9.948 -6.618 -39.614 1.00 56.25 337 ASN A O 1
ATOM 2662 N N . ASP A 1 338 ? 9.065 -6.022 -37.646 1.00 60.28 338 ASP A N 1
ATOM 2663 C CA . ASP A 1 338 ? 10.284 -5.374 -37.136 1.00 60.28 338 ASP A CA 1
ATOM 2664 C C . ASP A 1 338 ? 11.380 -6.384 -36.745 1.00 60.28 338 ASP A C 1
ATOM 2666 O O . ASP A 1 338 ? 12.512 -5.996 -36.453 1.00 60.28 338 ASP A O 1
ATOM 2670 N N . GLU A 1 339 ? 11.099 -7.696 -36.794 1.00 58.16 339 GLU A N 1
ATOM 2671 C CA . GLU A 1 339 ? 12.133 -8.731 -36.642 1.00 58.16 339 GLU A CA 1
ATOM 2672 C C . GLU A 1 339 ? 13.250 -8.587 -37.694 1.00 58.16 339 GLU A C 1
ATOM 2674 O O . GLU A 1 339 ? 14.422 -8.799 -37.372 1.00 58.16 339 GLU A O 1
ATOM 2679 N N . ASP A 1 340 ? 12.907 -8.157 -38.913 1.00 55.69 340 ASP A N 1
ATOM 2680 C CA . ASP A 1 340 ? 13.875 -7.907 -39.985 1.00 55.69 340 ASP A CA 1
ATOM 2681 C C . ASP A 1 340 ? 14.603 -6.560 -39.809 1.00 55.69 340 ASP A C 1
ATOM 2683 O O . ASP A 1 340 ? 15.776 -6.441 -40.176 1.00 55.69 340 ASP A O 1
ATOM 2687 N N . TYR A 1 341 ? 13.958 -5.566 -39.181 1.00 60.88 341 TYR A N 1
ATOM 2688 C CA . TYR A 1 341 ? 14.544 -4.247 -38.912 1.00 60.88 341 TYR A CA 1
ATOM 2689 C C . TYR A 1 341 ? 15.769 -4.369 -37.993 1.00 60.88 341 TYR A C 1
ATOM 2691 O O . TYR A 1 341 ? 16.874 -3.975 -38.373 1.00 60.88 341 TYR A O 1
ATOM 2699 N N . PHE A 1 342 ? 15.627 -5.045 -36.847 1.00 59.19 342 PHE A N 1
ATOM 2700 C CA . PHE A 1 342 ? 16.744 -5.254 -35.914 1.00 59.19 342 PHE A CA 1
ATOM 2701 C C . PHE A 1 342 ? 17.798 -6.249 -36.428 1.00 59.19 342 PHE A C 1
ATOM 2703 O O . PHE A 1 342 ? 18.967 -6.160 -36.049 1.00 59.19 342 PHE A O 1
ATOM 2710 N N . ALA A 1 343 ? 17.421 -7.195 -37.297 1.00 58.69 343 ALA A N 1
ATOM 2711 C CA . ALA A 1 343 ? 18.374 -8.105 -37.933 1.00 58.69 343 ALA A CA 1
ATOM 2712 C C . ALA A 1 343 ? 19.249 -7.388 -38.982 1.00 58.69 343 ALA A C 1
ATOM 2714 O O . ALA A 1 343 ? 20.433 -7.713 -39.122 1.00 58.69 343 ALA A O 1
ATOM 2715 N N . SER A 1 344 ? 18.697 -6.391 -39.683 1.00 52.38 344 SER A N 1
ATOM 2716 C CA . SER A 1 344 ? 19.382 -5.650 -40.750 1.00 52.38 344 SER A CA 1
ATOM 2717 C C . SER A 1 344 ? 20.419 -4.627 -40.261 1.00 52.38 344 SER A C 1
ATOM 2719 O O . SER A 1 344 ? 21.411 -4.409 -40.954 1.00 52.38 344 SER A O 1
ATOM 2721 N N . GLN A 1 345 ? 20.293 -4.100 -39.037 1.00 54.31 345 GLN A N 1
ATOM 2722 C CA . GLN A 1 345 ? 21.287 -3.193 -38.431 1.00 54.31 345 GLN A CA 1
ATOM 2723 C C . GLN A 1 345 ? 22.613 -3.877 -38.030 1.00 54.31 345 GLN A C 1
ATOM 2725 O O . GLN A 1 345 ? 23.523 -3.234 -37.514 1.00 54.31 345 GLN A O 1
ATOM 2730 N N . SER A 1 346 ? 22.768 -5.185 -38.260 1.00 49.06 346 SER A N 1
ATOM 2731 C CA . SER A 1 346 ? 23.942 -5.939 -37.799 1.00 49.06 346 SER A CA 1
ATOM 2732 C C . SER A 1 346 ? 25.075 -6.108 -38.822 1.00 49.06 346 SER A C 1
ATOM 2734 O O . SER A 1 346 ? 26.019 -6.844 -38.530 1.00 49.06 346 SER A O 1
ATOM 2736 N N . ARG A 1 347 ? 25.045 -5.461 -40.004 1.00 48.16 347 ARG A N 1
ATOM 2737 C CA . ARG A 1 347 ? 26.102 -5.640 -41.027 1.00 48.16 347 ARG A CA 1
ATOM 2738 C C . ARG A 1 347 ? 26.236 -4.487 -42.045 1.00 48.16 347 ARG A C 1
ATOM 2740 O O . ARG A 1 347 ? 25.830 -4.634 -43.193 1.00 48.16 347 ARG A O 1
ATOM 2747 N N . THR A 1 348 ? 26.956 -3.425 -41.691 1.00 42.31 348 THR A N 1
ATOM 2748 C CA . THR A 1 348 ? 27.726 -2.611 -42.657 1.00 42.31 348 THR A CA 1
ATOM 2749 C C . THR A 1 348 ? 29.112 -2.304 -42.081 1.00 42.31 348 THR A C 1
ATOM 2751 O O . THR A 1 348 ? 29.295 -2.179 -40.873 1.00 42.31 348 THR A O 1
ATOM 2754 N N . GLY A 1 349 ? 30.129 -2.387 -42.941 1.00 46.88 349 GLY A N 1
ATOM 2755 C CA . GLY A 1 349 ? 31.549 -2.519 -42.593 1.00 46.88 349 GLY A CA 1
ATOM 2756 C C . GLY A 1 349 ? 32.312 -1.198 -42.517 1.00 46.88 349 GLY A C 1
ATOM 2757 O O . GLY A 1 349 ? 33.520 -1.190 -42.744 1.00 46.88 349 GLY A O 1
ATOM 2758 N N . ASP A 1 350 ? 31.623 -0.101 -42.237 1.00 45.06 350 ASP A N 1
ATOM 2759 C CA . ASP A 1 350 ? 32.119 1.265 -42.361 1.00 45.06 350 ASP A CA 1
ATOM 2760 C C . ASP A 1 350 ? 31.632 2.161 -41.212 1.00 45.06 350 ASP A C 1
ATOM 2762 O O . ASP A 1 350 ? 30.971 3.166 -41.404 1.00 45.06 350 ASP A O 1
ATOM 2766 N N . GLY A 1 351 ? 32.023 1.785 -39.993 1.00 48.50 351 GLY A N 1
ATOM 2767 C CA . GLY A 1 351 ? 32.751 2.663 -39.064 1.00 48.50 351 GLY A CA 1
ATOM 2768 C C . GLY A 1 351 ? 32.097 3.895 -38.428 1.00 48.50 351 GLY A C 1
ATOM 2769 O O . GLY A 1 351 ? 32.676 4.370 -37.458 1.00 48.50 351 GLY A O 1
ATOM 2770 N N . GLU A 1 352 ? 30.951 4.394 -38.880 1.00 43.44 352 GLU A N 1
ATOM 2771 C CA . GLU A 1 352 ? 30.247 5.518 -38.245 1.00 43.44 352 GLU A CA 1
ATOM 2772 C C . GLU A 1 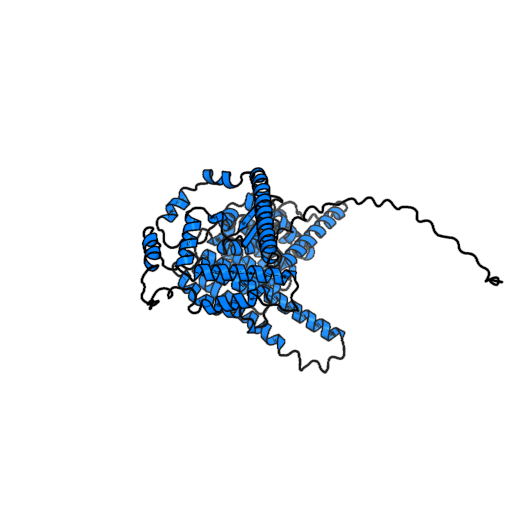352 ? 28.743 5.219 -38.224 1.00 43.44 352 GLU A C 1
ATOM 2774 O O . GLU A 1 352 ? 28.043 5.328 -39.226 1.00 43.44 352 GLU A O 1
ATOM 2779 N N . TYR A 1 353 ? 28.262 4.758 -37.068 1.00 48.88 353 TYR A N 1
ATOM 2780 C CA . TYR A 1 353 ? 26.834 4.668 -36.792 1.00 48.88 353 TYR A CA 1
ATOM 2781 C C . TYR A 1 353 ? 26.342 6.092 -36.521 1.00 48.88 353 TYR A C 1
ATOM 2783 O O . TYR A 1 353 ? 26.720 6.674 -35.506 1.00 48.88 353 TYR A O 1
ATOM 2791 N N . GLU A 1 354 ? 25.507 6.652 -37.394 1.00 43.00 354 GLU A N 1
ATOM 2792 C CA . GLU A 1 354 ? 24.630 7.763 -37.013 1.00 43.00 354 GLU A CA 1
ATOM 2793 C C . GLU A 1 354 ? 23.623 7.210 -35.990 1.00 43.00 354 GLU A C 1
ATOM 2795 O O . GLU A 1 354 ? 22.574 6.668 -36.328 1.00 43.00 354 GLU A O 1
ATOM 2800 N N . THR A 1 355 ? 23.994 7.254 -34.711 1.00 47.00 355 THR A N 1
ATOM 2801 C CA . THR A 1 355 ? 23.136 6.991 -33.545 1.00 47.00 355 THR A CA 1
ATOM 2802 C C . THR A 1 355 ? 22.244 8.202 -33.259 1.00 47.00 355 THR A C 1
ATOM 2804 O O . THR A 1 355 ? 22.222 8.679 -32.128 1.00 47.00 355 THR A O 1
ATOM 2807 N N . GLU A 1 356 ? 21.608 8.788 -34.275 1.00 47.59 356 GLU A N 1
ATOM 2808 C CA . GLU A 1 356 ? 21.091 10.159 -34.144 1.00 47.59 356 GLU A CA 1
ATOM 2809 C C . GLU A 1 356 ? 19.624 10.321 -33.715 1.00 47.59 356 GLU A C 1
ATOM 2811 O O . GLU A 1 356 ? 19.296 11.443 -33.377 1.00 47.59 356 GLU A O 1
ATOM 2816 N N . ASP A 1 357 ? 18.766 9.293 -33.587 1.00 49.50 357 ASP A N 1
ATOM 2817 C CA . ASP A 1 357 ? 17.330 9.561 -33.292 1.00 49.50 357 ASP A CA 1
ATOM 2818 C C . ASP A 1 357 ? 16.577 8.543 -32.387 1.00 49.50 357 ASP A C 1
ATOM 2820 O O . ASP A 1 357 ? 15.348 8.554 -32.349 1.00 49.50 357 ASP A O 1
ATOM 2824 N N . ASP A 1 358 ? 17.241 7.635 -31.657 1.00 53.47 358 ASP A N 1
ATOM 2825 C CA . ASP A 1 358 ? 16.547 6.458 -31.070 1.00 53.47 358 ASP A CA 1
ATOM 2826 C C . ASP A 1 358 ? 16.296 6.462 -29.537 1.00 53.47 358 ASP A C 1
ATOM 2828 O O . ASP A 1 358 ? 15.888 5.423 -29.015 1.00 53.47 358 ASP A O 1
ATOM 2832 N N . ASP A 1 359 ? 16.475 7.574 -28.801 1.00 57.50 359 ASP A N 1
ATOM 2833 C CA . ASP A 1 359 ? 16.312 7.570 -27.322 1.00 57.50 359 ASP A CA 1
ATOM 2834 C C . ASP A 1 359 ? 15.634 8.813 -26.697 1.00 57.50 359 ASP A C 1
ATOM 2836 O O . ASP A 1 359 ? 15.756 9.062 -25.499 1.00 57.50 359 ASP A O 1
ATOM 2840 N N . ASP A 1 360 ? 14.882 9.599 -27.478 1.00 64.62 360 ASP A N 1
ATOM 2841 C CA . ASP A 1 360 ? 14.242 10.824 -26.958 1.00 64.62 360 ASP A CA 1
ATOM 2842 C C . ASP A 1 360 ? 12.977 10.561 -26.120 1.00 64.62 360 ASP A C 1
ATOM 2844 O O . ASP A 1 360 ? 12.572 11.412 -25.328 1.00 64.62 360 ASP A O 1
ATOM 2848 N N . ASN A 1 361 ? 12.337 9.393 -26.268 1.00 82.88 361 ASN A N 1
ATOM 2849 C CA . ASN A 1 361 ? 11.087 9.077 -25.566 1.00 82.88 361 ASN A CA 1
ATOM 2850 C C . ASN A 1 361 ? 11.331 8.218 -24.318 1.00 82.88 361 ASN A C 1
ATOM 2852 O O . ASN A 1 361 ? 10.917 7.059 -24.247 1.00 82.88 361 ASN A O 1
ATOM 2856 N N . LEU A 1 362 ? 12.043 8.787 -23.348 1.00 89.62 362 LEU A N 1
ATOM 2857 C CA . LEU A 1 362 ? 12.298 8.179 -22.044 1.00 89.62 362 LEU A CA 1
ATOM 2858 C C . LEU A 1 362 ? 11.570 8.951 -20.932 1.00 89.62 362 LEU A C 1
ATOM 2860 O O . LEU A 1 362 ? 11.453 10.172 -21.019 1.00 89.62 362 LEU A O 1
ATOM 2864 N N . PRO A 1 363 ? 11.199 8.284 -19.819 1.00 91.81 363 PRO A N 1
ATOM 2865 C CA . PRO A 1 363 ? 10.662 8.950 -18.626 1.00 91.81 363 PRO A CA 1
ATOM 2866 C C . PRO A 1 363 ? 11.540 10.089 -18.088 1.00 91.81 363 PRO A C 1
ATOM 2868 O O . PRO A 1 363 ? 11.061 10.973 -17.378 1.00 91.81 363 PRO A O 1
ATOM 2871 N N . PHE A 1 364 ? 12.847 10.024 -18.355 1.00 93.00 364 PHE A N 1
ATOM 2872 C CA . PHE A 1 364 ? 13.827 11.003 -17.919 1.00 93.00 364 PHE A CA 1
ATOM 2873 C C . PHE A 1 364 ? 15.013 11.060 -18.883 1.00 93.00 364 PHE A C 1
ATOM 2875 O O . PHE A 1 364 ? 15.569 10.024 -19.260 1.00 93.00 364 PHE A O 1
ATOM 2882 N N . TYR A 1 365 ? 15.421 12.284 -19.230 1.00 87.62 365 TYR A N 1
ATOM 2883 C CA . TYR A 1 365 ? 16.460 12.552 -20.229 1.00 87.62 365 TYR A CA 1
ATOM 2884 C C . TYR A 1 365 ? 17.848 12.020 -19.836 1.00 87.62 365 TYR A C 1
ATOM 2886 O O . TYR A 1 365 ? 18.660 11.738 -20.708 1.00 87.62 365 TYR A O 1
ATOM 2894 N N . ASP A 1 366 ? 18.134 11.877 -18.537 1.00 89.38 366 ASP A N 1
ATOM 2895 C CA . ASP A 1 366 ? 19.405 11.348 -18.026 1.00 89.38 366 ASP A CA 1
ATOM 2896 C C . ASP A 1 366 ? 19.174 10.014 -17.303 1.00 89.38 366 ASP A C 1
ATOM 2898 O O . ASP A 1 366 ? 19.369 9.856 -16.096 1.00 89.38 366 ASP A O 1
ATOM 2902 N N . SER A 1 367 ? 18.662 9.040 -18.056 1.00 89.88 367 SER A N 1
ATOM 2903 C CA . SER A 1 367 ? 18.403 7.690 -17.543 1.00 89.88 367 SER A CA 1
ATOM 2904 C C . SER A 1 367 ? 19.684 6.999 -17.050 1.00 89.88 367 SER A C 1
ATOM 2906 O O . SER A 1 367 ? 19.633 6.232 -16.085 1.00 89.88 367 SER A O 1
ATOM 2908 N N . ASP A 1 368 ? 20.838 7.316 -17.646 1.00 90.50 368 ASP A N 1
ATOM 2909 C CA . ASP A 1 368 ? 22.149 6.803 -17.235 1.00 90.50 368 ASP A CA 1
ATOM 2910 C C . ASP A 1 368 ? 22.522 7.245 -15.815 1.00 90.50 368 ASP A C 1
ATOM 2912 O O . ASP A 1 368 ? 23.017 6.434 -15.026 1.00 90.50 368 ASP A O 1
ATOM 2916 N N . TYR A 1 369 ? 22.221 8.494 -15.443 1.00 93.25 369 TYR A N 1
ATOM 2917 C CA . TYR A 1 369 ? 22.412 8.974 -14.075 1.00 93.25 369 TYR A CA 1
ATOM 2918 C C . TYR A 1 369 ? 21.618 8.151 -13.051 1.00 93.25 369 TYR A C 1
ATOM 2920 O O . TYR A 1 369 ? 22.152 7.776 -12.002 1.00 93.25 369 TYR A O 1
ATOM 2928 N N . ILE A 1 370 ? 20.365 7.797 -13.360 1.00 93.69 370 ILE A N 1
ATOM 2929 C CA . ILE A 1 370 ? 19.530 6.973 -12.471 1.00 93.69 370 ILE A CA 1
ATOM 2930 C C . ILE A 1 370 ? 20.121 5.567 -12.323 1.00 93.69 370 ILE A C 1
ATOM 2932 O O . ILE A 1 370 ? 20.203 5.040 -11.207 1.00 93.69 370 ILE A O 1
ATOM 2936 N N . VAL A 1 371 ? 20.560 4.960 -13.431 1.00 92.12 371 VAL A N 1
ATOM 2937 C CA . VAL A 1 371 ? 21.210 3.641 -13.426 1.00 92.12 371 VAL A CA 1
ATOM 2938 C C . VAL A 1 371 ? 22.491 3.680 -12.593 1.00 92.12 371 VAL A C 1
ATOM 2940 O O . VAL A 1 371 ? 22.697 2.804 -11.748 1.00 92.12 371 VAL A O 1
ATOM 2943 N N . GLN A 1 372 ? 23.318 4.718 -12.750 1.00 92.81 372 GLN A N 1
ATOM 2944 C CA . GLN A 1 372 ? 24.524 4.902 -11.946 1.00 92.81 372 GLN A CA 1
ATOM 2945 C C . GLN A 1 372 ? 24.189 5.015 -10.453 1.00 92.81 372 GLN A C 1
ATOM 2947 O O . GLN A 1 372 ? 24.796 4.319 -9.635 1.00 92.81 372 GLN A O 1
ATOM 2952 N N . LEU A 1 373 ? 23.201 5.833 -10.086 1.00 92.75 373 LEU A N 1
ATOM 2953 C CA . LEU A 1 373 ? 22.786 6.008 -8.694 1.00 92.75 373 LEU A CA 1
ATOM 2954 C C . LEU A 1 373 ? 22.296 4.686 -8.080 1.00 92.75 373 LEU A C 1
ATOM 2956 O O . LEU A 1 373 ? 22.667 4.332 -6.957 1.00 92.75 373 LEU A O 1
ATOM 2960 N N . CYS A 1 374 ? 21.526 3.901 -8.838 1.00 92.44 374 CYS A N 1
ATOM 2961 C CA . CYS A 1 374 ? 21.086 2.572 -8.419 1.00 92.44 374 CYS A CA 1
ATOM 2962 C C . CYS A 1 374 ? 22.259 1.592 -8.274 1.00 92.44 374 CYS A C 1
ATOM 2964 O O . CYS A 1 374 ? 22.287 0.823 -7.311 1.00 92.44 374 CYS A O 1
ATOM 2966 N N . ALA A 1 375 ? 23.254 1.634 -9.164 1.00 90.81 375 ALA A N 1
ATOM 2967 C CA . ALA A 1 375 ? 24.456 0.804 -9.079 1.00 90.81 375 ALA A CA 1
ATOM 2968 C C . ALA A 1 375 ? 25.328 1.160 -7.858 1.00 90.81 375 ALA A C 1
ATOM 2970 O O . ALA A 1 375 ? 25.866 0.276 -7.179 1.00 90.81 375 ALA A O 1
ATOM 2971 N N . GLU A 1 376 ? 25.430 2.447 -7.525 1.00 91.06 376 GLU A N 1
ATOM 2972 C CA . GLU A 1 376 ? 26.093 2.921 -6.309 1.00 91.06 376 GLU A CA 1
ATOM 2973 C C . GLU A 1 376 ? 25.373 2.406 -5.056 1.00 91.06 376 GLU A C 1
ATOM 2975 O O . GLU A 1 376 ? 26.005 1.826 -4.170 1.00 91.06 376 GLU A O 1
ATOM 2980 N N . LEU A 1 377 ? 24.041 2.504 -4.999 1.00 90.62 377 LEU A N 1
ATOM 2981 C CA . LEU A 1 377 ? 23.233 1.960 -3.898 1.00 90.62 377 LEU A CA 1
ATOM 2982 C C . LEU A 1 377 ? 23.304 0.425 -3.824 1.00 90.62 377 LEU A C 1
ATOM 2984 O O . LEU A 1 377 ? 23.392 -0.150 -2.735 1.00 90.62 377 LEU A O 1
ATOM 2988 N N . ALA A 1 378 ? 23.371 -0.250 -4.973 1.00 89.12 378 ALA A N 1
ATOM 2989 C CA . ALA A 1 378 ? 23.567 -1.691 -5.082 1.00 89.12 378 ALA A CA 1
ATOM 2990 C C . ALA A 1 378 ? 24.979 -2.144 -4.689 1.00 89.12 378 ALA A C 1
ATOM 2992 O O . ALA A 1 378 ? 25.200 -3.343 -4.543 1.00 89.12 378 ALA A O 1
ATOM 2993 N N . THR A 1 379 ? 25.939 -1.242 -4.493 1.00 88.31 379 THR A N 1
ATOM 2994 C CA . THR A 1 379 ? 27.300 -1.568 -4.026 1.00 88.31 379 THR A CA 1
ATOM 2995 C C . THR A 1 379 ? 27.649 -0.900 -2.695 1.00 88.31 379 THR A C 1
ATOM 2997 O O . THR A 1 379 ? 28.664 -1.238 -2.077 1.00 88.31 379 THR A O 1
ATOM 3000 N N . ALA A 1 380 ? 26.772 -0.028 -2.191 1.00 82.12 380 ALA A N 1
ATOM 3001 C CA . ALA A 1 380 ? 26.949 0.706 -0.953 1.00 82.12 380 ALA A CA 1
ATOM 3002 C C . ALA A 1 380 ? 27.158 -0.244 0.237 1.00 82.12 380 ALA A C 1
ATOM 3004 O O . ALA A 1 380 ? 26.262 -0.947 0.704 1.00 82.12 380 ALA A O 1
ATOM 3005 N N . SER A 1 381 ? 28.374 -0.242 0.783 1.00 70.00 381 SER A N 1
ATOM 3006 C CA . SER A 1 381 ? 28.717 -1.006 1.981 1.00 70.00 381 SER A CA 1
ATOM 3007 C C . SER A 1 381 ? 28.899 -0.068 3.173 1.00 70.00 381 SER A C 1
ATOM 3009 O O . SER A 1 381 ? 30.020 0.243 3.582 1.00 70.00 381 SER A O 1
ATOM 3011 N N . SER A 1 382 ? 27.801 0.329 3.816 1.00 71.38 382 SER A N 1
ATOM 3012 C CA . SER A 1 382 ? 27.886 1.047 5.094 1.00 71.38 382 SER A CA 1
ATOM 3013 C C . SER A 1 382 ? 28.175 0.082 6.245 1.00 71.38 382 SER A C 1
ATOM 3015 O O . SER A 1 382 ? 27.469 -0.905 6.440 1.00 71.38 382 SER A O 1
ATOM 3017 N N . LYS A 1 383 ? 29.201 0.338 7.065 1.00 71.44 383 LYS A N 1
ATOM 3018 C CA . LYS A 1 383 ? 29.487 -0.484 8.264 1.00 71.44 383 LYS A CA 1
ATOM 3019 C C . LYS A 1 383 ? 28.350 -0.462 9.299 1.00 71.44 383 LYS A C 1
ATOM 3021 O O . LYS A 1 383 ? 28.317 -1.355 10.138 1.00 71.44 383 LYS A O 1
ATOM 3026 N N . LYS A 1 384 ? 27.444 0.521 9.227 1.00 76.06 384 LYS A N 1
ATOM 3027 C CA . LYS A 1 384 ? 26.324 0.703 10.164 1.00 76.06 384 LYS A CA 1
ATOM 3028 C C . LYS A 1 384 ? 25.090 -0.147 9.833 1.00 76.06 384 LYS A C 1
ATOM 3030 O O . LYS A 1 384 ? 24.259 -0.346 10.707 1.00 76.06 384 LYS A O 1
ATOM 3035 N N . ILE A 1 385 ? 24.976 -0.658 8.607 1.00 76.31 385 ILE A N 1
ATOM 3036 C CA . ILE A 1 385 ? 23.813 -1.441 8.164 1.00 76.31 385 ILE A CA 1
ATOM 3037 C C . ILE A 1 385 ? 24.022 -2.921 8.506 1.00 76.31 385 ILE A C 1
ATOM 3039 O O . ILE A 1 385 ? 25.136 -3.450 8.365 1.00 76.31 385 ILE A O 1
ATOM 3043 N N . SER A 1 386 ? 22.964 -3.605 8.951 1.00 81.25 386 SER A N 1
ATOM 3044 C CA . SER A 1 386 ? 23.036 -5.033 9.256 1.00 81.25 386 SER A CA 1
ATOM 3045 C C . SER A 1 386 ? 23.344 -5.852 7.993 1.00 81.25 386 SER A C 1
ATOM 3047 O O . SER A 1 386 ? 23.092 -5.439 6.863 1.00 81.25 386 SER A O 1
ATOM 3049 N N . ARG A 1 387 ? 23.917 -7.052 8.150 1.00 85.75 387 ARG A N 1
ATOM 3050 C CA . ARG A 1 387 ? 24.199 -7.922 6.990 1.00 85.75 387 ARG A CA 1
ATOM 3051 C C . ARG A 1 387 ? 22.929 -8.362 6.259 1.00 85.75 387 ARG A C 1
ATOM 3053 O O . ARG A 1 387 ? 23.013 -8.627 5.063 1.00 85.75 387 ARG A O 1
ATOM 3060 N N . LYS A 1 388 ? 21.806 -8.482 6.980 1.00 85.81 388 LYS A N 1
ATOM 3061 C CA . LYS A 1 388 ? 20.508 -8.845 6.403 1.00 85.81 388 LYS A CA 1
ATOM 3062 C C . LYS A 1 388 ? 20.046 -7.719 5.482 1.00 85.81 388 LYS A C 1
ATOM 3064 O O . LYS A 1 388 ? 19.893 -7.962 4.291 1.00 85.81 388 LYS A O 1
ATOM 3069 N N . ASP A 1 389 ? 19.983 -6.503 6.012 1.00 83.31 389 ASP A N 1
ATOM 3070 C CA . ASP A 1 389 ? 19.470 -5.345 5.276 1.00 83.31 389 ASP A CA 1
ATOM 3071 C C . ASP A 1 389 ? 20.372 -5.017 4.088 1.00 83.31 389 ASP A C 1
ATOM 3073 O O . ASP A 1 389 ? 19.875 -4.757 3.006 1.00 83.31 389 ASP A O 1
ATOM 3077 N N . LYS A 1 390 ? 21.701 -5.158 4.217 1.00 87.00 390 LYS A N 1
ATOM 3078 C CA . LYS A 1 390 ? 22.611 -5.040 3.063 1.00 87.00 390 LYS A CA 1
ATOM 3079 C C . LYS A 1 390 ? 22.245 -5.991 1.937 1.00 87.00 390 LYS A C 1
ATOM 3081 O O . LYS A 1 390 ? 22.193 -5.587 0.785 1.00 87.00 390 LYS A O 1
ATOM 3086 N N . LYS A 1 391 ? 22.037 -7.271 2.255 1.00 89.69 391 LYS A N 1
ATOM 3087 C CA . LYS A 1 391 ? 21.702 -8.280 1.246 1.00 89.69 391 LYS A CA 1
ATOM 3088 C C . LYS A 1 391 ? 20.378 -7.937 0.560 1.00 89.69 391 LYS A C 1
ATOM 3090 O O . LYS A 1 391 ? 20.280 -8.099 -0.651 1.00 89.69 391 LYS A O 1
ATOM 3095 N N . GLU A 1 392 ? 19.398 -7.478 1.331 1.00 87.75 392 GLU A N 1
ATOM 3096 C CA . GLU A 1 392 ? 18.105 -7.029 0.821 1.00 87.75 392 GLU A CA 1
ATOM 3097 C C . GLU A 1 392 ? 18.263 -5.800 -0.083 1.00 87.75 392 GLU A C 1
ATOM 3099 O O . GLU A 1 392 ? 17.880 -5.862 -1.245 1.00 87.75 392 GLU A O 1
ATOM 3104 N N . THR A 1 393 ? 18.927 -4.741 0.388 1.00 90.19 393 THR A N 1
ATOM 3105 C CA . THR A 1 393 ? 19.255 -3.532 -0.381 1.00 90.19 393 THR A CA 1
ATOM 3106 C C . THR A 1 393 ? 19.961 -3.866 -1.693 1.00 90.19 393 THR A C 1
ATOM 3108 O O . THR A 1 393 ? 19.527 -3.419 -2.750 1.00 90.19 393 THR A O 1
ATOM 3111 N N . HIS A 1 394 ? 21.005 -4.700 -1.653 1.00 91.12 394 HIS A N 1
ATOM 3112 C CA . HIS A 1 394 ? 21.714 -5.145 -2.854 1.00 91.12 394 HIS A CA 1
ATOM 3113 C C . HIS A 1 394 ? 20.792 -5.888 -3.827 1.00 91.12 394 HIS A C 1
ATOM 3115 O O . HIS A 1 394 ? 20.913 -5.703 -5.033 1.00 91.12 394 HIS A O 1
ATOM 3121 N N . SER A 1 395 ? 19.887 -6.736 -3.325 1.00 91.06 395 SER A N 1
ATOM 3122 C CA . SER A 1 395 ? 18.931 -7.442 -4.182 1.00 91.06 395 SER A CA 1
ATOM 3123 C C . SER A 1 395 ? 17.954 -6.467 -4.829 1.00 91.06 395 SER A C 1
ATOM 3125 O O . SER A 1 395 ? 17.829 -6.473 -6.045 1.00 91.06 395 SER A O 1
ATOM 3127 N N . VAL A 1 396 ? 17.335 -5.591 -4.033 1.00 93.12 396 VAL A N 1
ATOM 3128 C CA . VAL A 1 396 ? 16.332 -4.625 -4.498 1.00 93.12 396 VAL A CA 1
ATOM 3129 C C . VAL A 1 396 ? 16.917 -3.699 -5.563 1.00 93.12 396 VAL A C 1
ATOM 3131 O O . VAL A 1 396 ? 16.352 -3.594 -6.646 1.00 93.12 396 VAL A O 1
ATOM 3134 N N . PHE A 1 397 ? 18.078 -3.085 -5.315 1.00 95.19 397 PHE A N 1
ATOM 3135 C CA . PHE A 1 397 ? 18.683 -2.176 -6.295 1.00 95.19 397 PHE A CA 1
ATOM 3136 C C . PHE A 1 397 ? 19.254 -2.882 -7.521 1.00 95.19 397 PHE A C 1
ATOM 3138 O O . PHE A 1 397 ? 19.259 -2.296 -8.602 1.00 95.19 397 PHE A O 1
ATOM 3145 N N . ARG A 1 398 ? 19.677 -4.146 -7.405 1.00 93.38 398 ARG A N 1
ATOM 3146 C CA . ARG A 1 398 ? 20.015 -4.946 -8.587 1.00 93.38 398 ARG A CA 1
ATOM 3147 C C . ARG A 1 398 ? 18.781 -5.168 -9.457 1.00 93.38 398 ARG A C 1
ATOM 3149 O O . ARG A 1 398 ? 18.864 -4.995 -10.665 1.00 93.38 398 ARG A O 1
ATOM 3156 N N . ASP A 1 399 ? 17.656 -5.538 -8.855 1.00 93.75 399 ASP A N 1
ATOM 3157 C CA . ASP A 1 399 ? 16.428 -5.832 -9.595 1.00 93.75 399 ASP A CA 1
ATOM 3158 C C . ASP A 1 399 ? 15.834 -4.540 -10.217 1.00 93.75 399 ASP A C 1
ATOM 3160 O O . ASP A 1 399 ? 15.357 -4.561 -11.353 1.00 93.75 399 ASP A O 1
ATOM 3164 N N . ILE A 1 400 ? 15.967 -3.392 -9.534 1.00 95.44 400 ILE A N 1
ATOM 3165 C CA . ILE A 1 400 ? 15.673 -2.053 -10.086 1.00 95.44 400 ILE A CA 1
ATOM 3166 C C . ILE A 1 400 ? 16.580 -1.744 -11.282 1.00 95.44 400 ILE A C 1
ATOM 3168 O O . ILE A 1 400 ? 16.073 -1.413 -12.347 1.00 95.44 400 ILE A O 1
ATOM 3172 N N . SER A 1 401 ? 17.901 -1.901 -11.142 1.00 93.88 401 SER A N 1
ATOM 3173 C CA . SER A 1 401 ? 18.860 -1.593 -12.219 1.00 93.88 401 SER A CA 1
ATOM 3174 C C . SER A 1 401 ? 18.589 -2.436 -13.465 1.00 93.88 401 SER A C 1
ATOM 3176 O O . SER A 1 401 ? 18.526 -1.900 -14.563 1.00 93.88 401 SER A O 1
ATOM 3178 N N . VAL A 1 402 ? 18.317 -3.736 -13.289 1.00 92.06 402 VAL A N 1
ATOM 3179 C CA . VAL A 1 402 ? 17.923 -4.630 -14.390 1.00 92.06 402 VAL A CA 1
ATOM 3180 C C . VAL A 1 402 ? 16.657 -4.129 -15.084 1.00 92.06 402 VAL A C 1
ATOM 3182 O O . VAL A 1 402 ? 16.570 -4.192 -16.308 1.00 92.06 402 VAL A O 1
ATOM 3185 N N . THR A 1 403 ? 15.679 -3.628 -14.326 1.00 93.06 403 THR A N 1
ATOM 3186 C CA . THR A 1 403 ? 14.449 -3.065 -14.898 1.00 93.06 403 THR A CA 1
ATOM 3187 C C . THR A 1 403 ? 14.764 -1.822 -15.726 1.00 93.06 403 THR A C 1
ATOM 3189 O O . THR A 1 403 ? 14.370 -1.767 -16.885 1.00 93.06 403 THR A O 1
ATOM 3192 N N . LEU A 1 404 ? 15.524 -0.871 -15.175 1.00 93.06 404 LEU A N 1
ATOM 3193 C CA . LEU A 1 404 ? 15.902 0.361 -15.871 1.00 93.06 404 LEU A CA 1
ATOM 3194 C C . LEU A 1 404 ? 16.688 0.065 -17.154 1.00 93.06 404 LEU A C 1
ATOM 3196 O O . LEU A 1 404 ? 16.271 0.478 -18.225 1.00 93.06 404 LEU A O 1
ATOM 3200 N N . GLU A 1 405 ? 17.740 -0.753 -17.091 1.00 90.75 405 GLU A N 1
ATOM 3201 C CA . GLU A 1 405 ? 18.535 -1.151 -18.266 1.00 90.75 405 GLU A CA 1
ATOM 3202 C C . GLU A 1 405 ? 17.698 -1.869 -19.343 1.00 90.75 405 GLU A C 1
ATOM 3204 O O . GLU A 1 405 ? 17.954 -1.752 -20.548 1.00 90.75 405 GLU A O 1
ATOM 3209 N N . THR A 1 406 ? 16.689 -2.637 -18.918 1.00 89.19 406 THR A N 1
ATOM 3210 C CA . THR A 1 406 ? 15.773 -3.321 -19.839 1.00 89.19 406 THR A CA 1
ATOM 3211 C C . THR A 1 406 ? 14.820 -2.336 -20.510 1.00 89.19 406 THR A C 1
ATOM 3213 O O . THR A 1 406 ? 14.530 -2.506 -21.693 1.00 89.19 406 THR A O 1
ATOM 3216 N N . GLN A 1 407 ? 14.348 -1.326 -19.777 1.00 89.19 407 GLN A N 1
ATOM 3217 C CA . GLN A 1 407 ? 13.357 -0.364 -20.252 1.00 89.19 407 GLN A CA 1
ATOM 3218 C C . GLN A 1 407 ? 13.970 0.829 -21.002 1.00 89.19 407 GLN A C 1
ATOM 3220 O O . GLN A 1 407 ? 13.337 1.375 -21.896 1.00 89.19 407 GLN A O 1
ATOM 3225 N N . THR A 1 408 ? 15.218 1.206 -20.736 1.00 87.94 408 THR A N 1
ATOM 3226 C CA . THR A 1 408 ? 15.881 2.273 -21.502 1.00 87.94 408 THR A CA 1
ATOM 3227 C C . THR A 1 408 ? 16.158 1.821 -22.939 1.00 87.94 408 THR A C 1
ATOM 3229 O O . THR A 1 408 ? 15.852 2.521 -23.891 1.00 87.94 408 THR A O 1
ATOM 3232 N N . SER A 1 409 ? 16.630 0.588 -23.152 1.00 84.56 409 SER A N 1
ATOM 3233 C CA . SER A 1 409 ? 16.947 0.124 -24.510 1.00 84.56 409 SER A CA 1
ATOM 3234 C C . SER A 1 409 ? 15.725 -0.421 -25.258 1.00 84.56 409 SER A C 1
ATOM 3236 O O . SER A 1 409 ? 15.207 -1.488 -24.919 1.00 84.56 409 SER A O 1
ATOM 3238 N N . LYS A 1 410 ? 15.355 0.209 -26.381 1.00 82.69 410 LYS A N 1
ATOM 3239 C CA . LYS A 1 410 ? 14.311 -0.272 -27.314 1.00 82.69 410 LYS A CA 1
ATOM 3240 C C . LYS A 1 410 ? 14.455 -1.749 -27.697 1.00 82.69 410 LYS A C 1
ATOM 3242 O O . LYS A 1 410 ? 13.479 -2.501 -27.726 1.00 82.69 410 LYS A O 1
ATOM 3247 N N . ARG A 1 411 ? 15.689 -2.207 -27.935 1.00 81.69 411 ARG A N 1
ATOM 3248 C CA . ARG A 1 411 ? 15.993 -3.616 -28.238 1.00 81.69 411 ARG A CA 1
ATOM 3249 C C . ARG A 1 411 ? 15.646 -4.544 -27.072 1.00 81.69 411 ARG A C 1
ATOM 3251 O O . ARG A 1 411 ? 15.090 -5.623 -27.294 1.00 81.69 411 ARG A O 1
ATOM 3258 N N . ASN A 1 412 ? 15.998 -4.152 -25.850 1.00 85.12 412 ASN A N 1
ATOM 3259 C CA . ASN A 1 412 ? 15.713 -4.941 -24.654 1.00 85.12 412 ASN A CA 1
ATOM 3260 C C . ASN A 1 412 ? 14.209 -4.949 -24.355 1.00 85.12 412 ASN A C 1
ATOM 3262 O O . ASN A 1 412 ? 13.661 -6.022 -24.092 1.00 85.12 412 ASN A O 1
ATOM 3266 N N . ARG A 1 413 ? 13.527 -3.806 -24.519 1.00 85.44 413 ARG A N 1
ATOM 3267 C CA . ARG A 1 413 ? 12.062 -3.695 -24.440 1.00 85.44 413 ARG A CA 1
ATOM 3268 C C . ARG A 1 413 ? 11.361 -4.640 -25.408 1.00 85.44 413 ARG A C 1
ATOM 3270 O O . ARG A 1 413 ? 10.505 -5.420 -24.994 1.00 85.44 413 ARG A O 1
ATOM 3277 N N . PHE A 1 414 ? 11.784 -4.671 -26.672 1.00 80.50 414 PHE A N 1
ATOM 3278 C CA . PHE A 1 414 ? 11.233 -5.605 -27.658 1.00 80.50 414 PHE A CA 1
ATOM 3279 C C . PHE A 1 414 ? 11.474 -7.076 -27.281 1.00 80.50 414 PHE A C 1
ATOM 3281 O O . PHE A 1 414 ? 10.582 -7.920 -27.407 1.00 80.50 414 PHE A O 1
ATOM 3288 N N . ALA A 1 415 ? 12.673 -7.408 -26.791 1.00 82.12 415 ALA A N 1
ATOM 3289 C CA . ALA A 1 415 ? 12.989 -8.763 -26.345 1.00 82.12 415 ALA A CA 1
ATOM 3290 C C . ALA A 1 415 ? 12.112 -9.196 -25.156 1.00 82.12 415 ALA A C 1
ATOM 3292 O O . ALA A 1 415 ? 11.604 -10.322 -25.156 1.00 82.12 415 ALA A O 1
ATOM 3293 N N . LEU A 1 416 ? 11.894 -8.300 -24.188 1.00 82.12 416 LEU A N 1
ATOM 3294 C CA . LEU A 1 416 ? 10.996 -8.504 -23.053 1.00 82.12 416 LEU A CA 1
ATOM 3295 C C . LEU A 1 416 ? 9.551 -8.710 -23.527 1.00 82.12 416 LEU A C 1
ATOM 3297 O O . LEU A 1 416 ? 8.920 -9.709 -23.178 1.00 82.12 416 LEU A O 1
ATOM 3301 N N . PHE A 1 417 ? 9.052 -7.827 -24.395 1.00 78.75 417 PHE A N 1
ATOM 3302 C CA . PHE A 1 417 ? 7.712 -7.924 -24.975 1.00 78.75 417 PHE A CA 1
ATOM 3303 C C . PHE A 1 417 ? 7.493 -9.265 -25.689 1.00 78.75 417 PHE A C 1
ATOM 3305 O O . PHE A 1 417 ? 6.487 -9.944 -25.476 1.00 78.75 417 PHE A O 1
ATOM 3312 N N . LYS A 1 418 ? 8.479 -9.725 -26.466 1.00 78.31 418 LYS A N 1
ATOM 3313 C CA . LYS A 1 418 ? 8.440 -11.031 -27.136 1.00 78.31 418 LYS A CA 1
ATOM 3314 C C . LYS A 1 418 ? 8.374 -12.200 -26.149 1.00 78.31 418 LYS A C 1
ATOM 3316 O O . LYS A 1 418 ? 7.698 -13.190 -26.435 1.00 78.31 418 LYS A O 1
ATOM 3321 N N . GLN A 1 419 ? 9.067 -12.122 -25.012 1.00 78.12 419 GLN A N 1
ATOM 3322 C CA . GLN A 1 419 ? 8.976 -13.141 -23.959 1.00 78.12 419 GLN A CA 1
ATOM 3323 C C . GLN A 1 419 ? 7.576 -13.168 -23.333 1.00 78.12 419 GLN A C 1
ATOM 3325 O O . GLN A 1 419 ? 6.989 -14.246 -23.200 1.00 78.12 419 GLN A O 1
ATOM 3330 N N . VAL A 1 420 ? 7.014 -11.993 -23.031 1.00 76.25 420 VAL A N 1
ATOM 3331 C CA . VAL A 1 420 ? 5.654 -11.847 -22.489 1.00 76.25 420 VAL A CA 1
ATOM 3332 C C . VAL A 1 420 ? 4.617 -12.414 -23.467 1.00 76.25 420 VAL A C 1
ATOM 3334 O O . VAL A 1 420 ? 3.844 -13.298 -23.093 1.00 76.25 420 VAL A O 1
ATOM 3337 N N . LEU A 1 421 ? 4.665 -12.027 -24.748 1.00 71.69 421 LEU A N 1
ATOM 3338 C CA . LEU A 1 421 ? 3.759 -12.535 -25.789 1.00 71.69 421 LEU A CA 1
ATOM 3339 C C . LEU A 1 421 ? 3.834 -14.053 -25.972 1.00 71.69 421 LEU A C 1
ATOM 3341 O O . LEU A 1 421 ? 2.817 -14.717 -26.175 1.00 71.69 421 LEU A O 1
ATOM 3345 N N . LYS A 1 422 ? 5.034 -14.635 -25.876 1.00 74.44 422 LYS A N 1
ATOM 3346 C CA . LYS A 1 422 ? 5.226 -16.089 -25.976 1.00 74.44 422 LYS A CA 1
ATOM 3347 C C . LYS A 1 422 ? 4.734 -16.854 -24.744 1.00 74.44 422 LYS A C 1
ATOM 3349 O O . LYS A 1 422 ? 4.939 -18.065 -24.672 1.00 74.44 422 LYS A O 1
ATOM 3354 N N . LYS A 1 423 ? 4.095 -16.179 -23.779 1.00 67.44 423 LYS A N 1
ATOM 3355 C CA . LYS A 1 423 ? 3.693 -16.735 -22.477 1.00 67.44 423 LYS A CA 1
ATOM 3356 C C . LYS A 1 423 ? 4.879 -17.348 -21.722 1.00 67.44 423 LYS A C 1
ATOM 3358 O O . LYS A 1 423 ? 4.699 -18.223 -20.875 1.00 67.44 423 LYS A O 1
ATOM 3363 N N . LEU A 1 424 ? 6.091 -16.863 -22.002 1.00 68.94 424 LEU A N 1
ATOM 3364 C CA . LEU A 1 424 ? 7.310 -17.200 -21.269 1.00 68.94 424 LEU A CA 1
ATOM 3365 C C . LEU A 1 424 ? 7.465 -16.309 -20.028 1.00 68.94 424 LEU A C 1
ATOM 3367 O O . LEU A 1 424 ? 8.562 -16.166 -19.509 1.00 68.94 424 LEU A O 1
ATOM 3371 N N . GLU A 1 425 ? 6.364 -15.763 -19.493 1.00 67.75 425 GLU A N 1
ATOM 3372 C CA . GLU A 1 425 ? 6.340 -14.987 -18.242 1.00 67.75 425 GLU A CA 1
ATOM 3373 C C . GLU A 1 425 ? 7.086 -15.695 -17.103 1.00 67.75 425 GLU A C 1
ATOM 3375 O O . GLU A 1 425 ? 7.693 -15.057 -16.250 1.00 67.75 425 GLU A O 1
ATOM 3380 N N . ASN A 1 426 ? 7.075 -17.032 -17.088 1.00 73.50 426 ASN A N 1
ATOM 3381 C CA . ASN A 1 426 ? 7.772 -17.824 -16.079 1.00 73.50 426 ASN A CA 1
ATOM 3382 C C . ASN A 1 426 ? 9.297 -17.620 -16.068 1.00 73.50 426 ASN A C 1
ATOM 3384 O O . ASN A 1 426 ? 9.915 -17.942 -15.055 1.00 73.50 426 ASN A O 1
ATOM 3388 N N . GLU A 1 427 ? 9.878 -17.101 -17.151 1.00 77.44 427 GLU A N 1
ATOM 3389 C CA . GLU A 1 427 ? 11.309 -16.816 -17.293 1.00 77.44 427 GLU A CA 1
ATOM 3390 C C . GLU A 1 427 ? 11.700 -15.432 -16.756 1.00 77.44 427 GLU A C 1
ATOM 3392 O O . GLU A 1 427 ? 12.884 -15.196 -16.514 1.00 77.44 427 GLU A O 1
ATOM 3397 N N . LEU A 1 428 ? 10.729 -14.542 -16.508 1.00 78.81 428 LEU A N 1
ATOM 3398 C CA . LEU A 1 428 ? 11.012 -13.225 -15.944 1.00 78.81 428 LEU A CA 1
ATOM 3399 C C . LEU A 1 428 ? 11.520 -13.331 -14.496 1.00 78.81 428 LEU A C 1
ATOM 3401 O O . LEU A 1 428 ? 11.073 -14.216 -13.747 1.00 78.81 428 LEU A O 1
ATOM 3405 N N . PRO A 1 429 ? 12.404 -12.407 -14.074 1.00 85.19 429 PRO A N 1
ATOM 3406 C CA . PRO A 1 429 ? 12.843 -12.306 -12.691 1.00 85.19 429 PRO A CA 1
ATOM 3407 C C . PRO A 1 429 ? 11.656 -12.194 -11.731 1.00 85.19 429 PRO A C 1
ATOM 3409 O O . PRO A 1 429 ? 10.688 -11.478 -11.974 1.00 85.19 429 PRO A O 1
ATOM 3412 N N . VAL A 1 430 ? 11.730 -12.925 -10.620 1.00 89.19 430 VAL A N 1
ATOM 3413 C CA . VAL A 1 430 ? 10.714 -12.868 -9.566 1.00 89.19 430 VAL A CA 1
ATOM 3414 C C . VAL A 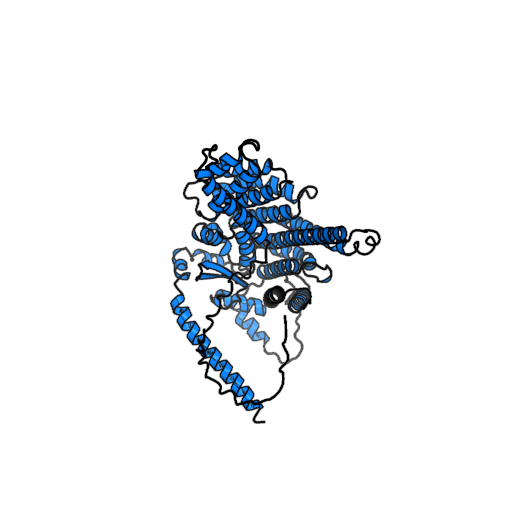1 430 ? 11.140 -11.811 -8.555 1.00 89.19 430 VAL A C 1
ATOM 3416 O O . VAL A 1 430 ? 12.135 -12.007 -7.861 1.00 89.19 430 VAL A O 1
ATOM 3419 N N . LEU A 1 431 ? 10.368 -10.730 -8.465 1.00 89.88 431 LEU A N 1
ATOM 3420 C CA . LEU A 1 431 ? 10.569 -9.627 -7.521 1.00 89.88 431 LEU A CA 1
ATOM 3421 C C . LEU A 1 431 ? 10.152 -10.015 -6.097 1.00 89.88 431 LEU A C 1
ATOM 3423 O O . LEU A 1 431 ? 10.728 -9.560 -5.116 1.00 89.88 431 LEU A O 1
ATOM 3427 N N . GLY A 1 432 ? 9.142 -10.877 -5.973 1.00 88.50 432 GLY A N 1
ATOM 3428 C CA . GLY A 1 432 ? 8.601 -11.292 -4.683 1.00 88.50 432 GLY A CA 1
ATOM 3429 C C . GLY A 1 432 ? 7.631 -12.458 -4.801 1.00 88.50 432 GLY A C 1
ATOM 3430 O O . GLY A 1 432 ? 7.381 -12.984 -5.884 1.00 88.50 432 GLY A O 1
ATOM 3431 N N . ASN A 1 433 ? 7.075 -12.894 -3.675 1.00 89.75 433 ASN A N 1
ATOM 3432 C CA . ASN A 1 433 ? 6.097 -13.974 -3.641 1.00 89.75 433 ASN A CA 1
ATOM 3433 C C . ASN A 1 433 ? 4.962 -13.632 -2.679 1.00 89.75 433 ASN A C 1
ATOM 3435 O O . ASN A 1 433 ? 5.206 -13.299 -1.526 1.00 89.75 433 ASN A O 1
ATOM 3439 N N . ILE A 1 434 ? 3.724 -13.813 -3.129 1.00 89.12 434 ILE A N 1
ATOM 3440 C CA . ILE A 1 434 ? 2.546 -13.783 -2.266 1.00 89.12 434 ILE A CA 1
ATOM 3441 C C . ILE A 1 434 ? 2.345 -15.193 -1.727 1.00 89.12 434 ILE A C 1
ATOM 3443 O O . ILE A 1 434 ? 1.990 -16.109 -2.473 1.00 89.12 434 ILE A O 1
ATOM 3447 N N . ALA A 1 435 ? 2.594 -15.410 -0.441 1.00 87.25 435 ALA A N 1
ATOM 3448 C CA . ALA A 1 435 ? 2.256 -16.680 0.188 1.00 87.25 435 ALA A CA 1
ATOM 3449 C C . ALA A 1 435 ? 0.729 -16.850 0.184 1.00 87.25 435 ALA A C 1
ATOM 3451 O O . ALA A 1 435 ? 0.025 -15.949 0.620 1.00 87.25 435 ALA A O 1
ATOM 3452 N N . LEU A 1 436 ? 0.219 -17.988 -0.293 1.00 83.38 436 LEU A N 1
ATOM 3453 C CA . LEU A 1 436 ? -1.218 -18.322 -0.269 1.00 83.38 436 LEU A CA 1
ATOM 3454 C C . LEU A 1 436 ? -1.517 -19.439 0.726 1.00 83.38 436 LEU A C 1
ATOM 3456 O O . LEU A 1 436 ? -2.575 -19.495 1.335 1.00 83.38 436 LEU A O 1
ATOM 3460 N N . THR A 1 437 ? -0.575 -20.370 0.851 1.00 81.88 437 THR A N 1
ATOM 3461 C CA . THR A 1 437 ? -0.557 -21.429 1.860 1.00 81.88 437 THR A CA 1
ATOM 3462 C C . THR A 1 437 ? 0.901 -21.706 2.223 1.00 81.88 437 THR A C 1
ATOM 3464 O O . THR A 1 437 ? 1.817 -21.206 1.573 1.00 81.88 437 THR A O 1
ATOM 3467 N N . LYS A 1 438 ? 1.153 -22.590 3.194 1.00 78.69 438 LYS A N 1
ATOM 3468 C CA . LYS A 1 438 ? 2.524 -23.021 3.537 1.00 78.69 438 LYS A CA 1
ATOM 3469 C C . LYS A 1 438 ? 3.302 -23.635 2.361 1.00 78.69 438 LYS A C 1
ATOM 3471 O O . LYS A 1 438 ? 4.524 -23.700 2.420 1.00 78.69 438 LYS A O 1
ATOM 3476 N N . SER A 1 439 ? 2.617 -24.137 1.330 1.00 80.38 439 SER A N 1
ATOM 3477 C CA . SER A 1 439 ? 3.231 -24.842 0.193 1.00 80.38 439 SER A CA 1
ATOM 3478 C C . SER A 1 439 ? 3.051 -24.144 -1.160 1.00 80.38 439 SER A C 1
ATOM 3480 O O . SER A 1 439 ? 3.776 -24.470 -2.111 1.00 80.38 439 SER A O 1
ATOM 3482 N N . LYS A 1 440 ? 2.112 -23.193 -1.254 1.00 85.25 440 LYS A N 1
ATOM 3483 C CA . LYS A 1 440 ? 1.783 -22.453 -2.478 1.00 85.25 440 LYS A CA 1
ATOM 3484 C C . LYS A 1 440 ? 2.079 -20.967 -2.303 1.00 85.25 440 LYS A C 1
ATOM 3486 O O . LYS A 1 440 ? 1.601 -20.348 -1.354 1.00 85.25 440 LYS A O 1
ATOM 3491 N N . SER A 1 441 ? 2.801 -20.411 -3.265 1.00 87.94 441 SER A N 1
ATOM 3492 C CA . SER A 1 441 ? 3.056 -18.981 -3.391 1.00 87.94 441 SER A CA 1
ATOM 3493 C C . SER A 1 441 ? 2.777 -18.527 -4.821 1.00 87.94 441 SER A C 1
ATOM 3495 O O . SER A 1 441 ? 2.964 -19.300 -5.764 1.00 87.94 441 SER A O 1
ATOM 3497 N N . LEU A 1 442 ? 2.314 -17.288 -4.972 1.00 88.00 442 LEU A N 1
ATOM 3498 C CA . LEU A 1 442 ? 2.145 -16.626 -6.256 1.00 88.00 442 LEU A CA 1
ATOM 3499 C C . LEU A 1 442 ? 3.349 -15.700 -6.494 1.00 88.00 442 LEU A C 1
ATOM 3501 O O . LEU A 1 442 ? 3.502 -14.717 -5.772 1.00 88.00 442 LEU A O 1
ATOM 3505 N N . PRO A 1 443 ? 4.220 -16.005 -7.462 1.00 90.69 443 PRO A N 1
ATOM 3506 C CA . PRO A 1 443 ? 5.347 -15.138 -7.800 1.00 90.69 443 PRO A CA 1
ATOM 3507 C C . PRO A 1 443 ? 4.894 -13.802 -8.406 1.00 90.69 443 PRO A C 1
ATOM 3509 O O . PRO A 1 443 ? 4.080 -13.783 -9.330 1.00 90.69 443 PRO A O 1
ATOM 3512 N N . ILE A 1 444 ? 5.478 -12.707 -7.921 1.00 91.44 444 ILE A N 1
ATOM 3513 C CA . ILE A 1 444 ? 5.320 -11.342 -8.433 1.00 91.44 444 ILE A CA 1
ATOM 3514 C C . ILE A 1 444 ? 6.491 -11.043 -9.370 1.00 91.44 444 ILE A C 1
ATOM 3516 O O . ILE A 1 444 ? 7.644 -11.237 -8.990 1.00 91.44 444 ILE A O 1
ATOM 3520 N N . ARG A 1 445 ? 6.195 -10.586 -10.589 1.00 90.00 445 ARG A N 1
ATOM 3521 C CA . ARG A 1 445 ? 7.195 -10.315 -11.645 1.00 90.00 445 ARG A CA 1
ATOM 3522 C C . ARG A 1 445 ? 7.224 -8.873 -12.133 1.00 90.00 445 ARG A C 1
ATOM 3524 O O . ARG A 1 445 ? 8.194 -8.476 -12.756 1.00 90.00 445 ARG A O 1
ATOM 3531 N N . HIS A 1 446 ? 6.167 -8.129 -11.837 1.00 92.75 446 HIS A N 1
ATOM 3532 C CA . HIS A 1 446 ? 5.956 -6.760 -12.282 1.00 92.75 446 HIS A CA 1
ATOM 3533 C C . HIS A 1 446 ? 5.950 -5.845 -11.064 1.00 92.75 446 HIS A C 1
ATOM 3535 O O . HIS A 1 446 ? 5.311 -6.184 -10.056 1.00 92.75 446 HIS A O 1
ATOM 3541 N N . TRP A 1 447 ? 6.618 -4.694 -11.144 1.00 95.44 447 TRP A N 1
ATOM 3542 C CA . TRP A 1 447 ? 6.545 -3.666 -10.105 1.00 95.44 447 TRP A CA 1
ATOM 3543 C C . TRP A 1 447 ? 5.116 -3.152 -9.968 1.00 95.44 447 TRP A C 1
ATOM 3545 O O . TRP A 1 447 ? 4.672 -2.887 -8.852 1.00 95.44 447 TRP A O 1
ATOM 3555 N N . PHE A 1 448 ? 4.361 -3.146 -11.072 1.00 95.25 448 PHE A N 1
ATOM 3556 C CA . PHE A 1 448 ? 2.925 -2.852 -11.104 1.00 95.25 448 PHE A CA 1
ATOM 3557 C C . PHE A 1 448 ? 2.130 -3.662 -10.072 1.00 95.25 448 PHE A C 1
ATOM 3559 O O . PHE A 1 448 ? 1.420 -3.118 -9.224 1.00 95.25 448 PHE A O 1
ATOM 3566 N N . THR A 1 449 ? 2.289 -4.985 -10.086 1.00 94.69 449 THR A N 1
ATOM 3567 C CA . THR A 1 449 ? 1.641 -5.867 -9.110 1.00 94.69 449 THR A CA 1
ATOM 3568 C C . THR A 1 449 ? 2.297 -5.753 -7.732 1.00 94.69 449 THR A C 1
ATOM 3570 O O . THR A 1 449 ? 1.617 -5.873 -6.713 1.00 94.69 449 THR A O 1
ATOM 3573 N N . TYR A 1 450 ? 3.610 -5.510 -7.681 1.00 95.31 450 TYR A N 1
ATOM 3574 C CA . TYR A 1 450 ? 4.374 -5.410 -6.439 1.00 95.31 450 TYR A CA 1
ATOM 3575 C C . TYR A 1 450 ? 3.893 -4.271 -5.536 1.00 95.31 450 TYR A C 1
ATOM 3577 O O . TYR A 1 450 ? 3.604 -4.497 -4.361 1.00 95.31 450 TYR A O 1
ATOM 3585 N N . VAL A 1 451 ? 3.737 -3.057 -6.074 1.00 95.69 451 VAL A N 1
ATOM 3586 C CA . VAL A 1 451 ? 3.293 -1.900 -5.277 1.00 95.69 451 VAL A CA 1
ATOM 3587 C C . VAL A 1 451 ? 1.858 -2.070 -4.771 1.00 95.69 451 VAL A C 1
ATOM 3589 O O . VAL A 1 451 ? 1.558 -1.737 -3.625 1.00 95.69 451 VAL A O 1
ATOM 3592 N N . ARG A 1 452 ? 0.981 -2.689 -5.575 1.00 95.75 452 ARG A N 1
ATOM 3593 C CA . ARG A 1 452 ? -0.389 -3.046 -5.171 1.00 95.75 452 ARG A CA 1
ATOM 3594 C C . ARG A 1 452 ? -0.394 -4.108 -4.071 1.00 95.75 452 ARG A C 1
ATOM 3596 O O . ARG A 1 452 ? -1.173 -4.025 -3.120 1.00 95.75 452 ARG A O 1
ATOM 3603 N N . TYR A 1 453 ? 0.498 -5.093 -4.164 1.00 95.31 453 TYR A N 1
ATOM 3604 C CA . TYR A 1 453 ? 0.679 -6.098 -3.120 1.00 95.31 453 TYR A CA 1
ATOM 3605 C C . TYR A 1 453 ? 1.099 -5.467 -1.788 1.00 95.31 453 TYR A C 1
ATOM 3607 O O . TYR A 1 453 ? 0.524 -5.806 -0.758 1.00 95.31 453 TYR A O 1
ATOM 3615 N N . ILE A 1 454 ? 2.025 -4.507 -1.795 1.00 93.38 454 ILE A N 1
ATOM 3616 C CA . ILE A 1 454 ? 2.476 -3.828 -0.573 1.00 93.38 454 ILE A CA 1
ATOM 3617 C C . ILE A 1 454 ? 1.299 -3.188 0.187 1.00 93.38 454 ILE A C 1
ATOM 3619 O O . ILE A 1 454 ? 1.127 -3.431 1.385 1.00 93.38 454 ILE A O 1
ATOM 3623 N N . VAL A 1 455 ? 0.453 -2.406 -0.493 1.00 93.75 455 VAL A N 1
ATOM 3624 C CA . VAL A 1 455 ? -0.656 -1.692 0.172 1.00 93.75 455 VAL A CA 1
ATOM 3625 C C . VAL A 1 455 ? -1.812 -2.614 0.563 1.00 93.75 455 VAL A C 1
ATOM 3627 O O . VAL A 1 455 ? -2.432 -2.435 1.611 1.00 93.75 455 VAL A O 1
ATOM 3630 N N . THR A 1 456 ? -2.078 -3.658 -0.225 1.00 95.62 456 THR A N 1
ATOM 3631 C CA . THR A 1 456 ? -3.087 -4.671 0.133 1.00 95.62 456 THR A CA 1
ATOM 3632 C C . THR A 1 456 ? -2.618 -5.532 1.305 1.00 95.62 456 THR A C 1
ATOM 3634 O O . THR A 1 456 ? -3.415 -5.850 2.189 1.00 95.62 456 THR A O 1
ATOM 3637 N N . LYS A 1 457 ? -1.316 -5.837 1.391 1.00 94.44 457 LYS A N 1
ATOM 3638 C CA . LYS A 1 457 ? -0.704 -6.473 2.563 1.00 94.44 457 LYS A CA 1
ATOM 3639 C C . LYS A 1 457 ? -0.816 -5.585 3.797 1.00 94.44 457 LYS A C 1
ATOM 3641 O O . LYS A 1 457 ? -1.152 -6.093 4.863 1.00 94.44 457 LYS A O 1
ATOM 3646 N N . TRP A 1 458 ? -0.616 -4.273 3.674 1.00 94.19 458 TRP A N 1
ATOM 3647 C CA . TRP A 1 458 ? -0.903 -3.353 4.776 1.00 94.19 458 TRP A CA 1
ATOM 3648 C C . TRP A 1 458 ? -2.378 -3.411 5.197 1.00 94.19 458 TRP A C 1
ATOM 3650 O O . TRP A 1 458 ? -2.676 -3.513 6.385 1.00 94.19 458 TRP A O 1
ATOM 3660 N N . CYS A 1 459 ? -3.307 -3.425 4.245 1.00 95.69 459 CYS A N 1
ATOM 3661 C CA . CYS A 1 459 ? -4.736 -3.413 4.544 1.00 95.69 459 CYS A CA 1
ATOM 3662 C C . CYS A 1 459 ? -5.220 -4.691 5.242 1.00 95.69 459 CYS A C 1
ATOM 3664 O O . CYS A 1 459 ? -5.930 -4.595 6.238 1.00 95.69 459 CYS A O 1
ATOM 3666 N N . PHE A 1 460 ? -4.814 -5.875 4.771 1.00 95.31 460 PHE A N 1
ATOM 3667 C CA . PHE A 1 460 ? -5.346 -7.152 5.266 1.00 95.31 460 PHE A CA 1
ATOM 3668 C C . PHE A 1 460 ? -4.393 -7.935 6.178 1.00 95.31 460 PHE A C 1
ATOM 3670 O O . PHE A 1 460 ? -4.825 -8.851 6.884 1.00 95.31 460 PHE A O 1
ATOM 3677 N N . GLY A 1 461 ? -3.099 -7.606 6.183 1.00 92.44 461 GLY A N 1
ATOM 3678 C CA . GLY A 1 461 ? -2.072 -8.288 6.971 1.00 92.44 461 GLY A CA 1
ATOM 3679 C C . GLY A 1 461 ? -2.117 -9.807 6.788 1.00 92.44 461 GLY A C 1
ATOM 3680 O O . GLY A 1 461 ? -2.189 -10.324 5.672 1.00 92.44 461 GLY A O 1
ATOM 3681 N N . ALA A 1 462 ? -2.153 -10.539 7.903 1.00 89.94 462 ALA A N 1
ATOM 3682 C CA . ALA A 1 462 ? -2.271 -11.999 7.908 1.00 89.94 462 ALA A CA 1
ATOM 3683 C C . ALA A 1 462 ? -3.575 -12.537 7.275 1.00 89.94 462 ALA A C 1
ATOM 3685 O O . ALA A 1 462 ? -3.627 -13.701 6.880 1.00 89.94 462 ALA A O 1
ATOM 3686 N N . GLY A 1 463 ? -4.622 -11.711 7.165 1.00 92.62 463 GLY A N 1
ATOM 3687 C CA . GLY A 1 463 ? -5.884 -12.065 6.514 1.00 92.62 463 GLY A CA 1
ATOM 3688 C C . GLY A 1 463 ? -5.840 -12.001 4.986 1.00 92.62 463 GLY A C 1
ATOM 3689 O O . GLY A 1 463 ? -6.770 -12.484 4.343 1.00 92.62 463 GLY A O 1
ATOM 3690 N N . LEU A 1 464 ? -4.762 -11.475 4.385 1.00 93.56 464 LEU A N 1
ATOM 3691 C CA . LEU A 1 464 ? -4.655 -11.291 2.932 1.00 93.56 464 LEU A CA 1
ATOM 3692 C C . LEU A 1 464 ? -4.911 -12.589 2.155 1.00 93.56 464 LEU A C 1
ATOM 3694 O O . LEU A 1 464 ? -5.615 -12.579 1.152 1.00 93.56 464 LEU A O 1
ATOM 3698 N N . GLN A 1 465 ? -4.390 -13.720 2.636 1.00 91.94 465 GLN A N 1
ATOM 3699 C CA . GLN A 1 465 ? -4.577 -15.028 1.992 1.00 91.94 465 GLN A CA 1
ATOM 3700 C C . GLN A 1 465 ? -6.049 -15.430 1.939 1.00 91.94 465 GLN A C 1
ATOM 3702 O O . GLN A 1 465 ? -6.533 -15.908 0.916 1.00 91.94 465 GLN A O 1
ATOM 3707 N N . THR A 1 466 ? -6.756 -15.218 3.046 1.00 92.75 466 THR A N 1
ATOM 3708 C CA . THR A 1 466 ? -8.182 -15.509 3.175 1.00 92.75 466 THR A CA 1
ATOM 3709 C C . THR A 1 466 ? -8.991 -14.597 2.255 1.00 92.75 466 THR A C 1
ATOM 3711 O O . THR A 1 466 ? -9.849 -15.072 1.513 1.00 92.75 466 THR A O 1
ATOM 3714 N N . GLN A 1 467 ? -8.653 -13.306 2.226 1.00 94.12 467 GLN A N 1
ATOM 3715 C CA . GLN A 1 467 ? -9.287 -12.325 1.347 1.00 94.12 467 GLN A CA 1
ATOM 3716 C C . GLN A 1 467 ? -9.046 -12.636 -0.127 1.00 94.12 467 GLN A C 1
ATOM 3718 O O . GLN A 1 467 ? -9.987 -12.631 -0.901 1.00 94.12 467 GLN A O 1
ATOM 3723 N N . MET A 1 468 ? -7.844 -13.036 -0.536 1.00 91.94 468 MET A N 1
ATOM 3724 C CA . MET A 1 468 ? -7.584 -13.418 -1.932 1.00 91.94 468 MET A CA 1
ATOM 3725 C C . MET A 1 468 ? -8.440 -14.594 -2.427 1.00 91.94 468 MET A C 1
ATOM 3727 O O . MET A 1 468 ? -8.606 -14.768 -3.638 1.00 91.94 468 MET A O 1
ATOM 3731 N N . VAL A 1 469 ? -8.940 -15.434 -1.514 1.00 89.44 469 VAL A N 1
ATOM 3732 C CA . VAL A 1 469 ? -9.827 -16.552 -1.851 1.00 89.44 469 VAL A CA 1
ATOM 3733 C C . VAL A 1 469 ? -11.274 -16.088 -1.998 1.00 89.44 469 VAL A C 1
ATOM 3735 O O . VAL A 1 469 ? -11.931 -16.530 -2.938 1.00 89.44 469 VAL A O 1
ATOM 3738 N N . GLY A 1 470 ? -11.767 -15.233 -1.095 1.00 88.81 470 GLY A N 1
ATOM 3739 C CA . GLY A 1 470 ? -13.188 -14.862 -1.043 1.00 88.81 470 GLY A CA 1
ATOM 3740 C C . GLY A 1 470 ? -13.547 -13.448 -1.516 1.00 88.81 470 GLY A C 1
ATOM 3741 O O . GLY A 1 470 ? -14.729 -13.159 -1.635 1.00 88.81 470 GLY A O 1
ATOM 3742 N N . ASN A 1 471 ? -12.571 -12.585 -1.798 1.00 92.06 471 ASN A N 1
ATOM 3743 C CA . ASN A 1 471 ? -12.752 -11.239 -2.343 1.00 92.06 471 ASN A CA 1
ATOM 3744 C C . ASN A 1 471 ? -12.292 -11.231 -3.810 1.00 92.06 471 ASN A C 1
ATOM 3746 O O . ASN A 1 471 ? -11.095 -11.321 -4.117 1.00 92.06 471 ASN A O 1
ATOM 3750 N N . SER A 1 472 ? -13.263 -11.184 -4.724 1.00 90.81 472 SER A N 1
ATOM 3751 C CA . SER A 1 472 ? -13.021 -11.193 -6.168 1.00 90.81 472 SER A CA 1
ATOM 3752 C C . SER A 1 472 ? -12.229 -9.979 -6.633 1.00 90.81 472 SER A C 1
ATOM 3754 O O . SER A 1 472 ? -11.358 -10.131 -7.489 1.00 90.81 472 SER A O 1
ATOM 3756 N N . ASP A 1 473 ? -12.467 -8.805 -6.059 1.00 91.50 473 ASP A N 1
ATOM 3757 C CA . ASP A 1 473 ? -11.860 -7.561 -6.531 1.00 91.50 473 ASP A CA 1
ATOM 3758 C C . ASP A 1 473 ? -10.397 -7.477 -6.131 1.00 91.50 473 ASP A C 1
ATOM 3760 O O . ASP A 1 473 ? -9.548 -7.214 -6.980 1.00 91.50 473 ASP A O 1
ATOM 3764 N N . LEU A 1 474 ? -10.051 -7.882 -4.905 1.00 94.06 474 LEU A N 1
ATOM 3765 C CA . LEU A 1 474 ? -8.652 -8.049 -4.501 1.00 94.06 474 LEU A CA 1
ATOM 3766 C C . LEU A 1 474 ? -7.900 -8.996 -5.452 1.00 94.06 474 LEU A C 1
ATOM 3768 O O . LEU A 1 474 ? -6.746 -8.758 -5.822 1.00 94.06 474 LEU A O 1
ATOM 3772 N N . LYS A 1 475 ? -8.552 -10.086 -5.866 1.00 92.00 475 LYS A N 1
ATOM 3773 C CA . LYS A 1 475 ? -7.973 -11.059 -6.795 1.00 92.00 475 LYS A CA 1
ATOM 3774 C C . LYS A 1 475 ? -7.774 -10.462 -8.189 1.00 92.00 475 LYS A C 1
ATOM 3776 O O . LYS A 1 475 ? -6.769 -10.800 -8.811 1.00 92.00 475 LYS A O 1
ATOM 3781 N N . LYS A 1 476 ? -8.674 -9.601 -8.676 1.00 91.94 476 LYS A N 1
ATOM 3782 C CA . LYS A 1 476 ? -8.485 -8.857 -9.934 1.00 91.94 476 LYS A CA 1
ATOM 3783 C C . LYS A 1 476 ? -7.342 -7.845 -9.799 1.00 91.94 476 LYS A C 1
ATOM 3785 O O . LYS A 1 476 ? -6.382 -7.924 -10.563 1.00 91.94 476 LYS A O 1
ATOM 3790 N N . ILE A 1 477 ? -7.362 -7.018 -8.750 1.00 93.88 477 ILE A N 1
ATOM 3791 C CA . ILE A 1 477 ? -6.348 -5.994 -8.443 1.00 93.88 477 ILE A CA 1
ATOM 3792 C C . ILE A 1 477 ? -4.928 -6.576 -8.467 1.00 93.88 477 ILE A C 1
ATOM 3794 O O . ILE A 1 477 ? -4.035 -5.989 -9.082 1.00 93.88 477 ILE A O 1
ATOM 3798 N N . LEU A 1 478 ? -4.718 -7.735 -7.827 1.00 92.62 478 LEU A N 1
ATOM 3799 C CA . LEU A 1 478 ? -3.410 -8.402 -7.735 1.00 92.62 478 LEU A CA 1
ATOM 3800 C C . LEU A 1 478 ? -3.058 -9.286 -8.941 1.00 92.62 478 LEU A C 1
ATOM 3802 O O . LEU A 1 478 ? -1.939 -9.791 -9.022 1.00 92.62 478 LEU A O 1
ATOM 3806 N N . ARG A 1 479 ? -3.993 -9.519 -9.865 1.00 87.88 479 ARG A N 1
ATOM 3807 C CA . ARG A 1 479 ? -3.742 -10.239 -11.126 1.00 87.88 479 ARG A CA 1
ATOM 3808 C C . ARG A 1 479 ? -3.612 -9.313 -12.325 1.00 87.88 479 ARG A C 1
ATOM 3810 O O . ARG A 1 479 ? -3.284 -9.799 -13.405 1.00 87.88 479 ARG A O 1
ATOM 3817 N N . ALA A 1 480 ? -3.879 -8.029 -12.134 1.00 83.75 480 ALA A N 1
ATOM 3818 C CA . ALA A 1 480 ? -3.686 -7.018 -13.148 1.00 83.75 480 ALA A CA 1
ATOM 3819 C C . ALA A 1 480 ? -2.224 -6.995 -13.605 1.00 83.75 480 ALA A C 1
ATOM 3821 O O . ALA A 1 480 ? -1.293 -7.017 -12.791 1.00 83.75 480 ALA A O 1
ATOM 3822 N N . THR A 1 481 ? -2.054 -6.965 -14.918 1.00 81.88 481 THR A N 1
ATOM 3823 C CA . THR A 1 481 ? -0.776 -6.738 -15.585 1.00 81.88 481 THR A CA 1
ATOM 3824 C C . THR A 1 481 ? -0.635 -5.253 -15.903 1.00 81.88 481 THR A C 1
ATOM 3826 O O . THR A 1 481 ? -1.661 -4.583 -16.035 1.00 81.88 481 THR A O 1
ATOM 3829 N N . PRO A 1 482 ? 0.598 -4.739 -16.041 1.00 81.50 482 PRO A N 1
ATOM 3830 C CA . PRO A 1 482 ? 0.798 -3.391 -16.555 1.00 81.50 482 PRO A CA 1
ATOM 3831 C C . PRO A 1 482 ? 0.135 -3.234 -17.937 1.00 81.50 482 PRO A C 1
ATOM 3833 O O . PRO A 1 482 ? -0.011 -4.239 -18.655 1.00 81.50 482 PRO A O 1
ATOM 3836 N N . PRO A 1 483 ? -0.263 -2.005 -18.310 1.00 78.38 483 PRO A N 1
ATOM 3837 C CA . PRO A 1 483 ? -0.765 -1.716 -19.644 1.00 78.38 483 PRO A CA 1
ATOM 3838 C C . PRO A 1 483 ? 0.203 -2.215 -20.713 1.00 78.38 483 PRO A C 1
ATOM 3840 O O . PRO A 1 483 ? 1.420 -2.071 -20.604 1.00 78.38 483 PRO A O 1
ATOM 3843 N N . GLN A 1 484 ? -0.339 -2.829 -21.759 1.00 69.31 484 GLN A N 1
ATOM 3844 C CA . GLN A 1 484 ? 0.440 -3.196 -22.936 1.00 69.31 484 GLN A CA 1
ATOM 3845 C C . GLN A 1 484 ? 0.199 -2.135 -24.005 1.00 69.31 484 GLN A C 1
ATOM 3847 O O . GLN A 1 484 ? -0.695 -2.283 -24.842 1.00 69.31 484 GLN A O 1
ATOM 3852 N N . HIS A 1 485 ? 0.971 -1.053 -23.952 1.00 55.97 485 HIS A N 1
ATOM 3853 C CA . HIS A 1 485 ? 0.912 -0.003 -24.962 1.00 55.97 485 HIS A CA 1
ATOM 3854 C C . HIS A 1 485 ? 1.337 -0.563 -26.333 1.00 55.97 485 HIS A C 1
ATOM 3856 O O . HIS A 1 485 ? 2.307 -1.315 -26.439 1.00 55.97 485 HIS A O 1
ATOM 3862 N N . GLY A 1 486 ? 0.562 -0.259 -27.382 1.00 48.59 486 GLY A N 1
ATOM 3863 C CA . GLY A 1 486 ? 0.896 -0.616 -28.768 1.00 48.59 486 GLY A CA 1
ATOM 3864 C C . GLY A 1 486 ? 0.081 -1.733 -29.436 1.00 48.59 486 GLY A C 1
ATOM 3865 O O . GLY A 1 486 ? 0.462 -2.173 -30.520 1.00 48.59 486 GLY A O 1
ATOM 3866 N N . ASN A 1 487 ? -1.041 -2.205 -28.873 1.00 44.28 487 ASN A N 1
ATOM 3867 C CA . ASN A 1 487 ? -1.879 -3.174 -29.592 1.00 44.28 487 ASN A CA 1
ATOM 3868 C C . ASN A 1 487 ? -3.387 -2.999 -29.339 1.00 44.28 487 ASN A C 1
ATOM 3870 O O . ASN A 1 487 ? -3.940 -3.559 -28.392 1.00 44.28 487 ASN A O 1
ATOM 3874 N N . GLU A 1 488 ? -4.082 -2.334 -30.273 1.00 40.69 488 GLU A N 1
ATOM 3875 C CA . GLU A 1 488 ? -5.556 -2.336 -30.382 1.00 40.69 488 GLU A CA 1
ATOM 3876 C C . GLU A 1 488 ? -6.140 -3.769 -30.454 1.00 40.69 488 GLU A C 1
ATOM 3878 O O . GLU A 1 488 ? -7.327 -3.988 -30.211 1.00 40.69 488 GLU A O 1
ATOM 3883 N N . GLY A 1 489 ? -5.308 -4.781 -30.738 1.00 39.81 489 GLY A N 1
ATOM 3884 C CA . GLY A 1 489 ? -5.675 -6.194 -30.701 1.00 39.81 489 GLY A CA 1
ATOM 3885 C C . GLY A 1 489 ? -5.641 -6.862 -29.319 1.00 39.81 489 GLY A C 1
ATOM 3886 O O . GLY A 1 489 ? -6.218 -7.940 -29.186 1.00 39.81 489 GLY A O 1
ATOM 3887 N N . SER A 1 490 ? -5.006 -6.279 -28.291 1.00 42.19 490 SER A N 1
ATOM 3888 C CA . SER A 1 490 ? -4.816 -6.937 -26.978 1.00 42.19 490 SER A CA 1
ATOM 3889 C C . SER A 1 490 ? -6.117 -7.061 -26.171 1.00 42.19 490 SER A C 1
ATOM 3891 O O . SER A 1 490 ? -6.359 -8.085 -25.527 1.00 42.19 490 SER A O 1
ATOM 3893 N N . SER A 1 491 ? -7.035 -6.097 -26.320 1.00 40.66 491 SER A N 1
ATOM 3894 C CA . SER A 1 491 ? -8.373 -6.138 -25.701 1.00 40.66 491 SER A CA 1
ATOM 3895 C C . SER A 1 491 ? -9.155 -7.415 -26.060 1.00 40.66 491 SER A C 1
ATOM 3897 O O . SER A 1 491 ? -9.832 -7.994 -25.209 1.00 40.66 491 SER A O 1
ATOM 3899 N N . LYS A 1 492 ? -8.983 -7.936 -27.284 1.00 37.25 492 LYS A N 1
ATOM 3900 C CA . LYS A 1 492 ? -9.638 -9.177 -27.729 1.00 37.25 492 LYS A CA 1
ATOM 3901 C C . LYS A 1 492 ? -9.087 -10.440 -27.064 1.00 37.25 492 LYS A C 1
ATOM 3903 O O . LYS A 1 492 ? -9.850 -11.367 -26.819 1.00 37.25 492 LYS A O 1
ATOM 3908 N N . TRP A 1 493 ? -7.796 -10.477 -26.740 1.00 39.91 493 TRP A N 1
ATOM 3909 C CA . TRP A 1 493 ? -7.171 -11.642 -26.100 1.00 39.91 493 TRP A CA 1
ATOM 3910 C C . TRP A 1 493 ? -7.339 -11.640 -24.577 1.00 39.91 493 TRP A C 1
ATOM 3912 O O . TRP A 1 493 ? -7.319 -12.704 -23.965 1.00 39.91 493 TRP A O 1
ATOM 3922 N N . ALA A 1 494 ? -7.545 -10.468 -23.969 1.00 41.56 494 ALA A N 1
ATOM 3923 C CA . ALA A 1 494 ? -7.891 -10.347 -22.555 1.00 41.56 494 ALA A CA 1
ATOM 3924 C C . ALA A 1 494 ? -9.359 -10.729 -22.267 1.00 41.56 494 ALA A C 1
ATOM 3926 O O . ALA A 1 494 ? -9.646 -11.243 -21.188 1.00 41.56 494 ALA A O 1
ATOM 3927 N N . GLN A 1 495 ? -10.278 -10.522 -23.224 1.00 39.41 495 GLN A N 1
ATOM 3928 C CA . GLN A 1 495 ? -11.707 -10.836 -23.064 1.00 39.41 495 GLN A CA 1
ATOM 3929 C C . GLN A 1 495 ? -12.087 -12.303 -23.331 1.00 39.41 495 GLN A C 1
ATOM 3931 O O . GLN A 1 495 ? -13.044 -12.781 -22.728 1.00 39.41 495 GLN A O 1
ATOM 3936 N N . GLU A 1 496 ? -11.362 -13.043 -24.182 1.00 37.22 496 GLU A N 1
ATOM 3937 C CA . GLU A 1 496 ? -11.640 -14.481 -24.408 1.00 37.22 496 GLU A CA 1
ATOM 3938 C C . GLU A 1 496 ? -11.134 -15.394 -23.271 1.00 37.22 496 GLU A C 1
ATOM 3940 O O . GLU A 1 496 ? -11.485 -16.572 -23.209 1.00 37.22 496 GLU A O 1
ATOM 3945 N N . ASP A 1 497 ? -10.376 -14.850 -22.317 1.00 43.38 497 ASP A N 1
ATOM 3946 C CA . ASP A 1 497 ? -9.844 -15.543 -21.136 1.00 43.38 497 ASP A CA 1
ATOM 3947 C C . ASP A 1 497 ? -10.863 -15.548 -19.962 1.00 43.38 497 ASP A C 1
ATOM 3949 O O . ASP A 1 497 ? -10.503 -15.401 -18.789 1.00 43.38 497 ASP A O 1
ATOM 3953 N N . THR A 1 498 ? -12.159 -15.713 -20.271 1.00 42.62 498 THR A N 1
ATOM 3954 C CA . THR A 1 498 ? -13.230 -15.950 -19.285 1.00 42.62 498 THR A CA 1
ATOM 3955 C C . THR A 1 498 ? -12.924 -17.158 -18.389 1.00 42.62 498 THR A C 1
ATOM 3957 O O . THR A 1 498 ? -12.239 -18.104 -18.783 1.00 42.62 498 THR A O 1
ATOM 3960 N N . GLU A 1 499 ? -13.437 -17.098 -17.158 1.00 45.12 499 GLU A N 1
ATOM 3961 C CA . GLU A 1 499 ? -13.048 -17.832 -15.940 1.00 45.12 499 GLU A CA 1
ATOM 3962 C C . GLU A 1 499 ? -12.785 -19.348 -16.061 1.00 45.12 499 GLU A C 1
ATOM 3964 O O . GLU A 1 499 ? -12.016 -19.893 -15.267 1.00 45.12 499 GLU A O 1
ATOM 3969 N N . GLU A 1 500 ? -13.319 -20.028 -17.075 1.00 42.38 500 GLU A N 1
ATOM 3970 C CA . GLU A 1 500 ? -13.194 -21.479 -17.262 1.00 42.38 500 GLU A CA 1
ATOM 3971 C C . GLU A 1 500 ? -11.780 -21.943 -17.680 1.00 42.38 500 GLU A C 1
ATOM 3973 O O . GLU A 1 500 ? -11.396 -23.084 -17.417 1.00 42.38 500 GLU A O 1
ATOM 3978 N N . GLY A 1 501 ? -10.950 -21.075 -18.275 1.00 40.53 501 GLY A N 1
ATOM 3979 C CA . GLY A 1 501 ? -9.602 -21.446 -18.743 1.00 40.53 501 GLY A CA 1
ATOM 3980 C C . GLY A 1 501 ? -8.487 -21.369 -17.686 1.00 40.53 501 GLY A C 1
ATOM 3981 O O . GLY A 1 501 ? -7.443 -22.015 -17.822 1.00 40.53 501 GLY A O 1
ATOM 3982 N N . ARG A 1 502 ? -8.676 -20.586 -16.612 1.00 44.47 502 ARG A N 1
ATOM 3983 C CA . ARG A 1 502 ? -7.618 -20.280 -15.620 1.00 44.47 502 ARG A CA 1
ATOM 3984 C C . ARG A 1 502 ? -7.701 -21.078 -14.321 1.00 44.47 502 ARG A C 1
ATOM 3986 O O . ARG A 1 502 ? -6.723 -21.071 -13.566 1.00 44.47 502 ARG A O 1
ATOM 3993 N N . GLU A 1 503 ? -8.782 -21.813 -14.060 1.00 42.22 503 GLU A N 1
ATOM 3994 C CA . GLU A 1 503 ? -8.852 -22.712 -12.894 1.00 42.22 503 GLU A CA 1
ATOM 3995 C C . GLU A 1 503 ? -7.789 -23.827 -12.946 1.00 42.22 503 GLU A C 1
ATOM 3997 O O . GLU A 1 503 ? -7.285 -24.259 -11.908 1.00 42.22 503 GLU A O 1
ATOM 4002 N N . GLY A 1 504 ? -7.315 -24.194 -14.144 1.00 39.31 504 GLY A N 1
ATOM 4003 C CA . GLY A 1 504 ? -6.210 -25.141 -14.332 1.00 39.31 504 GLY A CA 1
ATOM 4004 C C . GLY A 1 504 ? -4.816 -24.629 -13.926 1.00 39.31 504 GLY A C 1
ATOM 4005 O O . GLY A 1 504 ? -3.906 -25.438 -13.740 1.00 39.31 504 GLY A O 1
ATOM 4006 N N . ARG A 1 505 ? -4.614 -23.311 -13.737 1.00 46.09 505 ARG A N 1
ATOM 4007 C CA . ARG A 1 505 ? -3.292 -22.721 -13.403 1.00 46.09 505 ARG A CA 1
ATOM 4008 C C . ARG A 1 505 ? -2.876 -22.953 -11.938 1.00 46.09 505 ARG A C 1
ATOM 4010 O O . ARG A 1 505 ? -1.759 -22.620 -11.561 1.00 46.09 505 ARG A O 1
ATOM 4017 N N . TRP A 1 506 ? -3.755 -23.547 -11.125 1.00 48.44 506 TRP A N 1
ATOM 4018 C CA . TRP A 1 506 ? -3.537 -23.868 -9.703 1.00 48.44 506 TRP A CA 1
ATOM 4019 C C . TRP A 1 506 ? -3.323 -25.362 -9.431 1.00 48.44 506 TRP A C 1
ATOM 4021 O O . TRP A 1 506 ? -3.338 -25.784 -8.262 1.00 48.44 506 TRP A O 1
ATOM 4031 N N . GLY A 1 507 ? -3.139 -26.145 -10.502 1.00 41.81 507 GLY A N 1
ATOM 4032 C CA . GLY A 1 507 ? -2.819 -27.564 -10.445 1.00 41.81 507 GLY A CA 1
ATOM 4033 C C . GLY A 1 507 ? -1.645 -27.838 -9.507 1.00 41.81 507 GLY A C 1
ATOM 4034 O O . GLY A 1 507 ? -0.692 -27.067 -9.418 1.00 41.81 507 GLY A O 1
ATOM 4035 N N . ASP A 1 508 ? -1.762 -28.919 -8.747 1.00 44.12 508 ASP A N 1
ATOM 4036 C CA . ASP A 1 508 ? -0.780 -29.368 -7.769 1.00 44.12 508 ASP A CA 1
ATOM 4037 C C . ASP A 1 508 ? 0.578 -29.677 -8.436 1.00 44.12 508 ASP A C 1
ATOM 4039 O O . ASP A 1 508 ? 0.859 -30.793 -8.866 1.00 44.12 508 ASP A O 1
ATOM 4043 N N . ASP A 1 509 ? 1.441 -28.661 -8.517 1.00 46.38 509 ASP A N 1
ATOM 4044 C CA . ASP A 1 509 ? 2.809 -28.744 -9.044 1.00 46.38 509 ASP A CA 1
ATOM 4045 C C . ASP A 1 509 ? 3.762 -29.555 -8.145 1.00 46.38 509 ASP A C 1
ATOM 4047 O O . ASP A 1 509 ? 4.968 -29.610 -8.401 1.00 46.38 509 ASP A O 1
ATOM 4051 N N . SER A 1 510 ? 3.276 -30.210 -7.085 1.00 49.44 510 SER A N 1
ATOM 4052 C CA . SER A 1 510 ? 4.114 -31.060 -6.231 1.00 49.44 510 SER A CA 1
ATOM 4053 C C . SER A 1 510 ? 4.790 -32.193 -7.018 1.00 49.44 510 SER A C 1
ATOM 4055 O O . SER A 1 510 ? 5.963 -32.491 -6.771 1.00 49.44 510 SER A O 1
ATOM 4057 N N . ALA A 1 511 ? 4.109 -32.750 -8.027 1.00 48.69 511 ALA A N 1
ATOM 4058 C CA . ALA A 1 511 ? 4.662 -33.768 -8.920 1.00 48.69 511 ALA A CA 1
ATOM 4059 C C . ALA A 1 511 ? 5.751 -33.204 -9.858 1.00 48.69 511 ALA A C 1
ATOM 4061 O O . ALA A 1 511 ? 6.831 -33.788 -9.962 1.00 48.69 511 ALA A O 1
ATOM 4062 N N . LYS A 1 512 ? 5.527 -32.025 -10.462 1.00 52.88 512 LYS A N 1
ATOM 4063 C CA . LYS A 1 512 ? 6.527 -31.341 -11.308 1.00 52.88 512 LYS A CA 1
ATOM 4064 C C . LYS A 1 512 ? 7.752 -30.887 -10.514 1.00 52.88 512 LYS A C 1
ATOM 4066 O O . LYS A 1 512 ? 8.877 -31.090 -10.959 1.00 52.88 512 LYS A O 1
ATOM 4071 N N . ARG A 1 513 ? 7.570 -30.383 -9.288 1.00 52.62 513 ARG A N 1
ATOM 4072 C CA . ARG A 1 513 ? 8.677 -29.997 -8.389 1.00 52.62 513 ARG A CA 1
ATOM 4073 C C . ARG A 1 513 ? 9.593 -31.175 -8.043 1.00 52.62 513 ARG A C 1
ATOM 4075 O O . ARG A 1 513 ? 10.793 -30.972 -7.855 1.00 52.62 513 ARG A O 1
ATOM 4082 N N . GLY A 1 514 ? 9.058 -32.396 -7.962 1.00 56.97 514 GLY A N 1
ATOM 4083 C CA . GLY A 1 514 ? 9.854 -33.612 -7.770 1.00 56.97 514 GLY A CA 1
ATOM 4084 C C . GLY A 1 514 ? 10.779 -33.905 -8.956 1.00 56.97 514 GLY A C 1
ATOM 4085 O O . GLY A 1 514 ? 11.965 -34.192 -8.765 1.00 56.97 514 GLY A O 1
ATOM 4086 N N . GLU A 1 515 ? 10.262 -33.772 -10.178 1.00 54.59 515 GLU A N 1
ATOM 4087 C CA . GLU A 1 515 ? 11.037 -33.951 -11.411 1.00 54.59 515 GLU A CA 1
ATOM 4088 C C . GLU A 1 515 ? 12.054 -32.823 -11.630 1.00 54.59 515 GLU A C 1
ATOM 4090 O O . GLU A 1 515 ? 13.217 -33.093 -11.950 1.00 54.59 515 GLU A O 1
ATOM 4095 N N . ASP A 1 516 ? 11.665 -31.575 -11.370 1.00 62.72 516 ASP A N 1
ATOM 4096 C CA . ASP A 1 516 ? 12.535 -30.406 -11.511 1.00 62.72 516 ASP A CA 1
ATOM 4097 C C . ASP A 1 516 ? 13.664 -30.399 -10.484 1.00 62.72 516 ASP A C 1
ATOM 4099 O O . ASP A 1 516 ? 14.790 -30.026 -10.808 1.00 62.72 516 ASP A O 1
ATOM 4103 N N . LYS A 1 517 ? 13.427 -30.892 -9.262 1.00 69.88 517 LYS A N 1
ATOM 4104 C CA . LYS A 1 517 ? 14.493 -31.050 -8.265 1.00 69.88 517 LYS A CA 1
ATOM 4105 C C . LYS A 1 517 ? 15.565 -32.029 -8.743 1.00 69.88 517 LYS A C 1
ATOM 4107 O O . LYS A 1 517 ? 16.751 -31.737 -8.606 1.00 69.88 517 LYS A O 1
ATOM 4112 N N . LYS A 1 518 ? 15.164 -33.154 -9.346 1.00 78.56 518 LYS A N 1
ATOM 4113 C CA . LYS A 1 518 ? 16.094 -34.157 -9.886 1.00 78.56 518 LYS A CA 1
ATOM 4114 C C . LYS A 1 518 ? 16.879 -33.611 -11.081 1.00 78.56 518 LYS A C 1
ATOM 4116 O O . LYS A 1 518 ? 18.093 -33.796 -11.139 1.00 78.56 518 LYS A O 1
ATOM 4121 N N . LYS A 1 519 ? 16.217 -32.899 -12.000 1.00 80.31 519 LYS A N 1
ATOM 4122 C CA . LYS A 1 519 ? 16.875 -32.235 -13.139 1.00 80.31 519 LYS A CA 1
ATOM 4123 C C . LYS A 1 519 ? 17.843 -31.144 -12.677 1.00 80.31 519 LYS A C 1
ATOM 4125 O O . LYS A 1 519 ? 18.980 -31.095 -13.139 1.00 80.31 519 LYS A O 1
ATOM 4130 N N . ARG A 1 520 ? 17.437 -30.321 -11.707 1.00 71.50 520 ARG A N 1
ATOM 4131 C CA . ARG A 1 520 ? 18.274 -29.267 -11.122 1.00 71.50 520 ARG A CA 1
ATOM 4132 C C . ARG A 1 520 ? 19.499 -29.842 -10.419 1.00 71.50 520 ARG A C 1
ATOM 4134 O O . ARG A 1 520 ? 20.583 -29.302 -10.579 1.00 71.50 520 ARG A O 1
ATOM 4141 N N . GLU A 1 521 ? 19.356 -30.942 -9.683 1.00 82.81 521 GLU A N 1
ATOM 4142 C CA . GLU A 1 521 ? 20.473 -31.622 -9.016 1.00 82.81 521 GLU A CA 1
ATOM 4143 C C . GLU A 1 521 ? 21.452 -32.259 -10.017 1.00 82.81 521 GLU A C 1
ATOM 4145 O O . GLU A 1 521 ? 22.667 -32.183 -9.827 1.00 82.81 521 GLU A O 1
ATOM 4150 N N . GLN A 1 522 ? 20.947 -32.811 -11.124 1.00 85.31 522 GLN A N 1
ATOM 4151 C CA . GLN A 1 522 ? 21.780 -33.302 -12.226 1.00 85.31 522 GLN A CA 1
ATOM 4152 C C . GLN A 1 522 ? 22.560 -32.171 -12.906 1.00 85.31 522 GLN A C 1
ATOM 4154 O O . GLN A 1 522 ? 23.765 -32.316 -13.112 1.00 85.31 522 GLN A O 1
ATOM 4159 N N . GLN A 1 523 ? 21.911 -31.039 -13.189 1.00 82.19 523 GLN A N 1
ATOM 4160 C CA . GLN A 1 523 ? 22.567 -29.874 -13.784 1.00 82.19 523 GLN A CA 1
ATOM 4161 C C . GLN A 1 523 ? 23.636 -29.291 -12.849 1.00 82.19 523 GLN A C 1
ATOM 4163 O O . GLN A 1 523 ? 24.762 -29.057 -13.270 1.00 82.19 523 GLN A O 1
ATOM 4168 N N . LEU A 1 524 ? 23.340 -29.162 -11.552 1.00 81.94 524 LEU A N 1
ATOM 4169 C CA . LEU A 1 524 ? 24.297 -28.665 -10.557 1.00 81.94 524 LEU A CA 1
ATOM 4170 C C . LEU A 1 524 ? 25.516 -29.582 -10.414 1.00 81.94 524 LEU A C 1
ATOM 4172 O O . LEU A 1 524 ? 26.634 -29.104 -10.226 1.00 81.94 524 LEU A O 1
ATOM 4176 N N . ASN A 1 525 ? 25.317 -30.899 -10.493 1.00 87.75 525 ASN A N 1
ATOM 4177 C CA . ASN A 1 525 ? 26.423 -31.852 -10.495 1.00 87.75 525 ASN A CA 1
ATOM 4178 C C . ASN A 1 525 ? 27.248 -31.768 -11.780 1.00 87.75 525 ASN A C 1
ATOM 4180 O O . ASN A 1 525 ? 28.470 -31.864 -11.700 1.00 87.75 525 ASN A O 1
ATOM 4184 N N . LYS A 1 526 ? 26.612 -31.543 -12.934 1.00 92.56 526 LYS A N 1
ATOM 4185 C CA . LYS A 1 526 ? 27.309 -31.311 -14.201 1.00 92.56 526 LYS A CA 1
ATOM 4186 C C . LYS A 1 526 ? 28.170 -30.047 -14.136 1.00 92.56 526 LYS A C 1
ATOM 4188 O O . LYS A 1 526 ? 29.376 -30.145 -14.314 1.00 92.56 526 LYS A O 1
ATOM 4193 N N . ASP A 1 527 ? 27.600 -28.914 -13.732 1.00 83.44 527 ASP A N 1
ATOM 4194 C CA . ASP A 1 527 ? 28.334 -27.647 -13.625 1.00 83.44 527 ASP A CA 1
ATOM 4195 C C . ASP A 1 527 ? 29.490 -27.732 -12.609 1.00 83.44 527 ASP A C 1
ATOM 4197 O O . ASP A 1 527 ? 30.550 -27.133 -12.787 1.00 83.44 527 ASP A O 1
ATOM 4201 N N . ARG A 1 528 ? 29.316 -28.496 -11.520 1.00 90.88 528 ARG A N 1
ATOM 4202 C CA . ARG A 1 528 ? 30.395 -28.767 -10.553 1.00 90.88 528 ARG A CA 1
ATOM 4203 C C . ARG A 1 528 ? 31.512 -29.611 -11.156 1.00 90.88 528 ARG A C 1
ATOM 4205 O O . ARG A 1 528 ? 32.674 -29.349 -10.855 1.00 90.88 528 ARG A O 1
ATOM 4212 N N . LEU A 1 529 ? 31.171 -30.621 -11.953 1.00 87.75 529 LEU A N 1
ATOM 4213 C CA . LEU A 1 529 ? 32.150 -31.443 -12.661 1.00 87.75 529 LEU A CA 1
ATOM 4214 C C . LEU A 1 529 ? 32.904 -30.620 -13.703 1.00 87.75 529 LEU A C 1
ATOM 4216 O O . LEU A 1 529 ? 34.123 -30.738 -13.768 1.00 87.75 529 LEU A O 1
ATOM 4220 N N . ASP A 1 530 ? 32.214 -29.752 -14.437 1.00 88.94 530 ASP A N 1
ATOM 4221 C CA . ASP A 1 530 ? 32.823 -28.887 -15.447 1.00 88.94 530 ASP A CA 1
ATOM 4222 C C . ASP A 1 530 ? 33.796 -27.886 -14.796 1.00 88.94 530 ASP A C 1
ATOM 4224 O O . ASP A 1 530 ? 34.956 -27.820 -15.193 1.00 88.94 530 ASP A O 1
ATOM 4228 N N . ARG A 1 531 ? 33.421 -27.244 -13.679 1.00 85.94 531 ARG A N 1
ATOM 4229 C CA . ARG A 1 531 ? 34.353 -26.394 -12.902 1.00 85.94 531 ARG A CA 1
ATOM 4230 C C . ARG A 1 531 ? 35.530 -27.162 -12.302 1.00 85.94 531 ARG A C 1
ATOM 4232 O O . ARG A 1 531 ? 36.595 -26.587 -12.086 1.00 85.94 531 ARG A O 1
ATOM 4239 N N . MET A 1 532 ? 35.338 -28.430 -11.932 1.00 84.06 532 MET A N 1
ATOM 4240 C CA . MET A 1 532 ? 36.447 -29.262 -11.458 1.00 84.06 532 MET A CA 1
ATOM 4241 C C . MET A 1 532 ? 37.380 -29.650 -12.603 1.00 84.06 532 MET A C 1
ATOM 4243 O O . MET A 1 532 ? 38.586 -29.647 -12.387 1.00 84.06 532 MET A O 1
ATOM 4247 N N . ARG A 1 533 ? 36.852 -29.923 -13.802 1.00 87.12 533 ARG A N 1
ATOM 4248 C CA . ARG A 1 533 ? 37.656 -30.165 -15.009 1.00 87.12 533 ARG A CA 1
ATOM 4249 C C . ARG A 1 533 ? 38.477 -28.939 -15.382 1.00 87.12 533 ARG A C 1
ATOM 4251 O O . ARG A 1 533 ? 39.687 -29.063 -15.469 1.00 87.12 533 ARG A O 1
ATOM 4258 N N . GLU A 1 534 ? 37.862 -27.757 -15.434 1.00 84.50 534 GLU A N 1
ATOM 4259 C CA . GLU A 1 534 ? 38.578 -26.496 -15.686 1.00 84.50 534 GLU A CA 1
ATOM 4260 C C . GLU A 1 534 ? 39.721 -26.266 -14.686 1.00 84.50 534 GLU A C 1
ATOM 4262 O O . GLU A 1 534 ? 40.800 -25.825 -15.058 1.00 84.50 534 GLU A O 1
ATOM 4267 N N . LYS A 1 535 ? 39.524 -26.601 -13.404 1.00 83.00 535 LYS A N 1
ATOM 4268 C CA . LYS A 1 535 ? 40.583 -26.478 -12.389 1.00 83.00 535 LYS A CA 1
ATOM 4269 C C . LYS A 1 535 ? 41.693 -27.517 -12.519 1.00 83.00 535 LYS A C 1
ATOM 4271 O O . LYS A 1 535 ? 42.810 -27.220 -12.114 1.00 83.00 535 LYS A O 1
ATOM 4276 N N . ILE A 1 536 ? 41.390 -28.718 -13.007 1.00 84.00 536 ILE A N 1
ATOM 4277 C CA . ILE A 1 536 ? 42.393 -29.761 -13.263 1.00 84.00 536 ILE A CA 1
ATOM 4278 C C . ILE A 1 536 ? 43.212 -29.384 -14.499 1.00 84.00 536 ILE A C 1
ATOM 4280 O O . ILE A 1 536 ? 44.434 -29.405 -14.426 1.00 84.00 536 ILE A O 1
ATOM 4284 N N . ASP A 1 537 ? 42.561 -28.915 -15.563 1.00 77.81 537 ASP A N 1
ATOM 4285 C CA . ASP A 1 537 ? 43.232 -28.464 -16.787 1.00 77.81 537 ASP A CA 1
ATOM 4286 C C . ASP A 1 537 ? 44.157 -27.254 -16.531 1.00 77.81 537 ASP A C 1
ATOM 4288 O O . ASP A 1 537 ? 45.182 -27.105 -17.187 1.00 77.81 537 ASP A O 1
ATOM 4292 N N . VAL A 1 538 ? 43.839 -26.412 -15.538 1.00 75.44 538 VAL A N 1
ATOM 4293 C CA . VAL A 1 538 ? 44.699 -25.300 -15.081 1.00 75.44 538 VAL A CA 1
ATOM 4294 C C . VAL A 1 538 ? 45.880 -25.767 -14.211 1.00 75.44 538 VAL A C 1
ATOM 4296 O O . VAL A 1 538 ? 46.853 -25.031 -14.078 1.00 75.44 538 VAL A O 1
ATOM 4299 N N . LEU A 1 539 ? 45.811 -26.957 -13.605 1.00 71.38 539 LEU A N 1
ATOM 4300 C CA . LEU A 1 539 ? 46.880 -27.529 -12.769 1.00 71.38 539 LEU A CA 1
ATOM 4301 C C . LEU A 1 539 ? 47.815 -28.481 -13.534 1.00 71.38 539 LEU A C 1
ATOM 4303 O O . LEU A 1 539 ? 48.894 -28.780 -13.028 1.00 71.38 539 LEU A O 1
ATOM 4307 N N . ASP A 1 540 ? 47.412 -28.941 -14.722 1.00 57.75 540 ASP A N 1
ATOM 4308 C CA . ASP A 1 540 ? 48.228 -29.753 -15.640 1.00 57.75 540 ASP A CA 1
ATOM 4309 C C . ASP A 1 540 ? 49.089 -28.895 -16.608 1.00 57.75 540 ASP A C 1
ATOM 4311 O O . ASP A 1 540 ? 49.654 -29.412 -17.577 1.00 57.75 540 ASP A O 1
ATOM 4315 N N . ILE A 1 541 ? 49.232 -27.593 -16.316 1.00 48.91 541 ILE A N 1
ATOM 4316 C CA . ILE A 1 541 ? 50.219 -26.653 -16.888 1.00 48.91 541 ILE A CA 1
ATOM 4317 C C . ILE A 1 541 ? 51.193 -26.261 -15.777 1.00 48.91 541 ILE A C 1
ATOM 4319 O O . ILE A 1 541 ? 52.418 -26.243 -16.048 1.00 48.91 541 ILE A O 1
#

Sequence (541 aa):
MSDLRRQLFAESPKTSKPLSRSQSRSRVKTPALVDADDTEGELNTQMLDELLLARVNSFQAQFEADETKNTERIKTSSVSEIITSLQLPLKTVSVESRQLLLAQLYKLTVFQPGNPHGEINDVNLELLVRQFVTLSPSNVEETLLITRAISSFAASDIDECATGILEDYFPRLLKLLFDYRNVEVVVRSQLVQSFIVLQLFIYYDAGTNTKTKEYMTRLLELAEDLVVYTGSTDIGGAEEVEHSTFITDVDNKQLQQQLRSRDESQAIIGILHGLGVLFTIIADDNDCNAIIEEFVPRLLVFLENSSGLNIDVQKAAGRVIALLYEIFDYGDSFSPNDEDYFASQSRTGDGEYETEDDDDNLPFYDSDYIVQLCAELATASSKKISRKDKKETHSVFRDISVTLETQTSKRNRFALFKQVLKKLENELPVLGNIALTKSKSLPIRHWFTYVRYIVTKWCFGAGLQTQMVGNSDLKKILRATPPQHGNEGSSKWAQEDTEEGREGRWGDDSAKRGEDKKKREQQLNKDRLDRMREKIDVLDI

Secondary structure (DSSP, 8-state):
---------------PPP-----------PPP---S-TTTTSSTHHHHHHHHHHHHHHHHHHHHHHTTS-------SSHHHHHHHHTS-TTTS-HHHHHHHHHHHHHHHHHSTT-TTS-SSHHHHHHHHHHHHHS-TT-HHHHHHHHHHHHHHHHHSHHHHHHHIIIIIHHHHHHHHH-TTSS-HHHHHHHHHHHHHHHHHHHTTT---TTHHHHHHHHHHHHHHHHHHHHHTTTSTTTSGGG---HHHHHHHHHHHHHHHHHHHHHHHHHHHHHHHHHHHHTTSTTHHHHHHHHHHHHGGGT-GGG---HHHHHHHHHHHHHHHHH--------TTHHHHHHHTT---SS-----SS---SSSTTHHHHHHHHHHHTT---TTS-HHHHHHHHHHHHHHHHHHHHHH-HHHHHHHHHHHHTT-GGGS---EEEESSSS-EEEE--HHHHHHHHHHHHHHGGGHHHHHHH-HHHHHHTTPPPP-TT-TTHHHHHHS--GGGTGGGG--THHHHHHHHHHHHHHHHHHHHHHHHHHHHTT--

Organism: NCBI:txid984486

Foldseek 3Di:
DDDPDDDDDDDDDDDDDDDDPDPPPPPPPPPDPDPACLPPPQAVLVVLVVLLVVLQVVVVVVVVVCVVPDDDDQDLPDLQSLLVSLLDDCVNAPPSNNLSSLSSLLVCLLQPAFCPPVSLAQVSLLSLLVSLLPDALVPPSSLLSSLLSSLSSCLRPVVRHVVCCVPRVVVSLVCQLQVPPRHALLSNLSSLLSVLSSCLLNQVPVADDPCLLVVLVSLLVVLVVLLVVLQVVVPPPPPPPPPDPDPVVNVVVVVVNVVSLVSSLSSLSSSLLSSLSSLLRCLVPPCSLVSLLVCLVSLVVQLDVPSVHDLSSNLSSLLSNLQSLVSAQQVPQDDPVCVVVVVVVPDDDDDDDCPPDFQPRGSYPPLVVVLVSLVCQLVDDDPPDDPSVNVVSNVSSVLSSVSSVQSRDPVSVVVVVVCVVVVVLVPADFPHWDDLDPVDTDTDRHSSLVSSCSSCCSSSPVSSNSSCVRPVSSVVSNPDDRDDHNDPPVVVVVVVPPDPNCVCVPPDCVVVVVVVVVVVVVVVVVVVVVVVVVVVVVVVD